Protein AF-0000000079574535 (afdb_homodimer)

Foldseek 3Di:
DAAFQKWWAQFWADDVVDTQAGGATDTHGFLFEEEEEEDVSL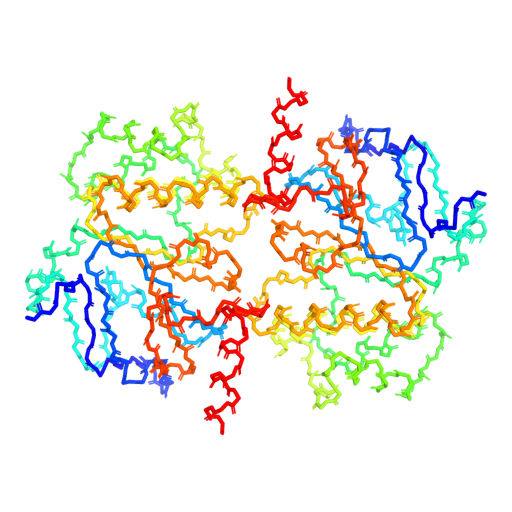CLLVVLCCLLVVDPTPDTFMDGSNHGDPVSSVVSSLQEFEDGPQDDFDQAAFLLVRLQVLCCVNPVGGDSVLSLVLCVLLVCNVRRRPGNNPDDSLVSLSSSVSSSPSSPHQEYEYEASCPPHDPVSLVSVLVSVQCCSPVVRRYYYYYHNDVVSCLVHGQKYWYGGSNYTQDIDGLVPFDPDPCTPNVVNVCSVVVVD/DAAFQKWWAQFWADDVPDTQAGGATDTHGFLFEEEEEEDVSLCLLVVLCCLLVVDPTPDTFMDGSNHGDPVSSVVSSLQFFEDGDQDDFDQQAFLLVRLQVLCCVNPVGDDSVLSLVLCVLLVCNVRRRPGNNPDDSLVSLSSSVSSSPSSPHQEYEYEASCPPHDPVSLVSVLVSVQCCSPVVRRYYYYYHNDVVSCLVHGQKYWYGGSNYTQDIDGLVPFDPDPCTPNVVNVCSVVVVD

Organism: NCBI:txid592978

Secondary structure (DSSP, 8-state):
---EEEEEEEEEEEETTEEEEEEEEEEEETT-EEEEEE-TTSSHHHHHHHHHTSS--SEEEEEETTB-SHHHHHHHHTTEEEE-SS----TTSBHHHHHHHHHHHHHSS--HHHHHHHHHHTT-GGGTTSBGGGS-HHHHHHHHHHHHHTT--SEEEEESTTTT--HHHHHHHHHHHHHHHHHH--EEEEE-S-HHHHHTT-SEEEEEETTEEEEEEEGGGS--STTHHHHHHHHHHHHT-/---EEEEEEEEEEEETTEEEEEEEEEEEETT-EEEEEE-TTSSHHHHHHHHHTSS--SEEEEEETTB-SHHHHHHHHTTEEEE-SS----TTSBHHHHHHHHHHHHHSS--HHHHHHHHHHTT-GGGTTSBGGGS-HHHHHHHHHHHHHTT--SEEEEESTTTT--HHHHHHHHHHHHHHHHHH--EEEEE-S-HHHHHTT-SEEEEEETTEEEEEEEGGGS--STTHHHHHHHHHHHHT-

Structure (mmCIF, N/CA/C/O backbone):
data_AF-0000000079574535-model_v1
#
loop_
_entity.id
_entity.type
_entity.pdbx_description
1 polymer 'ATP-binding cassette domain-containing protein'
#
loop_
_atom_site.group_PDB
_atom_site.id
_atom_site.type_symbol
_atom_site.label_atom_id
_atom_site.label_alt_id
_atom_site.label_comp_id
_atom_site.label_asym_id
_atom_site.label_entity_id
_atom_site.label_seq_id
_atom_site.pdbx_PDB_ins_code
_atom_site.Cartn_x
_atom_site.Cartn_y
_atom_site.Cartn_z
_atom_site.occupancy
_atom_site.B_iso_or_equiv
_atom_site.auth_seq_id
_atom_site.auth_comp_id
_atom_site.auth_asym_id
_atom_site.auth_atom_id
_atom_site.pdbx_PDB_model_num
ATOM 1 N N . MET A 1 1 ? -8.336 -23.281 -29.953 1 44.28 1 MET A N 1
ATOM 2 C CA . MET A 1 1 ? -8.734 -22.984 -28.594 1 44.28 1 MET A CA 1
ATOM 3 C C . MET A 1 1 ? -7.633 -22.234 -27.844 1 44.28 1 MET A C 1
ATOM 5 O O . MET A 1 1 ? -6.453 -22.562 -28 1 44.28 1 MET A O 1
ATOM 9 N N . GLY A 1 2 ? -7.805 -21.031 -27.359 1 63.53 2 GLY A N 1
ATOM 10 C CA . GLY A 1 2 ? -6.668 -20.25 -26.906 1 63.53 2 GLY A CA 1
ATOM 11 C C . GLY A 1 2 ? -5.883 -20.922 -25.797 1 63.53 2 GLY A C 1
ATOM 12 O O . GLY A 1 2 ? -6.395 -21.812 -25.109 1 63.53 2 GLY A O 1
ATOM 13 N N . ASP A 1 3 ? -4.539 -20.875 -25.719 1 90.44 3 ASP A N 1
ATOM 14 C CA . ASP A 1 3 ? -3.645 -21.453 -24.719 1 90.44 3 ASP A CA 1
ATOM 15 C C . ASP A 1 3 ? -3.775 -20.734 -23.391 1 90.44 3 ASP A C 1
ATOM 17 O O . ASP A 1 3 ? -3.359 -19.578 -23.25 1 90.44 3 ASP A O 1
ATOM 21 N N . TYR A 1 4 ? -4.703 -21.391 -22.516 1 96.81 4 TYR A N 1
ATOM 22 C CA . TYR A 1 4 ? -4.91 -20.812 -21.203 1 96.81 4 TYR A CA 1
ATOM 23 C C . TYR A 1 4 ? -4.156 -21.609 -20.125 1 96.81 4 TYR A C 1
ATOM 25 O O . TYR A 1 4 ? -4.191 -22.844 -20.125 1 96.81 4 TYR A O 1
ATOM 33 N N . ALA A 1 5 ? -3.477 -20.859 -19.312 1 98.06 5 ALA A N 1
ATOM 34 C CA . ALA A 1 5 ? -2.738 -21.484 -18.219 1 98.06 5 ALA A CA 1
ATOM 35 C C . ALA A 1 5 ? -3.676 -21.906 -17.078 1 98.06 5 ALA A C 1
ATOM 37 O O . ALA A 1 5 ? -3.48 -22.953 -16.453 1 98.06 5 ALA A O 1
ATOM 38 N N . LEU A 1 6 ? -4.688 -21.078 -16.781 1 98.06 6 LEU A N 1
ATOM 39 C CA . LEU A 1 6 ? -5.684 -21.312 -15.742 1 98.06 6 LEU A CA 1
ATOM 40 C C . LEU A 1 6 ? -7.082 -20.969 -16.25 1 98.06 6 LEU A C 1
ATOM 42 O O . LEU A 1 6 ? -7.27 -19.969 -16.938 1 98.06 6 LEU A O 1
ATOM 46 N N . THR A 1 7 ? -8.023 -21.844 -15.938 1 98.06 7 THR A N 1
ATOM 47 C CA . THR A 1 7 ? -9.422 -21.531 -16.203 1 98.06 7 THR A CA 1
ATOM 48 C C . THR A 1 7 ? -10.312 -21.969 -15.047 1 98.06 7 THR A C 1
ATOM 50 O O . THR A 1 7 ? -9.984 -22.922 -14.328 1 98.06 7 THR A O 1
ATOM 53 N N . THR A 1 8 ? -11.281 -21.25 -14.797 1 98 8 THR A N 1
ATOM 54 C CA . THR A 1 8 ? -12.352 -21.656 -13.898 1 98 8 THR A CA 1
ATOM 55 C C . THR A 1 8 ? -13.703 -21.594 -14.602 1 98 8 THR A C 1
ATOM 57 O O . THR A 1 8 ? -13.883 -20.844 -15.555 1 98 8 THR A O 1
ATOM 60 N N . SER A 1 9 ? -14.594 -22.453 -14.219 1 97.69 9 SER A N 1
ATOM 61 C CA . SER A 1 9 ? -15.953 -22.5 -14.758 1 97.69 9 SER A CA 1
ATOM 62 C C . SER A 1 9 ? -16.984 -22.547 -13.641 1 97.69 9 SER A C 1
ATOM 64 O O . SER A 1 9 ? -17.109 -23.562 -12.945 1 97.69 9 SER A O 1
ATOM 66 N N . LYS A 1 10 ? -17.734 -21.469 -13.5 1 98.25 10 LYS A N 1
ATOM 67 C CA . LYS A 1 10 ? -18.812 -21.328 -12.531 1 98.25 10 LYS A CA 1
ATOM 68 C C . LYS A 1 10 ? -18.359 -21.75 -11.133 1 98.25 10 LYS A C 1
ATOM 70 O O . LYS A 1 10 ? -19.062 -22.5 -10.445 1 98.25 10 LYS A O 1
ATOM 75 N N . LEU A 1 11 ? -17.203 -21.328 -10.812 1 98.25 11 LEU A N 1
ATOM 76 C CA . LEU A 1 11 ? -16.594 -21.703 -9.547 1 98.25 11 LEU A CA 1
ATOM 77 C C . LEU A 1 11 ? -17.297 -21.016 -8.375 1 98.25 11 LEU A C 1
ATOM 79 O O . LEU A 1 11 ? -17.547 -19.797 -8.422 1 98.25 11 LEU A O 1
ATOM 83 N N . CYS A 1 12 ? -17.656 -21.766 -7.387 1 98.5 12 CYS A N 1
ATOM 84 C CA . CYS A 1 12 ? -18.297 -21.234 -6.188 1 98.5 12 CYS A CA 1
ATOM 85 C C . CYS A 1 12 ? -17.562 -21.672 -4.934 1 98.5 12 CYS A C 1
ATOM 87 O O . CYS A 1 12 ? -16.938 -22.734 -4.91 1 98.5 12 CYS A O 1
ATOM 89 N N . ARG A 1 13 ? -17.547 -20.875 -3.953 1 98.06 13 ARG A N 1
ATOM 90 C CA . ARG A 1 13 ? -17 -21.203 -2.643 1 98.06 13 ARG A CA 1
ATOM 91 C C . ARG A 1 13 ? -17.859 -20.625 -1.524 1 98.06 13 ARG A C 1
ATOM 93 O O . ARG A 1 13 ? -18.172 -19.438 -1.532 1 98.06 13 ARG A O 1
ATOM 100 N N . TYR A 1 14 ? -18.188 -21.438 -0.578 1 96.75 14 TYR A N 1
ATOM 101 C CA . TYR A 1 14 ? -18.938 -21.078 0.613 1 96.75 14 TYR A CA 1
ATOM 102 C C . TYR A 1 14 ? -18.125 -21.328 1.876 1 96.75 14 TYR A C 1
ATOM 104 O O . TYR A 1 14 ? -17.391 -22.312 1.957 1 96.75 14 TYR A O 1
ATOM 112 N N . TYR A 1 15 ? -18.203 -20.453 2.836 1 93.62 15 TYR A N 1
ATOM 113 C CA . TYR A 1 15 ? -17.828 -20.688 4.223 1 93.62 15 TYR A CA 1
ATOM 114 C C . TYR A 1 15 ? -19.047 -20.641 5.133 1 93.62 15 TYR A C 1
ATOM 116 O O . TYR A 1 15 ? -19.578 -19.562 5.41 1 93.62 15 TYR A O 1
ATOM 124 N N . GLY A 1 16 ? -19.453 -21.766 5.578 1 92.94 16 GLY A N 1
ATOM 125 C CA . GLY A 1 16 ? -20.766 -21.812 6.215 1 92.94 16 GLY A CA 1
ATOM 126 C C . GLY A 1 16 ? -21.891 -21.359 5.301 1 92.94 16 GLY A C 1
ATOM 127 O O . GLY A 1 16 ? -22.047 -21.891 4.203 1 92.94 16 GLY A O 1
ATOM 128 N N . GLN A 1 17 ? -22.562 -20.344 5.777 1 93.25 17 GLN A N 1
ATOM 129 C CA . GLN A 1 17 ? -23.672 -19.828 4.996 1 93.25 17 GLN A CA 1
ATOM 130 C C . GLN A 1 17 ? -23.25 -18.672 4.109 1 93.25 17 GLN A C 1
ATOM 132 O O . GLN A 1 17 ? -24.016 -18.203 3.275 1 93.25 17 GLN A O 1
ATOM 137 N N . ASN A 1 18 ? -22.031 -18.266 4.199 1 94.62 18 ASN A N 1
ATOM 138 C CA . ASN A 1 18 ? -21.547 -17.094 3.461 1 94.62 18 ASN A CA 1
ATOM 139 C C . ASN A 1 18 ? -20.938 -17.5 2.127 1 94.62 18 ASN A C 1
ATOM 141 O O . ASN A 1 18 ? -19.953 -18.25 2.092 1 94.62 18 ASN A O 1
ATOM 145 N N . GLN A 1 19 ? -21.531 -17.078 1.079 1 96.25 19 GLN A N 1
ATOM 146 C CA . GLN A 1 19 ? -20.969 -17.312 -0.243 1 96.25 19 GLN A CA 1
ATOM 147 C C . GLN A 1 19 ? -19.875 -16.297 -0.568 1 96.25 19 GLN A C 1
ATOM 149 O O . GLN A 1 19 ? -20.156 -15.102 -0.677 1 96.25 19 GLN A O 1
ATOM 154 N N . ILE A 1 20 ? -18.672 -16.781 -0.77 1 97.69 20 ILE A N 1
ATOM 155 C CA . ILE A 1 20 ? -17.516 -15.914 -0.982 1 97.69 20 ILE A CA 1
ATOM 156 C C . ILE A 1 20 ? -17.25 -15.773 -2.479 1 97.69 20 ILE A C 1
ATOM 158 O O . ILE A 1 20 ? -16.938 -14.68 -2.953 1 97.69 20 ILE A O 1
ATOM 162 N N . LEU A 1 21 ? -17.297 -16.828 -3.201 1 98.62 21 LEU A N 1
ATOM 163 C CA . LEU A 1 21 ? -17.203 -16.844 -4.656 1 98.62 21 LEU A CA 1
ATOM 164 C C . LEU A 1 21 ? -18.516 -17.328 -5.281 1 98.62 21 LEU A C 1
ATOM 166 O O . LEU A 1 21 ? -19.062 -18.344 -4.863 1 98.62 21 LEU A O 1
ATOM 170 N N . GLU A 1 22 ? -18.938 -16.547 -6.238 1 98.31 22 GLU A N 1
ATOM 171 C CA . GLU A 1 22 ? -20.219 -16.844 -6.871 1 98.31 22 GLU A CA 1
ATOM 172 C C . GLU A 1 22 ? -20.078 -16.938 -8.391 1 98.31 22 GLU A C 1
ATOM 174 O O . GLU A 1 22 ? -20.156 -15.93 -9.094 1 98.31 22 GLU A O 1
ATOM 179 N N . ASN A 1 23 ? -20.031 -18.172 -8.891 1 98.12 23 ASN A N 1
ATOM 180 C CA . ASN A 1 23 ? -20.062 -18.469 -10.32 1 98.12 23 ASN A CA 1
ATOM 181 C C . ASN A 1 23 ? -18.922 -17.766 -11.062 1 98.12 23 ASN A C 1
ATOM 183 O O . ASN A 1 23 ? -19.156 -17.078 -12.055 1 98.12 23 ASN A O 1
ATOM 187 N N . VAL A 1 24 ? -17.75 -17.906 -10.508 1 98.5 24 VAL A N 1
ATOM 188 C CA . VAL A 1 24 ? -16.594 -17.234 -11.078 1 98.5 24 VAL A CA 1
ATOM 189 C C . VAL A 1 24 ? -16.062 -18.031 -12.281 1 98.5 24 VAL A C 1
ATOM 191 O O . VAL A 1 24 ? -15.648 -19.188 -12.133 1 98.5 24 VAL A O 1
ATOM 194 N N . THR A 1 25 ? -16.188 -17.5 -13.461 1 98.44 25 THR A N 1
ATOM 195 C CA . THR A 1 25 ? -15.625 -18.031 -14.688 1 98.44 25 THR A CA 1
ATOM 196 C C . THR A 1 25 ? -14.5 -17.141 -15.203 1 98.44 25 THR A C 1
ATOM 198 O O . THR A 1 25 ? -14.727 -15.984 -15.555 1 98.44 25 THR A O 1
ATOM 201 N N . MET A 1 26 ? -13.344 -17.672 -15.172 1 97.75 26 MET A N 1
ATOM 202 C CA . MET A 1 26 ? -12.133 -16.906 -15.445 1 97.75 26 MET A CA 1
ATOM 203 C C . MET A 1 26 ? -11.211 -17.672 -16.391 1 97.75 26 MET A C 1
ATOM 205 O O . MET A 1 26 ? -11.188 -18.906 -16.391 1 97.75 26 MET A O 1
ATOM 209 N N . SER A 1 27 ? -10.508 -16.953 -17.234 1 98.12 27 SER A N 1
ATOM 210 C CA . SER A 1 27 ? -9.523 -17.531 -18.141 1 98.12 27 SER A CA 1
ATOM 211 C C . SER A 1 27 ? -8.234 -16.719 -18.156 1 98.12 27 SER A C 1
ATOM 213 O O . SER A 1 27 ? -8.227 -15.555 -18.547 1 98.12 27 SER A O 1
ATOM 215 N N . VAL A 1 28 ? -7.156 -17.328 -17.781 1 98.5 28 VAL A N 1
ATOM 216 C CA . VAL A 1 28 ? -5.848 -16.688 -17.75 1 98.5 28 VAL A CA 1
ATOM 217 C C . VAL A 1 28 ? -5 -17.172 -18.922 1 98.5 28 VAL A C 1
ATOM 219 O O . VAL A 1 28 ? -4.594 -18.344 -18.969 1 98.5 28 VAL A O 1
ATOM 222 N N . PRO A 1 29 ? -4.699 -16.312 -19.891 1 98.25 29 PRO A N 1
ATOM 223 C CA . PRO A 1 29 ? -3.861 -16.75 -21 1 98.25 29 PRO A CA 1
ATOM 224 C C . PRO A 1 29 ? -2.455 -17.156 -20.562 1 98.25 29 PRO A C 1
ATOM 226 O O . PRO A 1 29 ? -1.893 -16.547 -19.641 1 98.25 29 PRO A O 1
ATOM 229 N N . SER A 1 30 ? -1.921 -18.203 -21.266 1 98.19 30 SER A N 1
ATOM 230 C CA . SER A 1 30 ? -0.55 -18.625 -21 1 98.19 30 SER A CA 1
ATOM 231 C C . SER A 1 30 ? 0.441 -17.516 -21.281 1 98.19 30 SER A C 1
ATOM 233 O O . SER A 1 30 ? 0.252 -16.719 -22.219 1 98.19 30 SER A O 1
ATOM 235 N N . LYS A 1 31 ? 1.45 -17.391 -20.406 1 98.19 31 LYS A N 1
ATOM 236 C CA . LYS A 1 31 ? 2.561 -16.453 -20.547 1 98.19 31 LYS A CA 1
ATOM 237 C C . LYS A 1 31 ? 2.082 -15.008 -20.422 1 98.19 31 LYS A C 1
ATOM 239 O O . LYS A 1 31 ? 2.709 -14.094 -20.953 1 98.19 31 LYS A O 1
ATOM 244 N N . SER A 1 32 ? 0.959 -14.805 -19.766 1 98.56 32 SER A N 1
ATOM 245 C CA . SER A 1 32 ? 0.431 -13.477 -19.484 1 98.56 32 SER A CA 1
ATOM 246 C C . SER A 1 32 ? 0.706 -13.062 -18.047 1 98.56 32 SER A C 1
ATOM 248 O O . SER A 1 32 ? 1.115 -13.883 -17.234 1 98.56 32 SER A O 1
ATOM 250 N N . ILE A 1 33 ? 0.617 -11.828 -17.797 1 98.81 33 ILE A N 1
A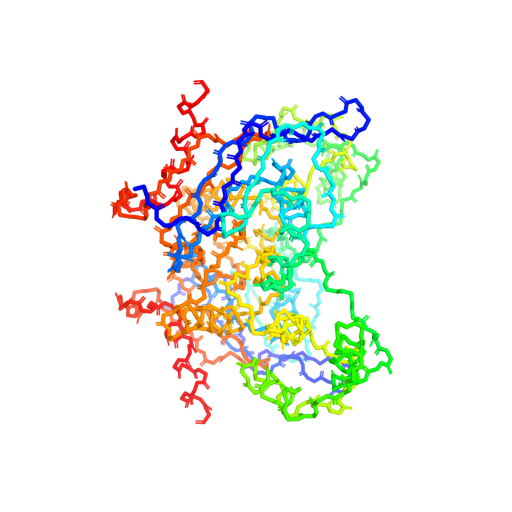TOM 251 C CA . ILE A 1 33 ? 0.462 -11.305 -16.453 1 98.81 33 ILE A CA 1
ATOM 252 C C . ILE A 1 33 ? -0.983 -10.867 -16.219 1 98.81 33 ILE A C 1
ATOM 254 O O . ILE A 1 33 ? -1.417 -9.844 -16.766 1 98.81 33 ILE A O 1
ATOM 258 N N . TYR A 1 34 ? -1.68 -11.688 -15.477 1 98.75 34 TYR A N 1
ATOM 259 C CA . TYR A 1 34 ? -3.102 -11.5 -15.211 1 98.75 34 TYR A CA 1
ATOM 260 C C . TYR A 1 34 ? -3.32 -10.812 -13.867 1 98.75 34 TYR A C 1
ATOM 262 O O . TYR A 1 34 ? -3.07 -11.406 -12.812 1 98.75 34 TYR A O 1
ATOM 270 N N . GLY A 1 35 ? -3.801 -9.547 -13.906 1 98.56 35 GLY A N 1
ATOM 271 C CA . GLY A 1 35 ? -4.117 -8.797 -12.703 1 98.56 35 GLY A CA 1
ATOM 272 C C . GLY A 1 35 ? -5.551 -8.992 -12.234 1 98.56 35 GLY A C 1
ATOM 273 O O . GLY A 1 35 ? -6.492 -8.688 -12.969 1 98.56 35 GLY A O 1
ATOM 274 N N . LEU A 1 36 ? -5.68 -9.555 -11.078 1 98.38 36 LEU A N 1
ATOM 275 C CA . LEU A 1 36 ? -6.996 -9.68 -10.461 1 98.38 36 LEU A CA 1
ATOM 276 C C . LEU A 1 36 ? -7.32 -8.453 -9.609 1 98.38 36 LEU A C 1
ATOM 278 O O . LEU A 1 36 ? -6.695 -8.234 -8.57 1 98.38 36 LEU A O 1
ATOM 282 N N . VAL A 1 37 ? -8.289 -7.691 -10.055 1 97.44 37 VAL A N 1
ATOM 283 C CA . VAL A 1 37 ? -8.672 -6.445 -9.406 1 97.44 37 VAL A CA 1
ATOM 284 C C . VAL A 1 37 ? -9.945 -6.664 -8.586 1 97.44 37 VAL A C 1
ATOM 286 O O . VAL A 1 37 ? -10.875 -7.336 -9.039 1 97.44 37 VAL A O 1
ATOM 289 N N . GLY A 1 38 ? -10.008 -6.129 -7.414 1 95.81 38 GLY A N 1
ATOM 290 C CA . GLY A 1 38 ? -11.18 -6.203 -6.559 1 95.81 38 GLY A CA 1
ATOM 291 C C . GLY A 1 38 ? -11 -5.504 -5.227 1 95.81 38 GLY A C 1
ATOM 292 O O . GLY A 1 38 ? -9.867 -5.277 -4.789 1 95.81 38 GLY A O 1
ATOM 293 N N . GLU A 1 39 ? -12.094 -5.203 -4.609 1 94.5 39 GLU A N 1
ATOM 294 C CA . GLU A 1 39 ? -12.055 -4.582 -3.291 1 94.5 39 GLU A CA 1
ATOM 295 C C . GLU A 1 39 ? -11.633 -5.586 -2.221 1 94.5 39 GLU A C 1
ATOM 297 O O . GLU A 1 39 ? -11.508 -6.777 -2.496 1 94.5 39 GLU A O 1
ATOM 302 N N . ASN A 1 40 ? -11.367 -5.02 -1.047 1 91.44 40 ASN A N 1
ATOM 303 C CA . ASN A 1 40 ? -11.109 -5.902 0.085 1 91.44 40 ASN A CA 1
ATOM 304 C C . ASN A 1 40 ? -12.312 -6.805 0.374 1 91.44 40 ASN A C 1
ATOM 306 O O . ASN A 1 40 ? -13.445 -6.336 0.421 1 91.44 40 ASN A O 1
ATOM 310 N N . GLY A 1 41 ? -12.109 -8.016 0.444 1 92.38 41 GLY A N 1
ATOM 311 C CA . GLY A 1 41 ? -13.18 -8.961 0.72 1 92.38 41 GLY A CA 1
ATOM 312 C C . GLY A 1 41 ? -13.891 -9.438 -0.532 1 92.38 41 GLY A C 1
ATOM 313 O O . GLY A 1 41 ? -14.875 -10.18 -0.449 1 92.38 41 GLY A O 1
ATOM 314 N N . ALA A 1 42 ? -13.344 -9.102 -1.658 1 95.69 42 ALA A N 1
ATOM 315 C CA . ALA A 1 42 ? -14.023 -9.438 -2.908 1 95.69 42 ALA A CA 1
ATOM 316 C C . ALA A 1 42 ? -13.898 -10.93 -3.209 1 95.69 42 ALA A C 1
ATOM 318 O O . ALA A 1 42 ? -14.609 -11.453 -4.07 1 95.69 42 ALA A O 1
ATOM 319 N N . GLY A 1 43 ? -12.961 -11.633 -2.57 1 97 43 GLY A N 1
ATOM 320 C CA . GLY A 1 43 ? -12.781 -13.055 -2.783 1 97 43 GLY A CA 1
ATOM 321 C C . GLY A 1 43 ? -11.461 -13.398 -3.453 1 97 43 GLY A C 1
ATOM 322 O O . GLY A 1 43 ? -11.234 -14.547 -3.838 1 97 43 GLY A O 1
ATOM 323 N N . LYS A 1 44 ? -10.602 -12.445 -3.617 1 97.69 44 LYS A N 1
ATOM 324 C CA . LYS A 1 44 ? -9.344 -12.633 -4.332 1 97.69 44 LYS A CA 1
ATOM 325 C C . LYS A 1 44 ? -8.5 -13.727 -3.678 1 97.69 44 LYS A C 1
ATOM 327 O O . LYS A 1 44 ? -8.086 -14.68 -4.344 1 97.69 44 LYS A O 1
ATOM 332 N N . THR A 1 45 ? -8.273 -13.602 -2.365 1 97.12 45 THR A N 1
ATOM 333 C CA . THR A 1 45 ? -7.461 -14.547 -1.615 1 97.12 45 THR A CA 1
ATOM 334 C C . THR A 1 45 ? -8.07 -15.945 -1.669 1 97.12 45 THR A C 1
ATOM 336 O O . THR A 1 45 ? -7.363 -16.938 -1.864 1 97.12 45 THR A O 1
ATOM 339 N N . THR A 1 46 ? -9.375 -16.016 -1.529 1 97.62 46 THR A N 1
ATOM 340 C CA . THR A 1 46 ? -10.078 -17.281 -1.586 1 97.62 46 THR A CA 1
ATOM 341 C C . THR A 1 46 ? -9.875 -17.953 -2.945 1 97.62 46 THR A C 1
ATOM 343 O O . THR A 1 46 ? -9.578 -19.141 -3.021 1 97.62 46 THR A O 1
ATOM 346 N N . LEU A 1 47 ? -10.031 -17.188 -4.004 1 98.31 47 LEU A N 1
ATOM 347 C CA . LEU A 1 47 ? -9.828 -17.703 -5.352 1 98.31 47 LEU A CA 1
ATOM 348 C C . LEU A 1 47 ? -8.406 -18.219 -5.523 1 98.31 47 LEU A C 1
ATOM 350 O O . LEU A 1 47 ? -8.203 -19.328 -6.023 1 98.31 47 LEU A O 1
ATOM 354 N N . PHE A 1 48 ? -7.422 -17.484 -5.062 1 98.31 48 PHE A N 1
ATOM 355 C CA . PHE A 1 48 ? -6.02 -17.859 -5.184 1 98.31 48 PHE A CA 1
ATOM 356 C C . PHE A 1 48 ? -5.738 -19.141 -4.398 1 98.31 48 PHE A C 1
ATOM 358 O O . PHE A 1 48 ? -4.992 -20.016 -4.863 1 98.31 48 PHE A O 1
ATOM 365 N N . ARG A 1 49 ? -6.344 -19.281 -3.254 1 97.31 49 ARG A N 1
ATOM 366 C CA . ARG A 1 49 ? -6.16 -20.484 -2.441 1 97.31 49 ARG A CA 1
ATOM 367 C C . ARG A 1 49 ? -6.676 -21.719 -3.17 1 97.31 49 ARG A C 1
ATOM 369 O O . ARG A 1 49 ? -6.043 -22.781 -3.125 1 97.31 49 ARG A O 1
ATOM 376 N N . ILE A 1 50 ? -7.77 -21.562 -3.797 1 97 50 ILE A N 1
ATOM 377 C CA . ILE A 1 50 ? -8.344 -22.672 -4.531 1 97 50 ILE A CA 1
ATOM 378 C C . ILE A 1 50 ? -7.422 -23.078 -5.68 1 97 50 ILE A C 1
ATOM 380 O O . ILE A 1 50 ? -7.094 -24.25 -5.84 1 97 50 ILE A O 1
ATOM 384 N N . LEU A 1 51 ? -6.941 -22.109 -6.41 1 96.75 51 LEU A N 1
ATOM 385 C CA . LEU A 1 51 ? -6.078 -22.375 -7.559 1 96.75 51 LEU A CA 1
ATOM 386 C C . LEU A 1 51 ? -4.754 -22.984 -7.109 1 96.75 51 LEU A C 1
ATOM 388 O O . LEU A 1 51 ? -4.199 -23.844 -7.793 1 96.75 51 LEU A O 1
ATOM 392 N N . ALA A 1 52 ? -4.27 -22.594 -5.945 1 95.25 52 ALA A N 1
ATOM 393 C CA . ALA A 1 52 ? -2.998 -23.078 -5.414 1 95.25 52 ALA A CA 1
ATOM 394 C C . ALA A 1 52 ? -3.162 -24.438 -4.742 1 95.25 52 ALA A C 1
ATOM 396 O O . ALA A 1 52 ? -2.178 -25.062 -4.348 1 95.25 52 ALA A O 1
ATOM 397 N N . GLY A 1 53 ? -4.406 -24.875 -4.52 1 94.5 53 GLY A N 1
ATOM 398 C CA . GLY A 1 53 ? -4.672 -26.156 -3.898 1 94.5 53 GLY A CA 1
ATOM 399 C C . GLY A 1 53 ? -4.738 -26.094 -2.385 1 94.5 53 GLY A C 1
ATOM 400 O O . GLY A 1 53 ? -4.691 -27.125 -1.709 1 94.5 53 GLY A O 1
ATOM 401 N N . LEU A 1 54 ? -4.824 -24.922 -1.859 1 94 54 LEU A N 1
ATOM 402 C CA . LEU A 1 54 ? -4.859 -24.719 -0.415 1 94 54 LEU A CA 1
ATOM 403 C C . LEU A 1 54 ? -6.293 -24.75 0.103 1 94 54 LEU A C 1
ATOM 405 O O . LEU A 1 54 ? -6.52 -24.75 1.315 1 94 54 LEU A O 1
ATOM 409 N N . SER A 1 55 ? -7.234 -24.734 -0.772 1 94.56 55 SER A N 1
ATOM 410 C CA . SER A 1 55 ? -8.656 -24.828 -0.468 1 94.56 55 SER A CA 1
ATOM 411 C C . SER A 1 55 ? -9.422 -25.5 -1.606 1 94.56 55 SER A C 1
ATOM 413 O O . SER A 1 55 ? -8.969 -25.5 -2.752 1 94.56 55 SER A O 1
ATOM 415 N N . GLN A 1 56 ? -10.547 -26.094 -1.284 1 95.19 56 GLN A N 1
ATOM 416 C CA . GLN A 1 56 ? -11.391 -26.719 -2.295 1 95.19 56 GLN A CA 1
ATOM 417 C C . GLN A 1 56 ? -12.602 -25.844 -2.621 1 95.19 56 GLN A C 1
ATOM 419 O O . GLN A 1 56 ? -13.195 -25.25 -1.728 1 95.19 56 GLN A O 1
ATOM 424 N N . PRO A 1 57 ? -12.953 -25.797 -3.85 1 96.81 57 PRO A N 1
ATOM 425 C CA . PRO A 1 57 ? -14.195 -25.109 -4.18 1 96.81 57 PRO A CA 1
ATOM 426 C C . PRO A 1 57 ? -15.438 -25.844 -3.674 1 96.81 57 PRO A C 1
ATOM 428 O O . PRO A 1 57 ? -1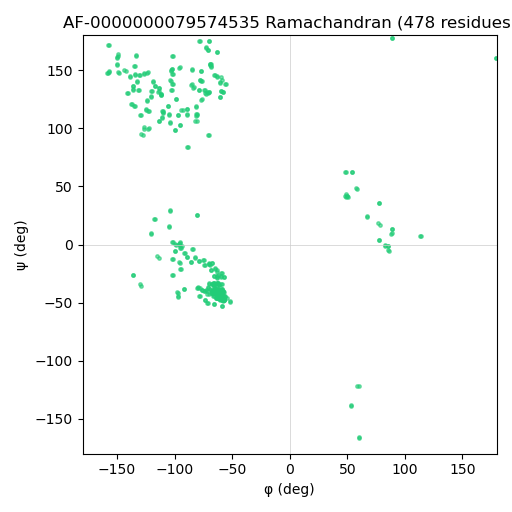5.367 -27.031 -3.375 1 96.81 57 PRO A O 1
ATOM 431 N N . SER A 1 58 ? -16.5 -25.078 -3.471 1 97.88 58 SER A N 1
ATOM 432 C CA . SER A 1 58 ? -17.766 -25.688 -3.104 1 97.88 58 SER A CA 1
ATOM 433 C C . SER A 1 58 ? -18.469 -26.297 -4.32 1 97.88 58 SER A C 1
ATOM 435 O O . SER A 1 58 ? -19.125 -27.344 -4.215 1 97.88 58 SER A O 1
ATOM 437 N N . SER A 1 59 ? -18.391 -25.703 -5.406 1 97.56 59 SER A N 1
ATOM 438 C CA . SER A 1 59 ? -18.906 -26.188 -6.688 1 97.56 59 SER A CA 1
ATOM 439 C C . SER A 1 59 ? -18.188 -25.516 -7.855 1 97.56 59 SER A C 1
ATOM 441 O O . SER A 1 59 ? -17.375 -24.609 -7.656 1 97.56 59 SER A O 1
ATOM 443 N N . GLY A 1 60 ? -18.453 -25.984 -9.008 1 97.44 60 GLY A N 1
ATOM 444 C CA . GLY A 1 60 ? -17.75 -25.5 -10.188 1 97.44 60 GLY A CA 1
ATOM 445 C C . GLY A 1 60 ? -16.469 -26.266 -10.469 1 97.44 60 GLY A C 1
ATOM 446 O O . GLY A 1 60 ? -16.156 -27.25 -9.789 1 97.44 60 GLY A O 1
ATOM 447 N N . THR A 1 61 ? -15.836 -25.875 -11.562 1 96.44 61 THR A N 1
ATOM 448 C CA . THR A 1 61 ? -14.625 -26.578 -11.969 1 96.44 61 THR A CA 1
ATOM 449 C C . THR A 1 61 ? -13.523 -25.594 -12.344 1 96.44 61 THR A C 1
ATOM 451 O O . THR A 1 61 ? -13.773 -24.391 -12.469 1 96.44 61 THR A O 1
ATOM 454 N N . PHE A 1 62 ? -12.359 -26.094 -12.367 1 96.69 62 PHE A N 1
ATOM 455 C CA . PHE A 1 62 ? -11.234 -25.312 -12.852 1 96.69 62 PHE A CA 1
ATOM 456 C C . PHE A 1 62 ? -10.172 -26.219 -13.477 1 96.69 62 PHE A C 1
ATOM 458 O O . PHE A 1 62 ? -10.219 -27.438 -13.328 1 96.69 62 PHE A O 1
ATOM 465 N N . SER A 1 63 ? -9.359 -25.609 -14.25 1 97.31 63 SER A N 1
ATOM 466 C CA . SER A 1 63 ? -8.266 -26.328 -14.898 1 97.31 63 SER A CA 1
ATOM 467 C C . SER A 1 63 ? -6.945 -25.594 -14.719 1 97.31 63 SER A C 1
ATOM 469 O O . SER A 1 63 ? -6.918 -24.359 -14.617 1 97.31 63 SER A O 1
ATOM 471 N N . ILE A 1 64 ? -5.891 -26.312 -14.609 1 97.31 64 ILE A N 1
ATOM 472 C CA . ILE A 1 64 ? -4.52 -25.828 -14.562 1 97.31 64 ILE A CA 1
ATOM 473 C C . ILE A 1 64 ? -3.703 -26.469 -15.688 1 97.31 64 ILE A C 1
ATOM 475 O O . ILE A 1 64 ? -3.49 -27.688 -15.688 1 97.31 64 ILE A O 1
ATOM 479 N N . MET A 1 65 ? -3.262 -25.641 -16.594 1 95.75 65 MET A N 1
ATOM 480 C CA . MET A 1 65 ? -2.533 -26.156 -17.75 1 95.75 65 MET A CA 1
ATOM 481 C C . MET A 1 65 ? -3.273 -27.344 -18.375 1 95.75 65 MET A C 1
ATOM 483 O O . MET A 1 65 ? -2.688 -28.406 -18.594 1 95.75 65 MET A O 1
ATOM 487 N N . GLN A 1 66 ? -4.566 -27.219 -18.469 1 93.38 66 GLN A N 1
ATOM 488 C CA . GLN A 1 66 ? -5.477 -28.125 -19.156 1 93.38 66 GLN A CA 1
ATOM 489 C C . GLN A 1 66 ? -5.727 -29.375 -18.328 1 93.38 66 GLN A C 1
ATOM 491 O O . GLN A 1 66 ? -6.406 -30.297 -18.781 1 93.38 66 GLN A O 1
ATOM 496 N N . SER A 1 67 ? -5.164 -29.391 -17.156 1 94.31 67 SER A N 1
ATOM 497 C CA . SER A 1 67 ? -5.43 -30.5 -16.25 1 94.31 67 SER A CA 1
ATOM 498 C C . SER A 1 67 ? -6.73 -30.281 -15.477 1 94.31 67 SER A C 1
ATOM 500 O O . SER A 1 67 ? -6.961 -29.219 -14.922 1 94.31 67 SER A O 1
ATOM 502 N N . VAL A 1 68 ? -7.555 -31.375 -15.398 1 92.75 68 VAL A N 1
ATOM 503 C CA . VAL A 1 68 ? -8.859 -31.203 -14.773 1 92.75 68 VAL A CA 1
ATOM 504 C C . VAL A 1 68 ? -9.07 -32.312 -13.727 1 92.75 68 VAL A C 1
ATOM 506 O O . VAL A 1 68 ? -9.664 -32.062 -12.672 1 92.75 68 VAL A O 1
ATOM 509 N N . SER A 1 69 ? -8.547 -33.438 -14.023 1 92.25 69 SER A N 1
ATOM 510 C CA . SER A 1 69 ? -8.727 -34.531 -13.078 1 92.25 69 SER A CA 1
ATOM 511 C C . SER A 1 69 ? -7.938 -34.281 -11.789 1 92.25 69 SER A C 1
ATOM 513 O O . SER A 1 69 ? -6.945 -33.562 -11.797 1 92.25 69 SER A O 1
ATOM 515 N N . LEU A 1 70 ? -8.359 -34.844 -10.742 1 89.31 70 LEU A N 1
ATOM 516 C CA . LEU A 1 70 ? -7.73 -34.688 -9.438 1 89.31 70 LEU A CA 1
ATOM 517 C C . LEU A 1 70 ? -6.25 -35.031 -9.5 1 89.31 70 LEU A C 1
ATOM 519 O O . LEU A 1 70 ? -5.41 -34.312 -8.969 1 89.31 70 LEU A O 1
ATOM 523 N N . GLN A 1 71 ? -5.957 -36.125 -10.133 1 91.31 71 GLN A N 1
ATOM 524 C CA . GLN A 1 71 ? -4.57 -36.594 -10.234 1 91.31 71 GLN A CA 1
ATOM 525 C C . GLN A 1 71 ? -3.74 -35.625 -11.078 1 91.31 71 GLN A C 1
ATOM 527 O O . GLN A 1 71 ? -2.623 -35.25 -10.695 1 91.31 71 GLN A O 1
ATOM 532 N N . GLU A 1 72 ? -4.328 -35.219 -12.172 1 93.5 72 GLU A N 1
ATOM 533 C CA . GLU A 1 72 ? -3.627 -34.281 -13.047 1 93.5 72 GLU A CA 1
ATOM 534 C C . GLU A 1 72 ? -3.418 -32.938 -12.367 1 93.5 72 GLU A C 1
ATOM 536 O O . GLU A 1 72 ? -2.381 -32.281 -12.555 1 93.5 72 GLU A O 1
ATOM 541 N N . LEU A 1 73 ? -4.395 -32.594 -11.633 1 93.62 73 LEU A N 1
ATOM 542 C CA . LEU A 1 73 ? -4.309 -31.312 -10.93 1 93.62 73 LEU A CA 1
ATOM 543 C C . LEU A 1 73 ? -3.207 -31.344 -9.875 1 93.62 73 LEU A C 1
ATOM 545 O O . LEU A 1 73 ? -2.496 -30.359 -9.68 1 93.62 73 LEU A O 1
ATOM 549 N N . SER A 1 74 ? -3.062 -32.406 -9.203 1 92 74 SER A N 1
ATOM 550 C CA . SER A 1 74 ? -2 -32.594 -8.219 1 92 74 SER A CA 1
ATOM 551 C C . SER A 1 74 ? -0.625 -32.406 -8.852 1 92 74 SER A C 1
ATOM 553 O O . SER A 1 74 ? 0.243 -31.734 -8.297 1 92 74 SER A O 1
ATOM 555 N N . GLU A 1 75 ? -0.469 -32.969 -9.984 1 92.56 75 GLU A N 1
ATOM 556 C CA . GLU A 1 75 ? 0.795 -32.844 -10.703 1 92.56 75 GLU A CA 1
ATOM 557 C C . GLU A 1 75 ? 1.009 -31.438 -11.227 1 92.56 75 GLU A C 1
ATOM 559 O O . GLU A 1 75 ? 2.115 -30.891 -11.141 1 92.56 75 GLU A O 1
ATOM 564 N N . ALA A 1 76 ? -0.037 -30.891 -11.742 1 94.94 76 ALA A N 1
ATOM 565 C CA . ALA A 1 76 ? 0.039 -29.531 -12.281 1 94.94 76 ALA A CA 1
ATOM 566 C C . ALA A 1 76 ? 0.414 -28.531 -11.188 1 94.94 76 ALA A C 1
ATOM 568 O O . ALA A 1 76 ? 1.149 -27.578 -11.445 1 94.94 76 ALA A O 1
ATOM 569 N N . ARG A 1 77 ? -0.04 -28.766 -10 1 94.62 77 ARG A N 1
ATOM 570 C CA . ARG A 1 77 ? 0.179 -27.844 -8.891 1 94.62 77 ARG A CA 1
ATOM 571 C C . ARG A 1 77 ? 1.643 -27.844 -8.461 1 94.62 77 ARG A C 1
ATOM 573 O O . ARG A 1 77 ? 2.105 -26.891 -7.812 1 94.62 77 ARG A O 1
ATOM 580 N N . ARG A 1 78 ? 2.396 -28.844 -8.852 1 92.12 78 ARG A N 1
ATOM 581 C CA . ARG A 1 78 ? 3.832 -28.859 -8.594 1 92.12 78 ARG A CA 1
ATOM 582 C C . ARG A 1 78 ? 4.559 -27.828 -9.445 1 92.12 78 ARG A C 1
ATOM 584 O O . ARG A 1 78 ? 5.703 -27.469 -9.156 1 92.12 78 ARG A O 1
ATOM 591 N N . ARG A 1 79 ? 3.859 -27.375 -10.438 1 95.12 79 ARG A N 1
ATOM 592 C CA . ARG A 1 79 ? 4.441 -26.406 -11.359 1 95.12 79 ARG A CA 1
ATOM 593 C C . ARG A 1 79 ? 3.883 -25.016 -11.109 1 95.12 79 ARG A C 1
ATOM 595 O O . ARG A 1 79 ? 3.971 -24.141 -11.969 1 95.12 79 ARG A O 1
ATOM 602 N N . ILE A 1 80 ? 3.273 -24.859 -9.969 1 97.06 80 ILE A N 1
ATOM 603 C CA . ILE A 1 80 ? 2.775 -23.562 -9.531 1 97.06 80 ILE A CA 1
ATOM 604 C C . ILE A 1 80 ? 3.584 -23.078 -8.328 1 97.06 80 ILE A C 1
ATOM 606 O O . ILE A 1 80 ? 3.9 -23.875 -7.43 1 97.06 80 ILE A O 1
ATOM 610 N N . GLY A 1 81 ? 4.086 -21.859 -8.406 1 97.06 81 GLY A N 1
ATOM 611 C CA . GLY A 1 81 ? 4.543 -21.141 -7.227 1 97.06 81 GLY A CA 1
ATOM 612 C C . GLY A 1 81 ? 3.555 -20.109 -6.738 1 97.06 81 GLY A C 1
ATOM 613 O O . GLY A 1 81 ? 2.838 -19.5 -7.535 1 97.06 81 GLY A O 1
ATOM 614 N N . PHE A 1 82 ? 3.545 -19.938 -5.402 1 96.81 82 PHE A N 1
ATOM 615 C CA . PHE A 1 82 ? 2.564 -18.953 -4.957 1 96.81 82 PHE A CA 1
ATOM 616 C C . PHE A 1 82 ? 3.047 -18.25 -3.697 1 96.81 82 PHE A C 1
ATOM 618 O O . PHE A 1 82 ? 3.883 -18.781 -2.961 1 96.81 82 PHE A O 1
ATOM 625 N N . MET A 1 83 ? 2.656 -17.062 -3.611 1 96.19 83 MET A N 1
ATOM 626 C CA . MET A 1 83 ? 2.701 -16.203 -2.424 1 96.19 83 MET A CA 1
ATOM 627 C C . MET A 1 83 ? 1.311 -15.688 -2.076 1 96.19 83 MET A C 1
ATOM 629 O O . MET A 1 83 ? 0.827 -14.734 -2.695 1 96.19 83 MET A O 1
ATOM 633 N N . ILE A 1 84 ? 0.674 -16.328 -1.097 1 95.06 84 ILE A N 1
ATOM 634 C CA . ILE A 1 84 ? -0.687 -15.969 -0.713 1 95.06 84 ILE A CA 1
ATOM 635 C C . ILE A 1 84 ? -0.716 -15.547 0.755 1 95.06 84 ILE A C 1
ATOM 637 O O . ILE A 1 84 ? -0.263 -16.297 1.628 1 95.06 84 ILE A O 1
ATOM 641 N N . GLU A 1 85 ? -1.28 -14.336 1.101 1 86.5 85 GLU A N 1
ATOM 642 C CA . GLU A 1 85 ? -1.297 -13.766 2.445 1 86.5 85 GLU A CA 1
ATOM 643 C C . GLU A 1 85 ? 0.119 -13.547 2.971 1 86.5 85 GLU A C 1
ATOM 645 O O . GLU A 1 85 ? 1.064 -13.43 2.189 1 86.5 85 GLU A O 1
ATOM 650 N N . MET A 1 86 ? 0.292 -13.32 4.164 1 79.31 86 MET A N 1
ATOM 651 C CA . MET A 1 86 ? 1.609 -13.094 4.75 1 79.31 86 MET A CA 1
ATOM 652 C C . MET A 1 86 ? 2.434 -14.375 4.762 1 79.31 86 MET A C 1
ATOM 654 O O . MET A 1 86 ? 1.927 -15.438 5.117 1 79.31 86 MET A O 1
ATOM 658 N N . PRO A 1 87 ? 3.643 -14.188 4.289 1 75.75 87 PRO A N 1
ATOM 659 C CA . PRO A 1 87 ? 4.5 -15.367 4.223 1 75.75 87 PRO A CA 1
ATOM 660 C C . PRO A 1 87 ? 4.699 -16.031 5.586 1 75.75 87 PRO A C 1
ATOM 662 O O . PRO A 1 87 ? 4.867 -15.336 6.594 1 75.75 87 PRO A O 1
ATOM 665 N N . ALA A 1 88 ? 4.512 -17.297 5.594 1 83.38 88 ALA A N 1
ATOM 666 C CA . ALA A 1 88 ? 4.805 -18.078 6.793 1 83.38 88 ALA A CA 1
ATOM 667 C C . ALA A 1 88 ? 6.258 -18.547 6.809 1 83.38 88 ALA A C 1
ATOM 669 O O . ALA A 1 88 ? 6.586 -19.609 6.281 1 83.38 88 ALA A O 1
ATOM 670 N N . LEU A 1 89 ? 7.086 -17.781 7.23 1 95.19 89 LEU A N 1
ATOM 671 C CA . LEU A 1 89 ? 8.508 -18.094 7.32 1 95.19 89 LEU A CA 1
ATOM 672 C C . LEU A 1 89 ? 8.859 -18.594 8.727 1 95.19 89 LEU A C 1
ATOM 674 O O . LEU A 1 89 ? 8.156 -18.281 9.688 1 95.19 89 LEU A O 1
ATOM 678 N N . TYR A 1 90 ? 9.898 -19.406 8.852 1 97.06 90 TYR A N 1
ATOM 679 C CA . TYR A 1 90 ? 10.453 -19.797 10.148 1 97.06 90 TYR A CA 1
ATOM 680 C C . TYR A 1 90 ? 11.391 -18.719 10.68 1 97.06 90 TYR A C 1
ATOM 682 O O . TYR A 1 90 ? 12.531 -18.594 10.234 1 97.06 90 TYR A O 1
ATOM 690 N N . PRO A 1 91 ? 10.922 -18.016 11.672 1 97.06 91 PRO A N 1
ATOM 691 C CA . PRO A 1 91 ? 11.633 -16.797 12.086 1 97.06 91 PRO A CA 1
ATOM 692 C C . PRO A 1 91 ? 13.016 -17.094 12.672 1 97.06 91 PRO A C 1
ATOM 694 O O . PRO A 1 91 ? 13.914 -16.266 12.586 1 97.06 91 PRO A O 1
ATOM 697 N N . ASP A 1 92 ? 13.203 -18.25 13.234 1 98.12 92 ASP A N 1
ATOM 698 C CA . ASP A 1 92 ? 14.453 -18.578 13.906 1 98.12 92 ASP A CA 1
ATOM 699 C C . ASP A 1 92 ? 15.406 -19.328 12.969 1 98.12 92 ASP A C 1
ATOM 701 O O . ASP A 1 92 ? 16.531 -19.672 13.359 1 98.12 92 ASP A O 1
ATOM 705 N N . MET A 1 93 ? 14.984 -19.531 11.758 1 98.25 93 MET A N 1
ATOM 706 C CA . MET A 1 93 ? 15.836 -20.125 10.727 1 98.25 93 MET A CA 1
ATOM 707 C C . MET A 1 93 ? 16.375 -19.062 9.781 1 98.25 93 MET A C 1
ATOM 709 O O . MET A 1 93 ? 15.758 -18 9.617 1 98.25 93 MET A O 1
ATOM 713 N N . THR A 1 94 ? 17.516 -19.375 9.281 1 98.38 94 THR A N 1
ATOM 714 C CA . THR A 1 94 ? 18.125 -18.453 8.32 1 98.38 94 THR A CA 1
ATOM 715 C C . THR A 1 94 ? 17.344 -18.484 7 1 98.38 94 THR A C 1
ATOM 717 O O . THR A 1 94 ? 16.5 -19.359 6.781 1 98.38 94 THR A O 1
ATOM 720 N N . VAL A 1 95 ? 17.656 -17.5 6.188 1 98.44 95 VAL A N 1
ATOM 721 C CA . VAL A 1 95 ? 17.109 -17.406 4.84 1 98.44 95 VAL A CA 1
ATOM 722 C C . VAL A 1 95 ? 17.328 -18.734 4.113 1 98.44 95 VAL A C 1
ATOM 724 O O . VAL A 1 95 ? 16.375 -19.328 3.59 1 98.44 95 VAL A O 1
ATOM 727 N N . LEU A 1 96 ? 18.531 -19.219 4.152 1 98.19 96 LEU A N 1
ATOM 728 C CA . LEU A 1 96 ? 18.891 -20.438 3.451 1 98.19 96 LEU A CA 1
ATOM 729 C C . LEU A 1 96 ? 18.156 -21.641 4.051 1 98.19 96 LEU A C 1
ATOM 731 O O . LEU A 1 96 ? 17.656 -22.5 3.318 1 98.19 96 LEU A O 1
ATOM 735 N N . GLN A 1 97 ? 18.062 -21.688 5.348 1 97.94 97 GLN A N 1
ATOM 736 C CA . GLN A 1 97 ? 17.375 -22.781 6.02 1 97.94 97 GLN A CA 1
ATOM 737 C C . GLN A 1 97 ? 15.883 -22.797 5.672 1 97.94 97 GLN A C 1
ATOM 739 O O . GLN A 1 97 ? 15.281 -23.859 5.52 1 97.94 97 GLN A O 1
ATOM 744 N N . ASN A 1 98 ? 15.312 -21.641 5.605 1 98.12 98 ASN A N 1
ATOM 745 C CA . ASN A 1 98 ? 13.922 -21.562 5.18 1 98.12 98 ASN A CA 1
ATOM 746 C C . ASN A 1 98 ? 13.711 -22.188 3.805 1 98.12 98 ASN A C 1
ATOM 748 O O . ASN A 1 98 ? 12.719 -22.859 3.572 1 98.12 98 ASN A O 1
ATOM 752 N N . ILE A 1 99 ? 14.625 -21.953 2.92 1 97.69 99 ILE A N 1
ATOM 753 C CA . ILE A 1 99 ? 14.562 -22.531 1.577 1 97.69 99 ILE A CA 1
ATOM 754 C C . ILE A 1 99 ? 14.711 -24.047 1.653 1 97.69 99 ILE A C 1
ATOM 756 O O . ILE A 1 99 ? 13.938 -24.781 1.033 1 97.69 99 ILE A O 1
ATOM 760 N N . PHE A 1 100 ? 15.633 -24.5 2.506 1 97.56 100 PHE A N 1
ATOM 761 C CA . PHE A 1 100 ? 15.898 -25.922 2.607 1 97.56 100 PHE A CA 1
ATOM 762 C C . PHE A 1 100 ? 14.68 -26.672 3.15 1 97.56 100 PHE A C 1
ATOM 764 O O . PHE A 1 100 ? 14.359 -27.766 2.686 1 97.56 100 PHE A O 1
ATOM 771 N N . VAL A 1 101 ? 14.047 -26.094 4.09 1 96.5 101 VAL A N 1
ATOM 772 C CA . VAL A 1 101 ? 12.852 -26.734 4.656 1 96.5 101 VAL A CA 1
ATOM 773 C C . VAL A 1 101 ? 11.82 -26.953 3.559 1 96.5 101 VAL A C 1
ATOM 775 O O . VAL A 1 101 ? 11.211 -28.031 3.48 1 96.5 101 VAL A O 1
ATOM 778 N N . GLN A 1 102 ? 11.664 -26 2.711 1 94.5 102 GLN A N 1
ATOM 779 C CA . GLN A 1 102 ? 10.703 -26.109 1.622 1 94.5 102 GLN A CA 1
ATOM 780 C C . GLN A 1 102 ? 11.141 -27.156 0.598 1 94.5 102 GLN A C 1
ATOM 782 O O . GLN A 1 102 ? 10.312 -27.922 0.099 1 94.5 102 GLN A O 1
ATOM 787 N N . GLN A 1 103 ? 12.422 -27.203 0.332 1 95.44 103 GLN A N 1
ATOM 788 C CA . GLN A 1 103 ? 12.938 -28.188 -0.612 1 95.44 103 GLN A CA 1
ATOM 789 C C . GLN A 1 103 ? 12.68 -29.609 -0.123 1 95.44 103 GLN A C 1
ATOM 791 O O . GLN A 1 103 ? 12.266 -30.469 -0.9 1 95.44 103 GLN A O 1
ATOM 796 N N . ILE A 1 104 ? 12.938 -29.766 1.136 1 94.94 104 ILE A N 1
ATOM 797 C CA . ILE A 1 104 ? 12.758 -31.094 1.726 1 94.94 104 ILE A CA 1
ATOM 798 C C . ILE A 1 104 ? 11.281 -31.484 1.663 1 94.94 104 ILE A C 1
ATOM 800 O O . ILE A 1 104 ? 10.961 -32.625 1.322 1 94.94 104 ILE A O 1
ATOM 804 N N . GLN A 1 105 ? 10.453 -30.547 1.907 1 90 105 GLN A N 1
ATOM 805 C CA . GLN A 1 105 ? 9.016 -30.812 1.903 1 90 105 GLN A CA 1
ATOM 806 C C . GLN A 1 105 ? 8.523 -31.156 0.501 1 90 105 GLN A C 1
ATOM 808 O O . GLN A 1 105 ? 7.652 -32.031 0.34 1 90 105 GLN A O 1
ATOM 813 N N . TYR A 1 106 ? 9.117 -30.578 -0.494 1 87.5 106 TYR A N 1
ATOM 814 C CA . TYR A 1 106 ? 8.602 -30.734 -1.849 1 87.5 106 TYR A CA 1
ATOM 815 C C . TYR A 1 106 ? 9.367 -31.812 -2.602 1 87.5 106 TYR A C 1
ATOM 817 O O . TYR A 1 106 ? 8.773 -32.594 -3.344 1 87.5 106 TYR A O 1
ATOM 825 N N . ASN A 1 107 ? 10.719 -31.812 -2.4 1 87.31 107 ASN A N 1
ATOM 826 C CA . ASN A 1 107 ? 11.547 -32.688 -3.242 1 87.31 107 ASN A CA 1
ATOM 827 C C . ASN A 1 107 ? 12.227 -33.781 -2.428 1 87.31 107 ASN A C 1
ATOM 829 O O . ASN A 1 107 ? 12.867 -34.656 -2.99 1 87.31 107 ASN A O 1
ATOM 833 N N . GLY A 1 108 ? 12.172 -33.688 -1.179 1 90.81 108 GLY A N 1
ATOM 834 C CA . GLY A 1 108 ? 12.711 -34.719 -0.31 1 90.81 108 GLY A CA 1
ATOM 835 C C . GLY A 1 108 ? 14.195 -34.562 -0.026 1 90.81 108 GLY A C 1
ATOM 836 O O . GLY A 1 108 ? 14.789 -35.375 0.683 1 90.81 108 GLY A O 1
ATOM 837 N N . HIS A 1 109 ? 14.758 -33.531 -0.72 1 92.19 109 HIS A N 1
ATOM 838 C CA . HIS A 1 109 ? 16.188 -33.344 -0.502 1 92.19 109 HIS A CA 1
ATOM 839 C C . HIS A 1 109 ? 16.562 -31.859 -0.648 1 92.19 109 HIS A C 1
ATOM 841 O O . HIS A 1 109 ? 15.781 -31.078 -1.185 1 92.19 109 HIS A O 1
ATOM 847 N N . LYS A 1 110 ? 17.75 -31.688 -0.078 1 93.81 110 LYS A N 1
ATOM 848 C CA . LYS A 1 110 ? 18.312 -30.344 -0.203 1 93.81 110 LYS A CA 1
ATOM 849 C C . LYS A 1 110 ? 19.062 -30.188 -1.521 1 93.81 110 LYS A C 1
ATOM 851 O O . LYS A 1 110 ? 19.781 -31.094 -1.953 1 93.81 110 LYS A O 1
ATOM 856 N N . ASP A 1 111 ? 18.891 -29.062 -2.16 1 95.38 111 ASP A N 1
ATOM 857 C CA . ASP A 1 111 ? 19.641 -28.656 -3.342 1 95.38 111 ASP A CA 1
ATOM 858 C C . ASP A 1 111 ? 20.219 -27.25 -3.17 1 95.38 111 ASP A C 1
ATOM 860 O O . ASP A 1 111 ? 19.531 -26.266 -3.436 1 95.38 111 ASP A O 1
ATOM 864 N N . ALA A 1 112 ? 21.438 -27.172 -2.744 1 95.69 112 ALA A N 1
ATOM 865 C CA . ALA A 1 112 ? 22.078 -25.906 -2.426 1 95.69 112 ALA A CA 1
ATOM 866 C C . ALA A 1 112 ? 22.203 -25.031 -3.666 1 95.69 112 ALA A C 1
ATOM 868 O O . ALA A 1 112 ? 22.047 -23.797 -3.586 1 95.69 112 ALA A O 1
ATOM 869 N N . SER A 1 113 ? 22.516 -25.641 -4.738 1 96.88 113 SER A N 1
ATOM 870 C CA . SER A 1 113 ? 22.672 -24.891 -5.977 1 96.88 113 SER A CA 1
ATOM 871 C C . SER A 1 113 ? 21.375 -24.188 -6.359 1 96.88 113 SER A C 1
ATOM 873 O O . SER A 1 113 ? 21.375 -23 -6.691 1 96.88 113 SER A O 1
ATOM 875 N N . LYS A 1 114 ? 20.266 -24.922 -6.277 1 96.88 114 LYS A N 1
ATOM 876 C CA . LYS A 1 114 ? 18.969 -24.344 -6.566 1 96.88 114 LYS A CA 1
ATOM 877 C C . LYS A 1 114 ? 18.609 -23.25 -5.559 1 96.88 114 LYS A C 1
ATOM 879 O O . LYS A 1 114 ? 18.078 -22.203 -5.93 1 96.88 114 LYS A O 1
ATOM 884 N N . ALA A 1 115 ? 18.922 -23.531 -4.332 1 97.31 115 ALA A N 1
ATOM 885 C CA . ALA A 1 115 ? 18.641 -22.562 -3.279 1 97.31 115 ALA A CA 1
ATOM 886 C C . ALA A 1 115 ? 19.344 -21.234 -3.559 1 97.31 115 ALA A C 1
ATOM 888 O O . ALA A 1 115 ? 18.719 -20.172 -3.51 1 97.31 115 ALA A O 1
ATOM 889 N N . ILE A 1 116 ? 20.578 -21.297 -3.91 1 96.88 116 ILE A N 1
ATOM 890 C CA . ILE A 1 116 ? 21.375 -20.109 -4.168 1 96.88 116 ILE A CA 1
ATOM 891 C C . ILE A 1 116 ? 20.859 -19.406 -5.426 1 96.88 116 ILE A C 1
ATOM 893 O O . ILE A 1 116 ? 20.781 -18.172 -5.469 1 96.88 116 ILE A O 1
ATOM 897 N N . SER A 1 117 ? 20.547 -20.156 -6.414 1 97.38 117 SER A N 1
ATOM 898 C CA . SER A 1 117 ? 20.047 -19.594 -7.672 1 97.38 117 SER A CA 1
ATOM 899 C C . SER A 1 117 ? 18.797 -18.766 -7.457 1 97.38 117 SER A C 1
ATOM 901 O O . SER A 1 117 ? 18.672 -17.656 -7.965 1 97.38 117 SER A O 1
ATOM 903 N N . VAL A 1 118 ? 17.781 -19.297 -6.711 1 97.56 118 VAL A N 1
ATOM 904 C CA . VAL A 1 118 ? 16.531 -18.562 -6.512 1 97.56 118 VAL A CA 1
ATOM 905 C C . VAL A 1 118 ? 16.766 -17.359 -5.617 1 97.56 118 VAL A C 1
ATOM 907 O O . VAL A 1 118 ? 16.125 -16.312 -5.785 1 97.56 118 VAL A O 1
ATOM 910 N N . LEU A 1 119 ? 17.703 -17.484 -4.66 1 97.94 119 LEU A N 1
ATOM 911 C CA . LEU A 1 119 ? 18.047 -16.344 -3.812 1 97.94 119 LEU A CA 1
ATOM 912 C C . LEU A 1 119 ? 18.703 -15.234 -4.625 1 97.94 119 LEU A C 1
ATOM 914 O O . LEU A 1 119 ? 18.5 -14.055 -4.352 1 97.94 119 LEU A O 1
ATOM 918 N N . GLN A 1 120 ? 19.484 -15.625 -5.617 1 97.69 120 GLN A N 1
ATOM 919 C CA . GLN A 1 120 ? 20.094 -14.648 -6.516 1 97.69 120 GLN A CA 1
ATOM 920 C C . GLN A 1 120 ? 19.047 -13.93 -7.348 1 97.69 120 GLN A C 1
ATOM 922 O O . GLN A 1 120 ? 19.109 -12.711 -7.523 1 97.69 120 GLN A O 1
ATOM 927 N N . ILE A 1 121 ? 18.094 -14.648 -7.797 1 96.94 121 ILE A N 1
ATOM 928 C CA . ILE A 1 121 ? 17.016 -14.094 -8.617 1 96.94 121 ILE A CA 1
ATOM 929 C C . ILE A 1 121 ? 16.297 -12.992 -7.852 1 96.94 121 ILE A C 1
ATOM 931 O O . ILE A 1 121 ? 15.961 -11.945 -8.414 1 96.94 121 ILE A O 1
ATOM 935 N N . VAL A 1 122 ? 16.078 -13.219 -6.508 1 96.62 122 VAL A N 1
ATOM 936 C CA . VAL A 1 122 ? 15.273 -12.281 -5.734 1 96.62 122 VAL A CA 1
ATOM 937 C C . VAL A 1 122 ? 16.188 -11.297 -5.012 1 96.62 122 VAL A C 1
ATOM 939 O O . VAL A 1 122 ? 15.719 -10.461 -4.234 1 96.62 122 VAL A O 1
ATOM 942 N N . GLY A 1 123 ? 17.469 -11.367 -5.148 1 95.25 123 GLY A N 1
ATOM 943 C CA . GLY A 1 123 ? 18.438 -10.438 -4.59 1 95.25 123 GLY A CA 1
ATOM 944 C C . GLY A 1 123 ? 18.688 -10.664 -3.111 1 95.25 123 GLY A C 1
ATOM 945 O O . GLY A 1 123 ? 18.859 -9.703 -2.354 1 95.25 123 GLY A O 1
ATOM 946 N N . LEU A 1 124 ? 18.672 -11.906 -2.66 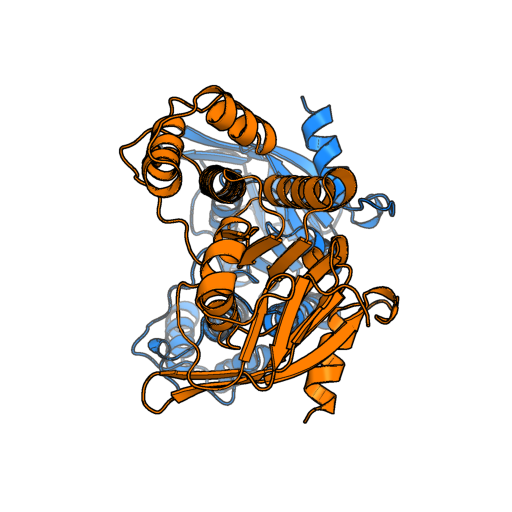1 96.19 124 LEU A N 1
ATOM 947 C CA . LEU A 1 124 ? 18.859 -12.188 -1.242 1 96.19 124 LEU A CA 1
ATOM 948 C C . LEU A 1 124 ? 20.078 -13.094 -1.03 1 96.19 124 LEU A C 1
ATOM 950 O O . LEU A 1 124 ? 20.281 -13.602 0.071 1 96.19 124 LEU A O 1
ATOM 954 N N . ASP A 1 125 ? 20.844 -13.281 -2.1 1 95 125 ASP A N 1
ATOM 955 C CA . ASP A 1 125 ? 21.953 -14.234 -2.051 1 95 125 ASP A CA 1
ATOM 956 C C . ASP A 1 125 ? 23 -13.805 -1.026 1 95 125 ASP A C 1
ATOM 958 O O . ASP A 1 125 ? 23.641 -14.641 -0.394 1 95 125 ASP A O 1
ATOM 962 N N . THR A 1 126 ? 23.172 -12.539 -0.73 1 95.12 126 THR A N 1
ATOM 963 C CA . THR A 1 126 ? 24.156 -12.039 0.218 1 95.12 126 THR A CA 1
ATOM 964 C C . THR A 1 126 ? 23.609 -12.094 1.645 1 95.12 126 THR A C 1
ATOM 966 O O . THR A 1 126 ? 24.344 -11.828 2.602 1 95.12 126 THR A O 1
ATOM 969 N N . GLN A 1 127 ? 22.359 -12.484 1.835 1 96.44 127 GLN A N 1
ATOM 970 C CA . GLN A 1 127 ? 21.734 -12.516 3.15 1 96.44 127 GLN A CA 1
ATOM 971 C C . GLN A 1 127 ? 21.344 -13.945 3.541 1 96.44 127 GLN A C 1
ATOM 973 O O . GLN A 1 127 ? 20.484 -14.141 4.402 1 96.44 127 GLN A O 1
ATOM 978 N N . GLN A 1 128 ? 21.953 -14.891 2.961 1 96.5 128 GLN A N 1
ATOM 979 C CA . GLN A 1 128 ? 21.547 -16.281 3.09 1 96.5 128 GLN A CA 1
ATOM 980 C C . GLN A 1 128 ? 21.656 -16.766 4.535 1 96.5 128 GLN A C 1
ATOM 982 O O . GLN A 1 128 ? 20.875 -17.609 4.977 1 96.5 128 GLN A O 1
ATOM 987 N N . ASN A 1 129 ? 22.547 -16.156 5.328 1 97.69 129 ASN A N 1
ATOM 988 C CA . ASN A 1 129 ? 22.812 -16.641 6.68 1 97.69 129 ASN A CA 1
ATOM 989 C C . ASN A 1 129 ? 22.062 -15.82 7.723 1 97.69 129 ASN A C 1
ATOM 991 O O . ASN A 1 129 ? 22.141 -16.109 8.922 1 97.69 129 ASN A O 1
ATOM 995 N N . LYS A 1 130 ? 21.359 -14.898 7.305 1 97.81 130 LYS A N 1
ATOM 996 C CA . LYS A 1 130 ? 20.562 -14.055 8.203 1 97.81 130 LYS A CA 1
ATOM 997 C C . LYS A 1 130 ? 19.281 -14.758 8.625 1 97.81 130 LYS A C 1
ATOM 999 O O . LYS A 1 130 ? 18.594 -15.367 7.793 1 97.81 130 LYS A O 1
ATOM 1004 N N . LYS A 1 131 ? 19 -14.711 9.922 1 98.44 131 LYS A N 1
ATOM 1005 C CA . LYS A 1 131 ? 17.734 -15.281 10.391 1 98.44 131 LYS A CA 1
ATOM 1006 C C . LYS A 1 131 ? 16.547 -14.492 9.859 1 98.44 131 LYS A C 1
ATOM 1008 O O . LYS A 1 131 ? 16.594 -13.266 9.781 1 98.44 131 LYS A O 1
ATOM 1013 N N . ALA A 1 132 ? 15.445 -15.18 9.586 1 97.44 132 ALA A N 1
ATOM 1014 C CA . ALA A 1 132 ? 14.266 -14.586 8.961 1 97.44 132 ALA A CA 1
ATOM 1015 C C . ALA A 1 132 ? 13.664 -13.5 9.844 1 97.44 132 ALA A C 1
ATOM 1017 O O . ALA A 1 132 ? 13.133 -12.508 9.344 1 97.44 132 ALA A O 1
ATOM 1018 N N . ARG A 1 133 ? 13.75 -13.672 11.133 1 96.75 133 ARG A N 1
ATOM 1019 C CA . ARG A 1 133 ? 13.164 -12.703 12.055 1 96.75 133 ARG A CA 1
ATOM 1020 C C . ARG A 1 133 ? 13.836 -11.336 11.914 1 96.75 133 ARG A C 1
ATOM 1022 O O . ARG A 1 133 ? 13.258 -10.312 12.281 1 96.75 133 ARG A O 1
ATOM 1029 N N . HIS A 1 134 ? 15.031 -11.266 11.43 1 96.75 134 HIS A N 1
ATOM 1030 C CA . HIS A 1 134 ? 15.789 -10.031 11.312 1 96.75 134 HIS A CA 1
ATOM 1031 C C . HIS A 1 134 ? 15.617 -9.398 9.93 1 96.75 134 HIS A C 1
ATOM 1033 O O . HIS A 1 134 ? 16.172 -8.336 9.656 1 96.75 134 HIS A O 1
ATOM 1039 N N . LEU A 1 135 ? 14.867 -10.047 9.094 1 95.25 135 LEU A N 1
ATOM 1040 C CA . LEU A 1 135 ? 14.625 -9.516 7.754 1 95.25 135 LEU A CA 1
ATOM 1041 C C . LEU A 1 135 ? 13.609 -8.383 7.797 1 95.25 135 LEU A C 1
ATOM 1043 O O . LEU A 1 135 ? 12.656 -8.422 8.578 1 95.25 135 LEU A O 1
ATOM 1047 N N . SER A 1 136 ? 13.867 -7.387 7.012 1 90.5 136 SER A N 1
ATOM 1048 C CA . SER A 1 136 ? 12.828 -6.395 6.777 1 90.5 136 SER A CA 1
ATOM 1049 C C . SER A 1 136 ? 11.617 -7.016 6.078 1 90.5 136 SER A C 1
ATOM 1051 O O . SER A 1 136 ? 11.688 -8.148 5.598 1 90.5 136 SER A O 1
ATOM 1053 N N . LEU A 1 137 ? 10.508 -6.344 6.055 1 88.19 137 LEU A N 1
ATOM 1054 C CA . LEU A 1 137 ? 9.312 -6.82 5.371 1 88.19 137 LEU A CA 1
ATOM 1055 C C . LEU A 1 137 ? 9.594 -7.066 3.891 1 88.19 137 LEU A C 1
ATOM 1057 O O . LEU A 1 137 ? 9.172 -8.078 3.334 1 88.19 137 LEU A O 1
ATOM 1061 N N . GLY A 1 138 ? 10.312 -6.137 3.305 1 89.62 138 GLY A N 1
ATOM 1062 C CA . GLY A 1 138 ? 10.672 -6.309 1.908 1 89.62 138 GLY A CA 1
ATOM 1063 C C . GLY A 1 138 ? 11.516 -7.547 1.655 1 89.62 138 GLY A C 1
ATOM 1064 O O . GLY A 1 138 ? 11.312 -8.25 0.661 1 89.62 138 GLY A O 1
ATOM 1065 N N . MET A 1 139 ? 12.398 -7.785 2.502 1 93.06 139 MET A N 1
ATOM 1066 C CA . MET A 1 139 ? 13.242 -8.961 2.375 1 93.06 139 MET A CA 1
ATOM 1067 C C . MET A 1 139 ? 12.438 -10.242 2.58 1 93.06 139 MET A C 1
ATOM 1069 O O . MET A 1 139 ? 12.688 -11.25 1.919 1 93.06 139 MET A O 1
ATOM 1073 N N . LYS A 1 140 ? 11.555 -10.188 3.514 1 94.62 140 LYS A N 1
ATOM 1074 C CA . LYS A 1 140 ? 10.68 -11.336 3.727 1 94.62 140 LYS A CA 1
ATOM 1075 C C . LYS A 1 140 ? 9.844 -11.633 2.48 1 94.62 140 LYS A C 1
ATOM 1077 O O . LYS A 1 140 ? 9.656 -12.789 2.119 1 94.62 140 LYS A O 1
ATOM 1082 N N . GLN A 1 141 ? 9.359 -10.57 1.854 1 93.44 141 GLN A N 1
ATOM 1083 C CA . GLN A 1 141 ? 8.617 -10.734 0.608 1 93.44 141 GLN A CA 1
ATOM 1084 C C . GLN A 1 141 ? 9.484 -11.391 -0.467 1 93.44 141 GLN A C 1
ATOM 1086 O O . GLN A 1 141 ? 9.023 -12.266 -1.196 1 93.44 141 GLN A O 1
ATOM 1091 N N . ARG A 1 142 ? 10.688 -10.961 -0.529 1 94.69 142 ARG A N 1
ATOM 1092 C CA . ARG A 1 142 ? 11.617 -11.531 -1.494 1 94.69 142 ARG A CA 1
ATOM 1093 C C . ARG A 1 142 ? 11.883 -13 -1.197 1 94.69 142 ARG A C 1
ATOM 1095 O O . ARG A 1 142 ? 11.961 -13.82 -2.115 1 94.69 142 ARG A O 1
ATOM 1102 N N . LEU A 1 143 ? 12.039 -13.297 0.076 1 96.75 143 LEU A N 1
ATOM 1103 C CA . LEU A 1 143 ? 12.242 -14.695 0.464 1 96.75 143 LEU A CA 1
ATOM 1104 C C . LEU A 1 143 ? 11.031 -15.539 0.085 1 96.75 143 LEU A C 1
ATOM 1106 O O . LEU A 1 143 ? 11.18 -16.656 -0.428 1 96.75 143 LEU A O 1
ATOM 1110 N N . ALA A 1 144 ? 9.859 -15 0.318 1 96.5 144 ALA A N 1
ATOM 1111 C CA . ALA A 1 144 ? 8.633 -15.695 -0.066 1 96.5 144 ALA A CA 1
ATOM 1112 C C . ALA A 1 144 ? 8.586 -15.938 -1.572 1 96.5 144 ALA A C 1
ATOM 1114 O O . ALA A 1 144 ? 8.172 -17 -2.025 1 96.5 144 ALA A O 1
ATOM 1115 N N . LEU A 1 145 ? 8.984 -14.984 -2.293 1 96.56 145 LEU A N 1
ATOM 1116 C CA . LEU A 1 145 ? 9.031 -15.117 -3.746 1 96.56 145 LEU A CA 1
ATOM 1117 C C . LEU A 1 145 ? 10.055 -16.172 -4.16 1 96.56 145 LEU A C 1
ATOM 1119 O O . LEU A 1 145 ? 9.805 -16.953 -5.082 1 96.56 145 LEU A O 1
ATOM 1123 N N . ALA A 1 146 ? 11.203 -16.172 -3.469 1 97.12 146 ALA A N 1
ATOM 1124 C CA . ALA A 1 146 ? 12.203 -17.219 -3.732 1 97.12 146 ALA A CA 1
ATOM 1125 C C . ALA A 1 146 ? 11.609 -18.609 -3.529 1 97.12 146 ALA A C 1
ATOM 1127 O O . ALA A 1 146 ? 11.82 -19.5 -4.348 1 97.12 146 ALA A O 1
ATOM 1128 N N . ILE A 1 147 ? 10.914 -18.766 -2.482 1 96.62 147 ILE A N 1
ATOM 1129 C CA . ILE A 1 147 ? 10.266 -20.031 -2.172 1 96.62 147 ILE A CA 1
ATOM 1130 C C . ILE A 1 147 ? 9.266 -20.391 -3.271 1 96.62 147 ILE A C 1
ATOM 1132 O O . ILE A 1 147 ? 9.211 -21.531 -3.715 1 96.62 147 ILE A O 1
ATOM 1136 N N . ALA A 1 148 ? 8.562 -19.391 -3.744 1 96.75 148 ALA A N 1
ATOM 1137 C CA . ALA A 1 148 ? 7.586 -19.609 -4.809 1 96.75 148 ALA A CA 1
ATOM 1138 C C . ALA A 1 148 ? 8.273 -20.047 -6.098 1 96.75 148 ALA A C 1
ATOM 1140 O O . ALA A 1 148 ? 7.648 -20.688 -6.949 1 96.75 148 ALA A O 1
ATOM 1141 N N . LEU A 1 149 ? 9.531 -19.797 -6.23 1 97.19 149 LEU A N 1
ATOM 1142 C CA . LEU A 1 149 ? 10.25 -20.047 -7.473 1 97.19 149 LEU A CA 1
ATOM 1143 C C . LEU A 1 149 ? 11.031 -21.359 -7.395 1 97.19 149 LEU A C 1
ATOM 1145 O O . LEU A 1 149 ? 11.617 -21.797 -8.391 1 97.19 149 LEU A O 1
ATOM 1149 N N . LEU A 1 150 ? 11.062 -21.984 -6.328 1 95.75 150 LEU A N 1
ATOM 1150 C CA . LEU A 1 150 ? 11.953 -23.094 -6.016 1 95.75 150 LEU A CA 1
ATOM 1151 C C . LEU A 1 150 ? 11.758 -24.234 -7.016 1 95.75 150 LEU A C 1
ATOM 1153 O O . LEU A 1 150 ? 12.734 -24.891 -7.41 1 95.75 150 LEU A O 1
ATOM 1157 N N . ASN A 1 151 ? 10.547 -24.5 -7.438 1 93.81 151 ASN A N 1
ATOM 1158 C CA . ASN A 1 151 ? 10.289 -25.672 -8.266 1 93.81 151 ASN A CA 1
ATOM 1159 C C . ASN A 1 151 ? 10.086 -25.297 -9.727 1 93.81 151 ASN A C 1
ATOM 1161 O O . ASN A 1 151 ? 9.32 -25.953 -10.445 1 93.81 151 ASN A O 1
ATOM 1165 N N . ASP A 1 152 ? 10.734 -24.203 -10.109 1 94.88 152 ASP A N 1
ATOM 1166 C CA . ASP A 1 152 ? 10.68 -23.734 -11.492 1 94.88 152 ASP A CA 1
ATOM 1167 C C . ASP A 1 152 ? 9.242 -23.703 -12.008 1 94.88 152 ASP A C 1
ATOM 1169 O O . ASP A 1 152 ? 8.914 -24.344 -13 1 94.88 152 ASP A O 1
ATOM 1173 N N . PRO A 1 153 ? 8.5 -22.922 -11.398 1 97.69 153 PRO A N 1
ATOM 1174 C CA . PRO A 1 153 ? 7.074 -22.906 -11.75 1 97.69 153 PRO A CA 1
ATOM 1175 C C . PRO A 1 153 ? 6.816 -22.344 -13.148 1 97.69 153 PRO A C 1
ATOM 1177 O O . PRO A 1 153 ? 7.605 -21.547 -13.656 1 97.69 153 PRO A O 1
ATOM 1180 N N . GLU A 1 154 ? 5.684 -22.828 -13.734 1 98.06 154 GLU A N 1
ATOM 1181 C CA . GLU A 1 154 ? 5.176 -22.281 -14.992 1 98.06 154 GLU A CA 1
ATOM 1182 C C . GLU A 1 154 ? 4.129 -21.203 -14.734 1 98.06 154 GLU A C 1
ATOM 1184 O O . GLU A 1 154 ? 3.822 -20.406 -15.625 1 98.06 154 GLU A O 1
ATOM 1189 N N . ILE A 1 155 ? 3.559 -21.234 -13.578 1 98.62 155 ILE A N 1
ATOM 1190 C CA . ILE A 1 155 ? 2.568 -20.25 -13.141 1 98.62 155 ILE A CA 1
ATOM 1191 C C . ILE A 1 155 ? 2.932 -19.734 -11.758 1 98.62 155 ILE A C 1
ATOM 1193 O O . ILE A 1 155 ? 3.322 -20.5 -10.875 1 98.62 155 ILE A O 1
ATOM 1197 N N . LEU A 1 156 ? 2.898 -18.469 -11.57 1 98.62 156 LEU A N 1
ATOM 1198 C CA . LEU A 1 156 ? 3.021 -17.828 -10.258 1 98.62 156 LEU A CA 1
ATOM 1199 C C . LEU A 1 156 ? 1.706 -17.172 -9.844 1 98.62 156 LEU A C 1
ATOM 1201 O O . LEU A 1 156 ? 1.082 -16.469 -10.641 1 98.62 156 LEU A O 1
ATOM 1205 N N . ILE A 1 157 ? 1.243 -17.453 -8.664 1 98.56 157 ILE A N 1
ATOM 1206 C CA . ILE A 1 157 ? 0.08 -16.812 -8.062 1 98.56 157 ILE A CA 1
ATOM 1207 C C . ILE A 1 157 ? 0.522 -15.93 -6.898 1 98.56 157 ILE A C 1
ATOM 1209 O O . ILE A 1 157 ? 1.025 -16.438 -5.891 1 98.56 157 ILE A O 1
ATOM 1213 N N . LEU A 1 158 ? 0.332 -14.664 -7.039 1 98.19 158 LEU A N 1
ATOM 1214 C CA . LEU A 1 158 ? 0.871 -13.711 -6.074 1 98.19 158 LEU A CA 1
ATOM 1215 C C . LEU A 1 158 ? -0.231 -12.812 -5.523 1 98.19 158 LEU A C 1
ATOM 1217 O O . LEU A 1 158 ? -0.833 -12.031 -6.266 1 98.19 158 LEU A O 1
ATOM 1221 N N . ASP A 1 159 ? -0.449 -12.938 -4.246 1 97.12 159 ASP A N 1
ATOM 1222 C CA . ASP A 1 159 ? -1.461 -12.125 -3.568 1 97.12 159 ASP A CA 1
ATOM 1223 C C . ASP A 1 159 ? -0.839 -10.891 -2.932 1 97.12 159 ASP A C 1
ATOM 1225 O O . ASP A 1 159 ? -0.203 -10.977 -1.88 1 97.12 159 ASP A O 1
ATOM 1229 N N . GLU A 1 160 ? -0.999 -9.695 -3.568 1 95.25 160 GLU A N 1
ATOM 1230 C CA . GLU A 1 160 ? -0.525 -8.398 -3.088 1 95.25 160 GLU A CA 1
ATOM 1231 C C . GLU A 1 160 ? 0.969 -8.438 -2.781 1 95.25 160 GLU A C 1
ATOM 1233 O O . GLU A 1 160 ? 1.392 -8.07 -1.684 1 95.25 160 GLU A O 1
ATOM 1238 N N . PRO A 1 161 ? 1.78 -8.68 -3.748 1 95.06 161 PRO A N 1
ATOM 1239 C CA . PRO A 1 161 ? 3.199 -8.93 -3.482 1 95.06 161 PRO A CA 1
ATOM 1240 C C . PRO A 1 161 ? 3.965 -7.652 -3.139 1 95.06 161 PRO A C 1
ATOM 1242 O O . PRO A 1 161 ? 5.09 -7.723 -2.635 1 95.06 161 PRO A O 1
ATOM 1245 N N . ILE A 1 162 ? 3.373 -6.512 -3.387 1 92.81 162 ILE A N 1
ATOM 1246 C CA . ILE A 1 162 ? 4.152 -5.293 -3.176 1 92.81 162 ILE A CA 1
ATOM 1247 C C . ILE A 1 162 ? 3.748 -4.648 -1.853 1 92.81 162 ILE A C 1
ATOM 1249 O O . ILE A 1 162 ? 4.25 -3.578 -1.499 1 92.81 162 ILE A O 1
ATOM 1253 N N . ASN A 1 163 ? 2.844 -5.289 -1.122 1 89.06 163 ASN A N 1
ATOM 1254 C CA . ASN A 1 163 ? 2.373 -4.734 0.142 1 89.06 163 ASN A CA 1
ATOM 1255 C C . ASN A 1 163 ? 3.518 -4.547 1.133 1 89.06 163 ASN A C 1
ATOM 1257 O O . ASN A 1 163 ? 4.34 -5.449 1.317 1 89.06 163 ASN A O 1
ATOM 1261 N N . GLY A 1 164 ? 3.568 -3.355 1.735 1 85.62 164 GLY A N 1
ATOM 1262 C CA . GLY A 1 164 ? 4.527 -3.084 2.795 1 85.62 164 GLY A CA 1
ATOM 1263 C C . GLY A 1 164 ? 5.898 -2.697 2.275 1 85.62 164 GLY A C 1
ATOM 1264 O O . GLY A 1 164 ? 6.809 -2.42 3.059 1 85.62 164 GLY A O 1
ATOM 1265 N N . LEU A 1 165 ? 6.074 -2.66 1.006 1 93.69 165 LEU A N 1
ATOM 1266 C CA . LEU A 1 165 ? 7.375 -2.346 0.425 1 93.69 165 LEU A CA 1
ATOM 1267 C C . LEU A 1 165 ? 7.57 -0.838 0.309 1 93.69 165 LEU A C 1
ATOM 1269 O O . LEU A 1 165 ? 6.594 -0.088 0.213 1 93.69 165 LEU A O 1
ATOM 1273 N N . ASP A 1 166 ? 8.852 -0.442 0.394 1 95.12 166 ASP A N 1
ATOM 1274 C CA . ASP A 1 166 ? 9.195 0.947 0.102 1 95.12 166 ASP A CA 1
ATOM 1275 C C . ASP A 1 166 ? 9.227 1.199 -1.403 1 95.12 166 ASP A C 1
ATOM 1277 O O . ASP A 1 166 ? 8.992 0.286 -2.197 1 95.12 166 ASP A O 1
ATOM 1281 N N . PRO A 1 167 ? 9.422 2.432 -1.821 1 95.31 167 PRO A N 1
ATOM 1282 C CA . PRO A 1 167 ? 9.32 2.766 -3.244 1 95.31 167 PRO A CA 1
ATOM 1283 C C . PRO A 1 167 ? 10.266 1.938 -4.113 1 95.31 167 PRO A C 1
ATOM 1285 O O . PRO A 1 167 ? 9.852 1.4 -5.145 1 95.31 167 PRO A O 1
ATOM 1288 N N . MET A 1 168 ? 11.445 1.811 -3.711 1 93.88 168 MET A N 1
ATOM 1289 C CA . MET A 1 168 ? 12.406 1.071 -4.523 1 93.88 168 MET A CA 1
ATOM 1290 C C . MET A 1 168 ? 12.094 -0.421 -4.516 1 93.88 168 MET A C 1
ATOM 1292 O O . MET A 1 168 ? 12.281 -1.104 -5.523 1 93.88 168 MET A O 1
ATOM 1296 N N . GLY A 1 169 ? 11.648 -0.893 -3.352 1 94.44 169 GLY A N 1
ATOM 1297 C CA . GLY A 1 169 ? 11.211 -2.279 -3.297 1 94.44 169 GLY A CA 1
ATOM 1298 C C . GLY A 1 169 ? 10.102 -2.592 -4.277 1 94.44 169 GLY A C 1
ATOM 1299 O O . GLY A 1 169 ? 10.094 -3.652 -4.906 1 94.44 169 GLY A O 1
ATOM 1300 N N . ILE A 1 170 ? 9.188 -1.671 -4.383 1 95.88 170 ILE A N 1
ATOM 1301 C CA . ILE A 1 170 ? 8.07 -1.835 -5.305 1 95.88 170 ILE A CA 1
ATOM 1302 C C . ILE A 1 170 ? 8.586 -1.922 -6.738 1 95.88 170 ILE A C 1
ATOM 1304 O O . ILE A 1 170 ? 8.203 -2.818 -7.492 1 95.88 170 ILE A O 1
ATOM 1308 N N . VAL A 1 171 ? 9.445 -1.081 -7.066 1 94.44 171 VAL A N 1
ATOM 1309 C CA . VAL A 1 171 ? 10.023 -1.032 -8.406 1 94.44 171 VAL A CA 1
ATOM 1310 C C . VAL A 1 171 ? 10.789 -2.324 -8.68 1 94.44 171 VAL A C 1
ATOM 1312 O O . VAL A 1 171 ? 10.641 -2.924 -9.75 1 94.44 171 VAL A O 1
ATOM 1315 N N . GLU A 1 172 ? 11.539 -2.729 -7.773 1 93.88 172 GLU A N 1
ATOM 1316 C CA . GLU A 1 172 ? 12.375 -3.916 -7.934 1 93.88 172 GLU A CA 1
ATOM 1317 C C . GLU A 1 172 ? 11.516 -5.164 -8.133 1 93.88 172 GLU A C 1
ATOM 1319 O O . GLU A 1 172 ? 11.828 -6 -8.992 1 93.88 172 GLU A O 1
ATOM 1324 N N . ILE A 1 173 ? 10.508 -5.316 -7.336 1 95.81 173 ILE A N 1
ATOM 1325 C CA . ILE A 1 173 ? 9.625 -6.473 -7.469 1 95.81 173 ILE A CA 1
ATOM 1326 C C . ILE A 1 173 ? 8.914 -6.43 -8.82 1 95.81 173 ILE A C 1
ATOM 1328 O O . ILE A 1 173 ? 8.797 -7.457 -9.5 1 95.81 173 ILE A O 1
ATOM 1332 N N . ARG A 1 174 ? 8.469 -5.27 -9.219 1 95.94 174 ARG A N 1
ATOM 1333 C CA . ARG A 1 174 ? 7.832 -5.105 -10.523 1 95.94 174 ARG A CA 1
ATOM 1334 C C . ARG A 1 174 ? 8.758 -5.551 -11.648 1 95.94 174 ARG A C 1
ATOM 1336 O O . ARG A 1 174 ? 8.359 -6.332 -12.516 1 95.94 174 ARG A O 1
ATOM 1343 N N . GLU A 1 175 ? 9.969 -5.086 -11.57 1 95.44 175 GLU A N 1
ATOM 1344 C CA . GLU A 1 175 ? 10.953 -5.426 -12.602 1 95.44 175 GLU A CA 1
ATOM 1345 C C . GLU A 1 175 ? 11.25 -6.922 -12.602 1 95.44 175 GLU A C 1
ATOM 1347 O O . GLU A 1 175 ? 11.406 -7.523 -13.672 1 95.44 175 GLU A O 1
ATOM 1352 N N . LEU A 1 176 ? 11.352 -7.41 -11.477 1 96.31 176 LEU A N 1
ATOM 1353 C CA . LEU A 1 176 ? 11.586 -8.844 -11.352 1 96.31 176 LEU A CA 1
ATOM 1354 C C . LEU A 1 176 ? 10.453 -9.641 -11.984 1 96.31 176 LEU A C 1
ATOM 1356 O O . LEU A 1 176 ? 10.695 -10.562 -12.766 1 96.31 176 LEU A O 1
ATOM 1360 N N . LEU A 1 177 ? 9.234 -9.305 -11.695 1 98 177 LEU A N 1
ATOM 1361 C CA . LEU A 1 177 ? 8.078 -10.023 -12.227 1 98 177 LEU A CA 1
ATOM 1362 C C . LEU A 1 177 ? 8.016 -9.898 -13.742 1 98 177 LEU A C 1
ATOM 1364 O O . LEU A 1 177 ? 7.711 -10.867 -14.438 1 98 177 LEU A O 1
ATOM 1368 N N . LEU A 1 178 ? 8.344 -8.758 -14.234 1 98.12 178 LEU A N 1
ATOM 1369 C CA . LEU A 1 178 ? 8.391 -8.555 -15.672 1 98.12 178 LEU A CA 1
ATOM 1370 C C . LEU A 1 178 ? 9.438 -9.453 -16.328 1 98.12 178 LEU A C 1
ATOM 1372 O O . LEU A 1 178 ? 9.172 -10.07 -17.359 1 98.12 178 LEU A O 1
ATOM 1376 N N . SER A 1 179 ? 10.547 -9.453 -15.688 1 97.44 179 SER A N 1
ATOM 1377 C CA . SER A 1 179 ? 11.617 -10.289 -16.219 1 97.44 179 SER A CA 1
ATOM 1378 C C . SER A 1 179 ? 11.227 -11.758 -16.219 1 97.44 179 SER A C 1
ATOM 1380 O O . SER A 1 179 ? 11.438 -12.461 -17.219 1 97.44 179 SER A O 1
ATOM 1382 N N . LEU A 1 180 ? 10.648 -12.227 -15.133 1 97.81 180 LEU A N 1
ATOM 1383 C CA . LEU A 1 180 ? 10.219 -13.617 -15.023 1 97.81 180 LEU A CA 1
ATOM 1384 C C . LEU A 1 180 ? 9.195 -13.953 -16.109 1 97.81 180 LEU A C 1
ATOM 1386 O O . LEU A 1 180 ? 9.227 -15.047 -16.688 1 97.81 180 LEU A O 1
ATOM 1390 N N . ASN A 1 181 ? 8.328 -13.039 -16.375 1 98.56 181 ASN A N 1
ATOM 1391 C CA . ASN A 1 181 ? 7.316 -13.25 -17.406 1 98.56 181 ASN A CA 1
ATOM 1392 C C . ASN A 1 181 ? 7.91 -13.18 -18.812 1 98.56 181 ASN A C 1
ATOM 1394 O O . ASN A 1 181 ? 7.691 -14.078 -19.625 1 98.56 181 ASN A O 1
ATOM 1398 N N . GLN A 1 182 ? 8.711 -12.172 -19.094 1 97.62 182 GLN A N 1
ATOM 1399 C CA . GLN A 1 182 ? 9.164 -11.883 -20.453 1 97.62 182 GLN A CA 1
ATOM 1400 C C . GLN A 1 182 ? 10.328 -12.789 -20.859 1 97.62 182 GLN A C 1
ATOM 1402 O O . GLN A 1 182 ? 10.406 -13.242 -22 1 97.62 182 GLN A O 1
ATOM 1407 N N . THR A 1 183 ? 11.164 -13.055 -19.922 1 95.81 183 THR A N 1
ATOM 1408 C CA . THR A 1 183 ? 12.359 -13.82 -20.234 1 95.81 183 THR A CA 1
ATOM 1409 C C . THR A 1 183 ? 12.125 -15.312 -20.031 1 95.81 183 THR A C 1
ATOM 1411 O O . THR A 1 183 ? 12.555 -16.141 -20.828 1 95.81 183 THR A O 1
ATOM 1414 N N . ASN A 1 184 ? 11.375 -15.672 -19 1 95.56 184 ASN A N 1
ATOM 1415 C CA . ASN A 1 184 ? 11.219 -17.078 -18.656 1 95.56 184 ASN A CA 1
ATOM 1416 C C . ASN A 1 184 ? 9.867 -17.625 -19.125 1 95.56 184 ASN A C 1
ATOM 1418 O O . ASN A 1 184 ? 9.633 -18.828 -19.094 1 95.56 184 ASN A O 1
ATOM 1422 N N . GLY A 1 185 ? 8.992 -16.781 -19.5 1 97.38 185 GLY A N 1
ATOM 1423 C CA . GLY A 1 185 ? 7.703 -17.203 -20.016 1 97.38 185 GLY A CA 1
ATOM 1424 C C . GLY A 1 185 ? 6.738 -17.656 -18.938 1 97.38 185 GLY A C 1
ATOM 1425 O O . GLY A 1 185 ? 5.781 -18.375 -19.219 1 97.38 185 GLY A O 1
ATOM 1426 N N . ILE A 1 186 ? 6.992 -17.297 -17.734 1 98.38 186 ILE A N 1
ATOM 1427 C CA . ILE A 1 186 ? 6.148 -17.703 -16.609 1 98.38 186 ILE A CA 1
ATOM 1428 C C . ILE A 1 186 ? 4.832 -16.922 -16.656 1 98.38 186 ILE A C 1
ATOM 1430 O O . ILE A 1 186 ? 4.82 -15.719 -16.891 1 98.38 186 ILE A O 1
ATOM 1434 N N . THR A 1 187 ? 3.703 -17.656 -16.547 1 98.75 187 THR A N 1
ATOM 1435 C CA . THR A 1 187 ? 2.408 -17 -16.359 1 98.75 187 THR A CA 1
ATOM 1436 C C . THR A 1 187 ? 2.264 -16.469 -14.938 1 98.75 187 THR A C 1
ATOM 1438 O O . THR A 1 187 ? 2.588 -17.172 -13.977 1 98.75 187 THR A O 1
ATOM 1441 N N . ILE A 1 188 ? 1.819 -15.234 -14.789 1 98.81 188 ILE A N 1
ATOM 1442 C CA . ILE A 1 188 ? 1.716 -14.641 -13.461 1 98.81 188 ILE A CA 1
ATOM 1443 C C . ILE A 1 188 ? 0.283 -14.172 -13.211 1 98.81 188 ILE A C 1
ATOM 1445 O O . ILE A 1 188 ? -0.299 -13.477 -14.047 1 98.81 188 ILE A O 1
ATOM 1449 N N . VAL A 1 189 ? -0.322 -14.633 -12.164 1 98.81 189 VAL A N 1
ATOM 1450 C CA . VAL A 1 189 ? -1.59 -14.133 -11.641 1 98.81 189 VAL A CA 1
ATOM 1451 C C . VAL A 1 189 ? -1.343 -13.32 -10.375 1 98.81 189 VAL A C 1
ATOM 1453 O O . VAL A 1 189 ? -0.849 -13.852 -9.375 1 98.81 189 VAL A O 1
ATOM 1456 N N . ILE A 1 190 ? -1.702 -12.062 -10.414 1 98.62 190 ILE A N 1
ATOM 1457 C CA . ILE A 1 190 ? -1.299 -11.164 -9.336 1 98.62 190 ILE A CA 1
ATOM 1458 C C . ILE A 1 190 ? -2.48 -10.289 -8.93 1 98.62 190 ILE A C 1
ATOM 1460 O O . ILE A 1 190 ? -3.238 -9.82 -9.781 1 98.62 190 ILE A O 1
ATOM 1464 N N . SER A 1 191 ? -2.715 -10.172 -7.672 1 97.62 191 SER A N 1
ATOM 1465 C CA . SER A 1 191 ? -3.691 -9.203 -7.172 1 97.62 191 SER A CA 1
ATOM 1466 C C . SER A 1 191 ? -3.006 -7.977 -6.586 1 97.62 191 SER A C 1
ATOM 1468 O O . SER A 1 191 ? -1.862 -8.055 -6.133 1 97.62 191 SER A O 1
ATOM 1470 N N . SER A 1 192 ? -3.654 -6.871 -6.676 1 94.19 192 SER A N 1
ATOM 1471 C CA . SER A 1 192 ? -3.186 -5.641 -6.051 1 94.19 192 SER A CA 1
ATOM 1472 C C . SER A 1 192 ? -4.332 -4.656 -5.844 1 94.19 192 SER A C 1
ATOM 1474 O O . SER A 1 192 ? -5.238 -4.566 -6.676 1 94.19 192 SER A O 1
ATOM 1476 N N . HIS A 1 193 ? -4.188 -3.926 -4.785 1 92.62 193 HIS A N 1
ATOM 1477 C CA . HIS A 1 193 ? -5.129 -2.832 -4.574 1 92.62 193 HIS A CA 1
ATOM 1478 C C . HIS A 1 193 ? -4.613 -1.537 -5.195 1 92.62 193 HIS A C 1
ATOM 1480 O O . HIS A 1 193 ? -5.32 -0.526 -5.203 1 92.62 193 HIS A O 1
ATOM 1486 N N . ILE A 1 194 ? -3.443 -1.532 -5.664 1 94 194 ILE A N 1
ATOM 1487 C CA . ILE A 1 194 ? -2.857 -0.365 -6.312 1 94 194 ILE A CA 1
ATOM 1488 C C . ILE A 1 194 ? -2.941 -0.52 -7.828 1 94 194 ILE A C 1
ATOM 1490 O O . ILE A 1 194 ? -2.066 -1.13 -8.445 1 94 194 ILE A O 1
ATOM 1494 N N . LEU A 1 195 ? -3.947 0.118 -8.367 1 95.62 195 LEU A N 1
ATOM 1495 C CA . LEU A 1 195 ? -4.242 -0.085 -9.773 1 95.62 195 LEU A CA 1
ATOM 1496 C C . LEU A 1 195 ? -3.137 0.49 -10.656 1 95.62 195 LEU A C 1
ATOM 1498 O O . LEU A 1 195 ? -2.824 -0.064 -11.711 1 95.62 195 LEU A O 1
ATOM 1502 N N . SER A 1 196 ? -2.562 1.574 -10.203 1 91.56 196 SER A N 1
ATOM 1503 C CA . SER A 1 196 ? -1.498 2.207 -10.977 1 91.56 196 SER A CA 1
ATOM 1504 C C . SER A 1 196 ? -0.294 1.282 -11.117 1 91.56 196 SER A C 1
ATOM 1506 O O . SER A 1 196 ? 0.379 1.288 -12.148 1 91.56 196 SER A O 1
ATOM 1508 N N . GLU A 1 197 ? -0.043 0.49 -10.125 1 92.88 197 GLU A N 1
ATOM 1509 C CA . GLU A 1 197 ? 1.069 -0.454 -10.18 1 92.88 197 GLU A CA 1
ATOM 1510 C C . GLU A 1 197 ? 0.755 -1.627 -11.102 1 92.88 197 GLU A C 1
ATOM 1512 O O . GLU A 1 197 ? 1.623 -2.088 -11.852 1 92.88 197 GLU A O 1
ATOM 1517 N N . LEU A 1 198 ? -0.464 -2.068 -11.016 1 95.06 198 LEU A N 1
ATOM 1518 C CA . LEU A 1 198 ? -0.882 -3.152 -11.898 1 95.06 198 LEU A CA 1
ATOM 1519 C C . LEU A 1 198 ? -0.792 -2.729 -13.367 1 95.06 198 LEU A C 1
ATOM 1521 O O . LEU A 1 198 ? -0.413 -3.525 -14.227 1 95.06 198 LEU A O 1
ATOM 1525 N N . GLU A 1 199 ? -1.124 -1.569 -13.578 1 92.81 199 GLU A N 1
ATOM 1526 C CA . GLU A 1 199 ? -1.122 -1.03 -14.938 1 92.81 199 GLU A CA 1
ATOM 1527 C C . GLU A 1 199 ? 0.269 -1.109 -15.562 1 92.81 199 GLU A C 1
ATOM 1529 O O . GLU A 1 199 ? 0.402 -1.242 -16.781 1 92.81 199 GLU A O 1
ATOM 1534 N N . HIS A 1 200 ? 1.254 -1.133 -14.75 1 91.12 200 HIS A N 1
ATOM 1535 C CA . HIS A 1 200 ? 2.629 -1.134 -15.234 1 91.12 200 HIS A CA 1
ATOM 1536 C C . HIS A 1 200 ? 3.049 -2.523 -15.695 1 91.12 200 HIS A C 1
ATOM 1538 O O . HIS A 1 200 ? 4.012 -2.666 -16.453 1 91.12 200 HIS A O 1
ATOM 1544 N N . ILE A 1 201 ? 2.248 -3.488 -15.312 1 95.94 201 ILE A N 1
ATOM 1545 C CA . ILE A 1 201 ? 2.857 -4.785 -15.586 1 95.94 201 ILE A CA 1
ATOM 1546 C C . ILE A 1 201 ? 1.818 -5.73 -16.188 1 95.94 201 ILE A C 1
ATOM 1548 O O . ILE A 1 201 ? 2.166 -6.66 -16.922 1 95.94 201 ILE A O 1
ATOM 1552 N N . ALA A 1 202 ? 0.572 -5.559 -15.938 1 97.75 202 ALA A N 1
ATOM 1553 C CA . ALA A 1 202 ? -0.437 -6.555 -16.281 1 97.75 202 ALA A CA 1
ATOM 1554 C C . ALA A 1 202 ? -0.779 -6.5 -17.766 1 97.75 202 ALA A C 1
ATOM 1556 O O . ALA A 1 202 ? -0.865 -5.418 -18.344 1 97.75 202 ALA A O 1
ATOM 1557 N N . THR A 1 203 ? -0.994 -7.652 -18.375 1 98.06 203 THR A N 1
ATOM 1558 C CA . THR A 1 203 ? -1.406 -7.758 -19.766 1 98.06 203 THR A CA 1
ATOM 1559 C C . THR A 1 203 ? -2.902 -8.039 -19.875 1 98.06 203 THR A C 1
ATOM 1561 O O . THR A 1 203 ? -3.51 -7.828 -20.922 1 98.06 203 THR A O 1
ATOM 1564 N N . HIS A 1 204 ? -3.414 -8.633 -18.875 1 98.19 204 HIS A N 1
ATOM 1565 C CA . HIS A 1 204 ? -4.832 -8.953 -18.766 1 98.19 204 HIS A CA 1
ATOM 1566 C C . HIS A 1 204 ? -5.363 -8.602 -17.375 1 98.19 204 HIS A C 1
ATOM 1568 O O . HIS A 1 204 ? -4.602 -8.578 -16.406 1 98.19 204 HIS A O 1
ATOM 1574 N N . TYR A 1 205 ? -6.637 -8.344 -17.328 1 98 205 TYR A N 1
ATOM 1575 C CA . TYR A 1 205 ? -7.262 -8.008 -16.062 1 98 205 TYR A CA 1
ATOM 1576 C C . TYR A 1 205 ? -8.547 -8.797 -15.859 1 98 205 TYR A C 1
ATOM 1578 O O . TYR A 1 205 ? -9.312 -9.016 -16.812 1 98 205 TYR A O 1
ATOM 1586 N N . GLY A 1 206 ? -8.773 -9.234 -14.68 1 97.75 206 GLY A N 1
ATOM 1587 C CA . GLY A 1 206 ? -10.062 -9.672 -14.18 1 97.75 206 GLY A CA 1
ATOM 1588 C C . GLY A 1 206 ? -10.578 -8.828 -13.031 1 97.75 206 GLY A C 1
ATOM 1589 O O . GLY A 1 206 ? -9.812 -8.453 -12.141 1 97.75 206 GLY A O 1
ATOM 1590 N N . PHE A 1 207 ? -11.859 -8.508 -13.102 1 97.44 207 PHE A N 1
ATOM 1591 C CA . PHE A 1 207 ? -12.453 -7.66 -12.078 1 97.44 207 PHE A CA 1
ATOM 1592 C C . PHE A 1 207 ? -13.43 -8.453 -11.211 1 97.44 207 PHE A C 1
ATOM 1594 O O . PHE A 1 207 ? -14.508 -8.828 -11.672 1 97.44 207 PHE A O 1
ATOM 1601 N N . LEU A 1 208 ? -12.977 -8.656 -9.992 1 97.25 208 LEU A N 1
ATOM 1602 C CA . LEU A 1 208 ? -13.766 -9.398 -9.016 1 97.25 208 LEU A CA 1
ATOM 1603 C C . LEU A 1 208 ? -14.508 -8.453 -8.086 1 97.25 208 LEU A C 1
ATOM 1605 O O . LEU A 1 208 ? -13.914 -7.535 -7.52 1 97.25 208 LEU A O 1
ATOM 1609 N N . HIS A 1 209 ? -15.781 -8.609 -7.996 1 95.81 209 HIS A N 1
ATOM 1610 C CA . HIS A 1 209 ? -16.625 -7.781 -7.141 1 95.81 209 HIS A CA 1
ATOM 1611 C C . HIS A 1 209 ? -17.656 -8.625 -6.406 1 95.81 209 HIS A C 1
ATOM 1613 O O . HIS A 1 209 ? -18.484 -9.289 -7.035 1 95.81 209 HIS A O 1
ATOM 1619 N N . ASN A 1 210 ? -17.625 -8.578 -5.09 1 94.56 210 ASN A N 1
ATOM 1620 C CA . ASN A 1 210 ? -18.562 -9.312 -4.25 1 94.56 210 ASN A CA 1
ATOM 1621 C C . ASN A 1 210 ? -18.641 -10.781 -4.66 1 94.56 210 ASN A C 1
ATOM 1623 O O . ASN A 1 210 ? -19.734 -11.328 -4.82 1 94.56 210 ASN A O 1
ATOM 1627 N N . GLY A 1 211 ? -17.5 -11.305 -4.949 1 97.38 211 GLY A N 1
ATOM 1628 C CA . GLY A 1 211 ? -17.406 -12.734 -5.215 1 97.38 211 GLY A CA 1
ATOM 1629 C C . GLY A 1 211 ? -17.719 -13.094 -6.652 1 97.38 211 GLY A C 1
ATOM 1630 O O . GLY A 1 211 ? -17.672 -14.266 -7.031 1 97.38 211 GLY A O 1
ATOM 1631 N N . LYS A 1 212 ? -18.047 -12.117 -7.469 1 97.38 212 LYS A N 1
ATOM 1632 C CA . LYS A 1 212 ? -18.375 -12.336 -8.875 1 97.38 212 LYS A CA 1
ATOM 1633 C C . LYS A 1 212 ? -17.328 -11.703 -9.789 1 97.38 212 LYS A C 1
ATOM 1635 O O . LYS A 1 212 ? -16.875 -10.586 -9.539 1 97.38 212 LYS A O 1
ATOM 1640 N N . LEU A 1 213 ? -16.922 -12.438 -10.781 1 97.69 213 LEU A N 1
ATOM 1641 C CA . LEU A 1 213 ? -16.047 -11.852 -11.789 1 97.69 213 LEU A CA 1
ATOM 1642 C C . LEU A 1 213 ? -16.859 -11.062 -12.812 1 97.69 213 LEU A C 1
ATOM 1644 O O . LEU A 1 213 ? -17.562 -11.656 -13.648 1 97.69 213 LEU A O 1
ATOM 1648 N N . LEU A 1 214 ? -16.75 -9.828 -12.828 1 95.75 214 LEU A N 1
ATOM 1649 C CA . LEU A 1 214 ? -17.578 -8.945 -13.641 1 95.75 214 LEU A CA 1
ATOM 1650 C C . LEU A 1 214 ? -17.109 -8.938 -15.094 1 95.75 214 LEU A C 1
ATOM 1652 O O . LEU A 1 214 ? -17.938 -8.938 -16.016 1 95.75 214 LEU A O 1
ATOM 1656 N N . ARG A 1 215 ? -15.836 -8.852 -15.25 1 95.12 215 ARG A N 1
ATOM 1657 C CA . ARG A 1 215 ? -15.266 -8.703 -16.578 1 95.12 215 ARG A CA 1
ATOM 1658 C C . ARG A 1 215 ? -13.812 -9.172 -16.625 1 95.12 215 ARG A C 1
ATOM 1660 O O . ARG A 1 215 ? -13.125 -9.148 -15.594 1 95.12 215 ARG A O 1
ATOM 1667 N N . GLU A 1 216 ? -13.469 -9.664 -17.75 1 97 216 GLU A N 1
ATOM 1668 C CA . GLU A 1 216 ? -12.078 -9.891 -18.109 1 97 216 GLU A CA 1
ATOM 1669 C C . GLU A 1 216 ? -11.695 -9.094 -19.359 1 97 216 GLU A C 1
ATOM 1671 O O . GLU A 1 216 ? -12.453 -9.039 -20.328 1 97 216 GLU A O 1
ATOM 1676 N N . VAL A 1 217 ? -10.578 -8.43 -19.25 1 96.25 217 VAL A N 1
ATOM 1677 C CA . VAL A 1 217 ? -10.219 -7.605 -20.391 1 96.25 217 VAL A CA 1
ATOM 1678 C C . VAL A 1 217 ? -8.703 -7.656 -20.609 1 96.25 217 VAL A C 1
ATOM 1680 O O . VAL A 1 217 ? -7.945 -7.91 -19.688 1 96.25 217 VAL A O 1
ATOM 1683 N N . SER A 1 218 ? -8.32 -7.516 -21.859 1 96.44 218 SER A N 1
ATOM 1684 C CA . SER A 1 218 ? -6.91 -7.289 -22.172 1 96.44 218 SER A CA 1
ATOM 1685 C C . SER A 1 218 ? -6.508 -5.844 -21.891 1 96.44 218 SER A C 1
ATOM 1687 O O . SER A 1 218 ? -7.336 -4.938 -21.969 1 96.44 218 SER A O 1
ATOM 1689 N N . SER A 1 219 ? -5.234 -5.688 -21.531 1 95.25 219 SER A N 1
ATOM 1690 C CA . SER A 1 219 ? -4.738 -4.344 -21.266 1 95.25 219 SER A CA 1
ATOM 1691 C C . SER A 1 219 ? -4.934 -3.43 -22.469 1 95.25 219 SER A C 1
ATOM 1693 O O . SER A 1 219 ? -5.137 -2.223 -22.312 1 95.25 219 SER A O 1
ATOM 1695 N N . SER A 1 220 ? -4.945 -3.967 -23.609 1 93.06 220 SER A N 1
ATOM 1696 C CA . SER A 1 220 ? -5.102 -3.199 -24.844 1 93.06 220 SER A CA 1
ATOM 1697 C C . SER A 1 220 ? -6.504 -2.613 -24.953 1 93.06 220 SER A C 1
ATOM 1699 O O . SER A 1 220 ? -6.723 -1.649 -25.688 1 93.06 220 SER A O 1
ATOM 1701 N N . SER A 1 221 ? -7.406 -3.184 -24.266 1 91 221 SER A N 1
ATOM 1702 C CA . SER A 1 221 ? -8.797 -2.744 -24.328 1 91 221 SER A CA 1
ATOM 1703 C C . SER A 1 221 ? -9.062 -1.606 -23.359 1 91 221 SER A C 1
ATOM 1705 O O . SER A 1 221 ? -10.133 -1.006 -23.359 1 91 221 SER A O 1
ATOM 1707 N N . ILE A 1 222 ? -8.141 -1.406 -22.422 1 90.06 222 ILE A N 1
ATOM 1708 C CA . ILE A 1 222 ? -8.281 -0.325 -21.453 1 90.06 222 ILE A CA 1
ATOM 1709 C C . ILE A 1 222 ? -7.934 1.008 -22.125 1 90.06 222 ILE A C 1
ATOM 1711 O O . ILE A 1 222 ? -6.867 1.148 -22.719 1 90.06 222 ILE A O 1
ATOM 1715 N N . PRO A 1 223 ? -8.906 1.929 -22.016 1 81.69 223 PRO A N 1
ATOM 1716 C CA . PRO A 1 223 ? -8.656 3.225 -22.656 1 81.69 223 PRO A CA 1
ATOM 1717 C C . PRO A 1 223 ? -7.375 3.889 -22.156 1 81.69 223 PRO A C 1
ATOM 1719 O O . PRO A 1 223 ? -7.059 3.799 -20.969 1 81.69 223 PRO A O 1
ATOM 1722 N N . GLN A 1 224 ? -6.688 4.43 -23.062 1 75.06 224 GLN A N 1
ATOM 1723 C CA . GLN A 1 224 ? -5.48 5.176 -22.719 1 75.06 224 GLN A CA 1
ATOM 1724 C C . GLN A 1 224 ? -5.824 6.582 -22.234 1 75.06 224 GLN A C 1
ATOM 1726 O O . GLN A 1 224 ? -4.965 7.465 -22.219 1 75.06 224 GLN A O 1
ATOM 1731 N N . SER A 1 225 ? -6.977 6.75 -21.734 1 69.75 225 SER A N 1
ATOM 1732 C CA . SER A 1 225 ? -7.383 8.055 -21.219 1 69.75 225 SER A CA 1
ATOM 1733 C C . SER A 1 225 ? -6.633 8.383 -19.938 1 69.75 225 SER A C 1
ATOM 1735 O O . SER A 1 225 ? -5.836 7.582 -19.438 1 69.75 225 SER A O 1
ATOM 1737 N N . SER A 1 226 ? -6.891 9.617 -19.469 1 66.31 226 SER A N 1
ATOM 1738 C CA . SER A 1 226 ? -6.227 10.141 -18.281 1 66.31 226 SER A CA 1
ATOM 1739 C C . SER A 1 226 ? -6.504 9.266 -17.062 1 66.31 226 SER A C 1
ATOM 1741 O O . SER A 1 226 ? -5.645 9.102 -16.203 1 66.31 226 SER A O 1
ATOM 1743 N N . ASP A 1 227 ? -7.629 8.594 -17.094 1 78.75 227 ASP A N 1
ATOM 1744 C CA . ASP A 1 227 ? -7.949 7.875 -15.859 1 78.75 227 ASP A CA 1
ATOM 1745 C C . ASP A 1 227 ? -7.5 6.418 -15.945 1 78.75 227 ASP A C 1
ATOM 1747 O O . ASP A 1 227 ? -7.395 5.738 -14.922 1 78.75 227 ASP A O 1
ATOM 1751 N N . GLY A 1 228 ? -7.203 5.977 -17.203 1 86.88 228 GLY A N 1
ATOM 1752 C CA . GLY A 1 228 ? -6.629 4.656 -17.406 1 86.88 228 GLY A CA 1
ATOM 1753 C C . GLY A 1 228 ? -7.434 3.551 -16.75 1 86.88 228 GLY A C 1
ATOM 1754 O O . GLY A 1 228 ? -8.648 3.467 -16.938 1 86.88 228 GLY A O 1
ATOM 1755 N N . LEU A 1 229 ? -6.809 2.59 -16.141 1 92.19 229 LEU A N 1
ATOM 1756 C CA . LEU A 1 229 ? -7.383 1.419 -15.484 1 92.19 229 LEU A CA 1
ATOM 1757 C C . LEU A 1 229 ? -8.344 1.833 -14.367 1 92.19 229 LEU A C 1
ATOM 1759 O O . LEU A 1 229 ? -9.398 1.221 -14.195 1 92.19 229 LEU A O 1
ATOM 1763 N N . GLU A 1 230 ? -7.996 2.906 -13.75 1 92.06 230 GLU A N 1
ATOM 1764 C CA . GLU A 1 230 ? -8.82 3.395 -12.648 1 92.06 230 GLU A CA 1
ATOM 1765 C C . GLU A 1 230 ? -10.195 3.846 -13.148 1 92.06 230 GLU A C 1
ATOM 1767 O O . GLU A 1 230 ? -11.219 3.502 -12.555 1 92.06 230 GLU A O 1
ATOM 1772 N N . GLY A 1 231 ? -10.156 4.668 -14.133 1 91.19 231 GLY A N 1
ATOM 1773 C CA . GLY A 1 231 ? -11.414 5.105 -14.727 1 91.19 231 GLY A CA 1
ATOM 1774 C C . GLY A 1 231 ? -12.273 3.953 -15.219 1 91.19 231 GLY A C 1
ATOM 1775 O O . GLY A 1 231 ? -13.484 3.941 -15 1 91.19 231 GLY A O 1
ATOM 1776 N N . PHE A 1 232 ? -11.672 3.045 -15.875 1 92.25 232 PHE A N 1
ATOM 1777 C CA . PHE A 1 232 ? -12.359 1.859 -16.375 1 92.25 232 PHE A CA 1
ATOM 1778 C C . PHE A 1 232 ? -13.023 1.103 -15.227 1 92.25 232 PHE A C 1
ATOM 1780 O O . PHE A 1 232 ? -14.188 0.715 -15.328 1 92.25 232 PHE A O 1
ATOM 1787 N N . TYR A 1 233 ? -12.273 0.906 -14.188 1 93.12 233 TYR A N 1
ATOM 1788 C CA . TYR A 1 233 ? -12.773 0.198 -13.016 1 93.12 233 TYR A CA 1
ATOM 1789 C C . TYR A 1 233 ? -13.961 0.936 -12.398 1 93.12 233 TYR A C 1
ATOM 1791 O O . TYR A 1 233 ? -14.977 0.324 -12.07 1 93.12 233 TYR A O 1
ATOM 1799 N N . LYS A 1 234 ? -13.805 2.18 -12.25 1 90.94 234 LYS A N 1
ATOM 1800 C CA . LYS A 1 234 ? -14.867 3.018 -11.703 1 90.94 234 LYS A CA 1
ATOM 1801 C C . LYS A 1 234 ? -16.141 2.898 -12.531 1 90.94 234 LYS A C 1
ATOM 1803 O O . LYS A 1 234 ? -17.234 2.713 -11.984 1 90.94 234 LYS A O 1
ATOM 1808 N N . ASP A 1 235 ? -15.984 3.006 -13.805 1 90.19 235 ASP A N 1
ATOM 1809 C CA . ASP A 1 235 ? -17.125 2.906 -14.719 1 90.19 235 ASP A CA 1
ATOM 1810 C C . ASP A 1 235 ? -17.797 1.544 -14.602 1 90.19 235 ASP A C 1
ATOM 1812 O O . ASP A 1 235 ? -19.031 1.452 -14.648 1 90.19 235 ASP A O 1
ATOM 1816 N N . MET A 1 236 ? -16.938 0.582 -14.508 1 89.31 236 MET A N 1
ATOM 1817 C CA . MET A 1 236 ? -17.453 -0.78 -14.406 1 89.31 236 MET A CA 1
ATOM 1818 C C . MET A 1 236 ? -18.312 -0.944 -13.148 1 89.31 236 MET A C 1
ATOM 1820 O O . MET A 1 236 ? -19.359 -1.577 -13.188 1 89.31 236 MET A O 1
ATOM 1824 N N . LEU A 1 237 ? -17.875 -0.386 -12.102 1 89.38 237 LEU A N 1
ATOM 1825 C CA . LEU A 1 237 ? -18.578 -0.503 -10.836 1 89.38 237 LEU A CA 1
ATOM 1826 C C . LEU A 1 237 ? -19.875 0.3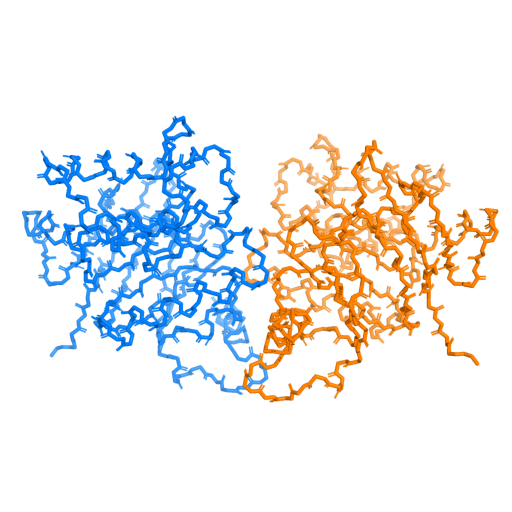23 -10.859 1 89.38 237 LEU A C 1
ATOM 1828 O O . LEU A 1 237 ? -20.859 -0.052 -10.242 1 89.38 237 LEU A O 1
ATOM 1832 N N . GLU A 1 238 ? -19.781 1.502 -11.453 1 83.81 238 GLU A N 1
ATOM 1833 C CA . GLU A 1 238 ? -20.969 2.359 -11.547 1 83.81 238 GLU A CA 1
ATOM 1834 C C . GLU A 1 238 ? -21.984 1.798 -12.539 1 83.81 238 GLU A C 1
ATOM 1836 O O . GLU A 1 238 ? -23.188 1.965 -12.352 1 83.81 238 GLU A O 1
ATOM 1841 N N . GLY A 1 239 ? -21.5 1.493 -13.688 1 71 239 GLY A N 1
ATOM 1842 C CA . GLY A 1 239 ? -22.406 0.938 -14.688 1 71 239 GLY A CA 1
ATOM 1843 C C . GLY A 1 239 ? -23.016 -0.383 -14.258 1 71 239 GLY A C 1
ATOM 1844 O O . GLY A 1 239 ? -24.047 -0.795 -14.797 1 71 239 GLY A O 1
ATOM 1845 N N . GLY A 1 240 ? -22.344 -1.207 -13.539 1 57.03 240 GLY A N 1
ATOM 1846 C CA . GLY A 1 240 ? -22.906 -2.447 -13.047 1 57.03 240 GLY A CA 1
ATOM 1847 C C . GLY A 1 240 ? -24 -2.23 -12.016 1 57.03 240 GLY A C 1
ATOM 1848 O O . GLY A 1 240 ? -24.609 -3.191 -11.531 1 57.03 240 GLY A O 1
ATOM 1849 N N . LYS A 1 241 ? -24.031 -1.065 -11.516 1 45.44 241 LYS A N 1
ATOM 1850 C CA . LYS A 1 241 ? -25.172 -0.711 -10.68 1 45.44 241 LYS A CA 1
ATOM 1851 C C . LYS A 1 241 ? -26.391 -0.361 -11.539 1 45.44 241 LYS A C 1
ATOM 1853 O O . LYS A 1 241 ? -26.266 0.361 -12.523 1 45.44 241 LYS A O 1
ATOM 1858 N N . MET B 1 1 ? 10.094 37.125 -0.983 1 44.69 1 MET B N 1
ATOM 1859 C CA . MET B 1 1 ? 10.375 35.844 -0.308 1 44.69 1 MET B CA 1
ATOM 1860 C C . MET B 1 1 ? 9.234 34.844 -0.5 1 44.69 1 MET B C 1
ATOM 1862 O O . MET B 1 1 ? 8.062 35.25 -0.433 1 44.69 1 MET B O 1
ATOM 1866 N N . GLY B 1 2 ? 9.391 33.688 -1.088 1 63.34 2 GLY B N 1
ATOM 1867 C CA . GLY B 1 2 ? 8.242 32.906 -1.502 1 63.34 2 GLY B CA 1
ATOM 1868 C C . GLY B 1 2 ? 7.336 32.531 -0.349 1 63.34 2 GLY B C 1
ATOM 1869 O O . GLY B 1 2 ? 7.75 32.562 0.812 1 63.34 2 GLY B O 1
ATOM 1870 N N . ASP B 1 3 ? 6 32.469 -0.462 1 90.5 3 ASP B N 1
ATOM 1871 C CA . ASP B 1 3 ? 4.996 32.125 0.541 1 90.5 3 ASP B CA 1
ATOM 1872 C C . ASP B 1 3 ? 5.039 30.641 0.868 1 90.5 3 ASP B C 1
ATOM 1874 O O . ASP B 1 3 ? 4.656 29.812 0.043 1 90.5 3 ASP B O 1
ATOM 1878 N N . TYR B 1 4 ? 5.863 30.375 2.027 1 96.81 4 TYR B N 1
ATOM 1879 C CA . TYR B 1 4 ? 5.973 28.984 2.459 1 96.81 4 TYR B CA 1
ATOM 1880 C C . TYR B 1 4 ? 5.098 28.719 3.676 1 96.81 4 TYR B C 1
ATOM 1882 O O . TYR B 1 4 ? 5.082 29.516 4.625 1 96.81 4 TYR B O 1
ATOM 1890 N N . ALA B 1 5 ? 4.379 27.641 3.584 1 98 5 ALA B N 1
ATOM 1891 C CA . ALA B 1 5 ? 3.521 27.234 4.695 1 98 5 ALA B CA 1
ATOM 1892 C C . ALA B 1 5 ? 4.34 26.609 5.82 1 98 5 ALA B C 1
ATOM 1894 O O . ALA B 1 5 ? 4.047 26.828 7 1 98 5 ALA B O 1
ATOM 1895 N N . LEU B 1 6 ? 5.352 25.812 5.477 1 98.06 6 LEU B N 1
ATOM 1896 C CA . LEU B 1 6 ? 6.238 25.125 6.41 1 98.06 6 LEU B CA 1
ATOM 1897 C C . LEU B 1 6 ? 7.691 25.234 5.949 1 98.06 6 LEU B C 1
ATOM 1899 O O . LEU B 1 6 ? 7.977 25.094 4.758 1 98.06 6 LEU B O 1
ATOM 1903 N N . THR B 1 7 ? 8.562 25.516 6.898 1 98.06 7 THR B N 1
ATOM 1904 C CA . THR B 1 7 ? 9.992 25.469 6.617 1 98.06 7 THR B CA 1
ATOM 1905 C C . THR B 1 7 ? 10.75 24.828 7.773 1 98.06 7 THR B C 1
ATOM 1907 O O . THR B 1 7 ? 10.32 24.922 8.93 1 98.06 7 THR B O 1
ATOM 1910 N N . THR B 1 8 ? 11.734 24.125 7.461 1 98 8 THR B N 1
ATOM 1911 C CA . THR B 1 8 ? 12.703 23.656 8.453 1 98 8 THR B CA 1
ATOM 1912 C C . THR B 1 8 ? 14.109 24.094 8.078 1 98 8 THR B C 1
ATOM 1914 O O . THR B 1 8 ? 14.406 24.328 6.902 1 98 8 THR B O 1
ATOM 1917 N N . SER B 1 9 ? 14.914 24.344 9.047 1 97.69 9 SER B N 1
ATOM 1918 C CA . SER B 1 9 ? 16.312 24.719 8.852 1 97.69 9 SER B CA 1
ATOM 1919 C C . SER B 1 9 ? 17.234 23.859 9.703 1 97.69 9 SER B C 1
ATOM 1921 O O . SER B 1 9 ? 17.25 23.984 10.93 1 97.69 9 SER B O 1
ATOM 1923 N N . LYS B 1 10 ? 18.016 23.016 9.023 1 98.25 10 LYS B N 1
ATOM 1924 C CA . LYS B 1 10 ? 19.016 22.156 9.648 1 98.25 10 LYS B CA 1
ATOM 1925 C C . LYS B 1 10 ? 18.422 21.375 10.82 1 98.25 10 LYS B C 1
ATOM 1927 O O . LYS B 1 10 ? 19.031 21.297 11.891 1 98.25 10 LYS B O 1
ATOM 1932 N N . LEU B 1 11 ? 17.266 20.906 10.602 1 98.25 11 LEU B N 1
ATOM 1933 C CA . LEU B 1 11 ? 16.531 20.219 11.656 1 98.25 11 LEU B CA 1
ATOM 1934 C C . LEU B 1 11 ? 17.156 18.844 11.938 1 98.25 11 LEU B C 1
ATOM 1936 O O . LEU B 1 11 ? 17.453 18.094 11.008 1 98.25 11 LEU B O 1
ATOM 1940 N N . CYS B 1 12 ? 17.391 18.562 13.18 1 98.5 12 CYS B N 1
ATOM 1941 C CA . CYS B 1 12 ? 17.953 17.281 13.609 1 98.5 12 CYS B CA 1
ATOM 1942 C C . CYS B 1 12 ? 17.078 16.641 14.68 1 98.5 12 CYS B C 1
ATOM 1944 O O . CYS B 1 12 ? 16.422 17.344 15.453 1 98.5 12 CYS B O 1
ATOM 1946 N N . ARG B 1 13 ? 17.016 15.375 14.695 1 98.12 13 ARG B N 1
ATOM 1947 C CA . ARG B 1 13 ? 16.344 14.617 15.742 1 98.12 13 ARG B CA 1
ATOM 1948 C C . ARG B 1 13 ? 17.125 13.359 16.094 1 98.12 13 ARG B C 1
ATOM 1950 O O . ARG B 1 13 ? 17.5 12.578 15.219 1 98.12 13 ARG B O 1
ATOM 1957 N N . TYR B 1 14 ? 17.344 13.156 17.359 1 96.81 14 TYR B N 1
ATOM 1958 C CA . TYR B 1 14 ? 18 11.984 17.906 1 96.81 14 TYR B CA 1
ATOM 1959 C C . TYR B 1 14 ? 17.062 11.219 18.844 1 96.81 14 TYR B C 1
ATOM 1961 O O . TYR B 1 14 ? 16.281 11.82 19.578 1 96.81 14 TYR B O 1
ATOM 1969 N N . TYR B 1 15 ? 17.094 9.906 18.797 1 93.81 15 TYR B N 1
ATOM 1970 C CA . TYR B 1 15 ? 16.578 9.023 19.844 1 93.81 15 TYR B CA 1
ATOM 1971 C C . TYR B 1 15 ? 17.719 8.242 20.5 1 93.81 15 TYR B C 1
ATOM 1973 O O . TYR B 1 15 ? 18.266 7.316 19.891 1 93.81 15 TYR B O 1
ATOM 1981 N N . GLY B 1 16 ? 18.047 8.625 21.688 1 93.12 16 GLY B N 1
ATOM 1982 C CA . GLY B 1 16 ? 19.281 8.102 22.234 1 93.12 16 GLY B CA 1
ATOM 1983 C C . GLY B 1 16 ? 20.5 8.461 21.406 1 93.12 16 GLY B C 1
ATOM 1984 O O . GLY B 1 16 ? 20.75 9.633 21.125 1 93.12 16 GLY B O 1
ATOM 1985 N N . GLN B 1 17 ? 21.172 7.398 20.984 1 93.44 17 GLN B N 1
ATOM 1986 C CA . GLN B 1 17 ? 22.375 7.617 20.203 1 93.44 17 GLN B CA 1
ATOM 1987 C C . GLN B 1 17 ? 22.062 7.559 18.703 1 93.44 17 GLN B C 1
ATOM 1989 O O . GLN B 1 17 ? 22.938 7.848 17.875 1 93.44 17 GLN B O 1
ATOM 1994 N N . ASN B 1 18 ? 20.875 7.281 18.344 1 94.75 18 ASN B N 1
ATOM 1995 C CA . ASN B 1 18 ? 20.516 7.109 16.953 1 94.75 18 ASN B CA 1
ATOM 1996 C C . ASN B 1 18 ? 19.984 8.406 16.344 1 94.75 18 ASN B C 1
ATOM 1998 O O . ASN B 1 18 ? 19 8.969 16.812 1 94.75 18 ASN B O 1
ATOM 2002 N N . GLN B 1 19 ? 20.703 8.914 15.398 1 96.38 19 GLN B N 1
ATOM 2003 C CA . GLN B 1 19 ? 20.234 10.102 14.688 1 96.38 19 GLN B CA 1
ATOM 2004 C C . GLN B 1 19 ? 19.234 9.734 13.609 1 96.38 19 GLN B C 1
ATOM 2006 O O . GLN B 1 19 ? 19.562 9.039 12.648 1 96.38 19 GLN B O 1
ATOM 2011 N N . ILE B 1 20 ? 18.031 10.266 13.742 1 97.75 20 ILE B N 1
ATOM 2012 C CA . ILE B 1 20 ? 16.938 9.914 12.844 1 97.75 20 ILE B CA 1
ATOM 2013 C C . ILE B 1 20 ? 16.812 10.969 11.742 1 97.75 20 ILE B C 1
ATOM 2015 O O . ILE B 1 20 ? 16.578 10.633 10.578 1 97.75 20 ILE B O 1
ATOM 2019 N N . LEU B 1 21 ? 16.859 12.195 12.094 1 98.62 21 LEU B N 1
ATOM 2020 C CA . LEU B 1 21 ? 16.906 13.305 11.148 1 98.62 21 LEU B CA 1
ATOM 2021 C C . LEU B 1 21 ? 18.234 14.047 11.234 1 98.62 21 LEU B C 1
ATOM 2023 O O . LEU B 1 21 ? 18.703 14.367 12.328 1 98.62 21 LEU B O 1
ATOM 2027 N N . GLU B 1 22 ? 18.781 14.258 10.062 1 98.38 22 GLU B N 1
ATOM 2028 C CA . GLU B 1 22 ? 20.109 14.867 9.977 1 98.38 22 GLU B CA 1
ATOM 2029 C C . GLU B 1 22 ? 20.094 16.094 9.07 1 98.38 22 GLU B C 1
ATOM 2031 O O . GLU B 1 22 ? 20.266 15.984 7.859 1 98.38 22 GLU B O 1
ATOM 2036 N N . ASN B 1 23 ? 20.031 17.281 9.688 1 98.12 23 ASN B N 1
ATOM 2037 C CA . ASN B 1 23 ? 20.188 18.562 8.992 1 98.12 23 ASN B CA 1
ATOM 2038 C C . ASN B 1 23 ? 19.141 18.719 7.883 1 98.12 23 ASN B C 1
ATOM 2040 O O . ASN B 1 23 ? 19.484 19.016 6.742 1 98.12 23 ASN B O 1
ATOM 2044 N N . VAL B 1 24 ? 17.906 18.438 8.25 1 98.5 24 VAL B N 1
ATOM 2045 C CA . VAL B 1 24 ? 16.844 18.484 7.27 1 98.5 24 VAL B CA 1
ATOM 2046 C C . VAL B 1 24 ? 16.391 19.922 7.059 1 98.5 24 VAL B C 1
ATOM 2048 O O . VAL B 1 24 ? 15.906 20.578 7.988 1 98.5 24 VAL B O 1
ATOM 2051 N N . THR B 1 25 ? 16.641 20.484 5.902 1 98.44 25 THR B N 1
ATOM 2052 C CA . THR B 1 25 ? 16.156 21.781 5.473 1 98.44 25 THR B CA 1
ATOM 2053 C C . THR B 1 25 ? 15.125 21.641 4.367 1 98.44 25 THR B C 1
ATOM 2055 O O . THR B 1 25 ? 15.43 21.141 3.279 1 98.44 25 THR B O 1
ATOM 2058 N N . MET B 1 26 ? 13.945 22.016 4.688 1 97.75 26 MET B N 1
ATOM 2059 C CA . MET B 1 26 ? 12.805 21.781 3.814 1 97.75 26 MET B CA 1
ATOM 2060 C C . MET B 1 26 ? 11.938 23.031 3.705 1 97.75 26 MET B C 1
ATOM 2062 O O . MET B 1 26 ? 11.859 23.828 4.645 1 97.75 26 MET B O 1
ATOM 2066 N N . SER B 1 27 ? 11.344 23.25 2.561 1 98.12 27 SER B N 1
ATOM 2067 C CA . SER B 1 27 ? 10.414 24.359 2.332 1 98.12 27 SER B CA 1
ATOM 2068 C C . SER B 1 27 ? 9.164 23.891 1.594 1 98.12 27 SER B C 1
ATOM 2070 O O . SER B 1 27 ? 9.25 23.422 0.452 1 98.12 27 SER B O 1
ATOM 2072 N N . VAL B 1 28 ? 8.039 24.047 2.195 1 98.5 28 VAL B N 1
ATOM 2073 C CA . VAL B 1 28 ? 6.758 23.656 1.61 1 98.5 28 VAL B CA 1
ATOM 2074 C C . VAL B 1 28 ? 6 24.891 1.149 1 98.5 28 VAL B C 1
ATOM 2076 O O . VAL B 1 28 ? 5.555 25.703 1.972 1 98.5 28 VAL B O 1
ATOM 2079 N N . PRO B 1 29 ? 5.816 25.078 -0.157 1 98.25 29 PRO B N 1
ATOM 2080 C CA . PRO B 1 29 ? 5.066 26.25 -0.619 1 98.25 29 PRO B CA 1
ATOM 2081 C C . PRO B 1 29 ? 3.613 26.234 -0.151 1 98.25 29 PRO B C 1
ATOM 2083 O O . PRO B 1 29 ? 2.994 25.172 -0.07 1 98.25 29 PRO B O 1
ATOM 2086 N N . SER B 1 30 ? 3.105 27.469 0.146 1 98.12 30 SER B N 1
ATOM 2087 C CA . SER B 1 30 ? 1.702 27.609 0.52 1 98.12 30 SER B CA 1
ATOM 2088 C C . SER B 1 30 ? 0.784 27.141 -0.604 1 98.12 30 SER B C 1
ATOM 2090 O O . SER B 1 30 ? 1.086 27.328 -1.782 1 98.12 30 SER B O 1
ATOM 2092 N N . LYS B 1 31 ? -0.289 26.438 -0.208 1 98.19 31 LYS B N 1
ATOM 2093 C CA . LYS B 1 31 ? -1.344 25.984 -1.108 1 98.19 31 LYS B CA 1
ATOM 2094 C C . LYS B 1 31 ? -0.818 24.938 -2.084 1 98.19 31 LYS B C 1
ATOM 2096 O O . LYS B 1 31 ? -1.349 24.781 -3.186 1 98.19 31 LYS B O 1
ATOM 2101 N N . SER B 1 32 ? 0.242 24.25 -1.725 1 98.56 32 SER B N 1
ATOM 2102 C CA . SER B 1 32 ? 0.797 23.156 -2.512 1 98.56 32 SER B CA 1
ATOM 2103 C C . SER B 1 32 ? 0.414 21.812 -1.921 1 98.56 32 SER B C 1
ATOM 2105 O O . SER B 1 32 ? -0.099 21.734 -0.802 1 98.56 32 SER B O 1
ATOM 2107 N N . ILE B 1 33 ? 0.527 20.797 -2.695 1 98.81 33 ILE B N 1
ATOM 2108 C CA . ILE B 1 33 ? 0.583 19.438 -2.203 1 98.81 33 ILE B CA 1
ATOM 2109 C C . ILE B 1 33 ? 2.02 18.922 -2.266 1 98.81 33 ILE B C 1
ATOM 2111 O O . ILE B 1 33 ? 2.539 18.641 -3.348 1 98.81 33 ILE B O 1
ATOM 2115 N N . TYR B 1 34 ? 2.615 18.859 -1.088 1 98.75 34 TYR B N 1
ATOM 2116 C CA . TYR B 1 34 ? 4.016 18.484 -0.939 1 98.75 34 TYR B CA 1
ATOM 2117 C C . TYR B 1 34 ? 4.141 17 -0.581 1 98.75 34 TYR B C 1
ATOM 2119 O O . TYR B 1 34 ? 3.773 16.594 0.522 1 98.75 34 TYR B O 1
ATOM 2127 N N . GLY B 1 35 ? 4.676 16.188 -1.53 1 98.56 35 GLY B N 1
ATOM 2128 C CA . GLY B 1 35 ? 4.914 14.773 -1.297 1 98.56 35 GLY B CA 1
ATOM 2129 C C . GLY B 1 35 ? 6.289 14.492 -0.723 1 98.56 35 GLY B C 1
ATOM 2130 O O . GLY B 1 35 ? 7.309 14.805 -1.346 1 98.56 35 GLY B O 1
ATOM 2131 N N . LEU B 1 36 ? 6.297 13.969 0.468 1 98.44 36 LEU B N 1
ATOM 2132 C CA . LEU B 1 36 ? 7.547 13.523 1.073 1 98.44 36 LEU B CA 1
ATOM 2133 C C . LEU B 1 36 ? 7.844 12.07 0.719 1 98.44 36 LEU B C 1
ATOM 2135 O O . LEU B 1 36 ? 7.141 11.164 1.171 1 98.44 36 LEU B O 1
ATOM 2139 N N . VAL B 1 37 ? 8.867 11.875 -0.072 1 97.5 37 VAL B N 1
ATOM 2140 C CA . VAL B 1 37 ? 9.25 10.555 -0.567 1 97.5 37 VAL B CA 1
ATOM 2141 C C . VAL B 1 37 ? 10.43 10.023 0.238 1 97.5 37 VAL B C 1
ATOM 2143 O O . VAL B 1 37 ? 11.367 10.758 0.538 1 97.5 37 VAL B O 1
ATOM 2146 N N . GLY B 1 38 ? 10.406 8.781 0.581 1 96 38 GLY B N 1
ATOM 2147 C CA . GLY B 1 38 ? 11.5 8.133 1.293 1 96 38 GLY B CA 1
ATOM 2148 C C . GLY B 1 38 ? 11.227 6.668 1.595 1 96 38 GLY B C 1
ATOM 2149 O O . GLY B 1 38 ? 10.07 6.234 1.604 1 96 38 GLY B O 1
ATOM 2150 N N . GLU B 1 39 ? 12.281 5.957 1.86 1 94.56 39 GLU B N 1
ATOM 2151 C CA . GLU B 1 39 ? 12.156 4.551 2.23 1 94.56 39 GLU B CA 1
ATOM 2152 C C . GLU B 1 39 ? 11.602 4.402 3.645 1 94.56 39 GLU B C 1
ATOM 2154 O O . GLU B 1 39 ? 11.445 5.391 4.363 1 94.56 39 GLU B O 1
ATOM 2159 N N . ASN B 1 40 ? 11.266 3.156 3.943 1 91.56 40 ASN B N 1
ATOM 2160 C CA . ASN B 1 40 ? 10.875 2.873 5.32 1 91.56 40 ASN B CA 1
ATOM 2161 C C . ASN B 1 40 ? 12.008 3.189 6.297 1 91.56 40 ASN B C 1
ATOM 2163 O O . ASN B 1 40 ? 13.156 2.807 6.07 1 91.56 40 ASN B O 1
ATOM 2167 N N . GLY B 1 41 ? 11.75 3.936 7.246 1 92.5 41 GLY B N 1
ATOM 2168 C CA . GLY B 1 41 ? 12.75 4.293 8.234 1 92.5 41 GLY B CA 1
ATOM 2169 C C . GLY B 1 41 ? 13.547 5.527 7.859 1 92.5 41 GLY B C 1
ATOM 2170 O O . GLY B 1 41 ? 14.492 5.898 8.555 1 92.5 41 GLY B O 1
ATOM 2171 N N . ALA B 1 42 ? 13.102 6.188 6.832 1 95.75 42 ALA B N 1
ATOM 2172 C CA . ALA B 1 42 ? 13.867 7.332 6.348 1 95.75 42 ALA B CA 1
ATOM 2173 C C . ALA B 1 42 ? 13.719 8.531 7.281 1 95.75 42 ALA B C 1
ATOM 2175 O O . ALA B 1 42 ? 14.484 9.492 7.191 1 95.75 42 ALA B O 1
ATOM 2176 N N . GLY B 1 43 ? 12.695 8.539 8.148 1 97.06 43 GLY B N 1
ATOM 2177 C CA . GLY B 1 43 ? 12.484 9.633 9.086 1 97.06 43 GLY B CA 1
ATOM 2178 C C . GLY B 1 43 ? 11.211 10.414 8.805 1 97.06 43 GLY B C 1
ATOM 2179 O O . GLY B 1 43 ? 10.977 11.461 9.414 1 97.06 43 GLY B O 1
ATOM 2180 N N . LYS B 1 44 ? 10.414 9.953 7.895 1 97.69 44 LYS B N 1
ATOM 2181 C CA . LYS B 1 44 ? 9.219 10.672 7.469 1 97.69 44 LYS B CA 1
ATOM 2182 C C . LYS B 1 44 ? 8.273 10.914 8.648 1 97.69 44 LYS B C 1
ATOM 2184 O O . LYS B 1 44 ? 7.883 12.055 8.906 1 97.69 44 LYS B O 1
ATOM 2189 N N . THR B 1 45 ? 7.934 9.844 9.375 1 97.19 45 THR B N 1
ATOM 2190 C CA . THR B 1 45 ? 7.023 9.922 10.516 1 97.19 45 THR B CA 1
ATOM 2191 C C . THR B 1 45 ? 7.582 10.836 11.594 1 97.19 45 THR B C 1
ATOM 2193 O O . THR B 1 45 ? 6.855 11.656 12.164 1 97.19 45 THR B O 1
ATOM 2196 N N . THR B 1 46 ? 8.859 10.727 11.844 1 97.62 46 THR B N 1
ATOM 2197 C CA . THR B 1 46 ? 9.516 11.562 12.844 1 97.62 46 THR B CA 1
ATOM 2198 C C . THR B 1 46 ? 9.414 13.039 12.461 1 97.62 46 THR B C 1
ATOM 2200 O O . THR B 1 46 ? 9.078 13.883 13.297 1 97.62 46 THR B O 1
ATOM 2203 N N . LEU B 1 47 ? 9.68 13.336 11.203 1 98.38 47 LEU B N 1
ATOM 2204 C CA . LEU B 1 47 ? 9.578 14.703 10.711 1 98.38 47 LEU B CA 1
ATOM 2205 C C . LEU B 1 47 ? 8.156 15.234 10.875 1 98.38 47 LEU B C 1
ATOM 2207 O O . LEU B 1 47 ? 7.949 16.344 11.383 1 98.38 47 LEU B O 1
ATOM 2211 N N . PHE B 1 48 ? 7.172 14.445 10.523 1 98.31 48 PHE B N 1
ATOM 2212 C CA . PHE B 1 48 ? 5.773 14.836 10.617 1 98.31 48 PHE B CA 1
ATOM 2213 C C . PHE B 1 48 ? 5.371 15.086 12.07 1 98.31 48 PHE B C 1
ATOM 2215 O O . PHE B 1 48 ? 4.633 16.031 12.367 1 98.31 48 PHE B O 1
ATOM 2222 N N . ARG B 1 49 ? 5.863 14.281 12.961 1 97.38 49 ARG B N 1
ATOM 2223 C CA . ARG B 1 49 ? 5.562 14.445 14.383 1 97.38 49 ARG B CA 1
ATOM 2224 C C . ARG B 1 49 ? 6.086 15.781 14.898 1 97.38 49 ARG B C 1
ATOM 2226 O O . ARG B 1 49 ? 5.414 16.469 15.672 1 97.38 49 ARG B O 1
ATOM 2233 N N . ILE B 1 50 ? 7.238 16.109 14.469 1 97 50 ILE B N 1
ATOM 2234 C CA . ILE B 1 50 ? 7.836 17.375 14.898 1 97 50 ILE B CA 1
ATOM 2235 C C . ILE B 1 50 ? 6.996 18.547 14.383 1 97 50 ILE B C 1
ATOM 2237 O O . ILE B 1 50 ? 6.637 19.438 15.148 1 97 50 ILE B O 1
ATOM 2241 N N . LEU B 1 51 ? 6.621 18.484 13.141 1 96.69 51 LEU B N 1
ATOM 2242 C CA . LEU B 1 51 ? 5.852 19.562 12.531 1 96.69 51 LEU B CA 1
ATOM 2243 C C . LEU B 1 51 ? 4.469 19.672 13.164 1 96.69 51 LEU B C 1
ATOM 2245 O O . LEU B 1 51 ? 3.945 20.781 13.336 1 96.69 51 LEU B O 1
ATOM 2249 N N . ALA B 1 52 ? 3.91 18.547 13.57 1 95.25 52 ALA B N 1
ATOM 2250 C CA . ALA B 1 52 ? 2.576 18.516 14.164 1 95.25 52 ALA B CA 1
ATOM 2251 C C . ALA B 1 52 ? 2.627 18.875 15.648 1 95.25 52 ALA B C 1
ATOM 2253 O O . ALA B 1 52 ? 1.585 19.031 16.297 1 95.25 52 ALA B O 1
ATOM 2254 N N . GLY B 1 53 ? 3.822 18.938 16.234 1 94.44 53 GLY B N 1
ATOM 2255 C CA . GLY B 1 53 ? 3.98 19.281 17.641 1 94.44 53 GLY B CA 1
ATOM 2256 C C . GLY B 1 53 ? 3.916 18.094 18.562 1 94.44 53 GLY B C 1
ATOM 2257 O O . GLY B 1 53 ? 3.762 18.234 19.781 1 94.44 53 GLY B O 1
ATOM 2258 N N . LEU B 1 54 ? 4.008 16.922 18.016 1 94 54 LEU B N 1
ATOM 2259 C CA . LEU B 1 54 ? 3.926 15.688 18.797 1 94 54 LEU B CA 1
ATOM 2260 C C . LEU B 1 54 ? 5.305 15.258 19.281 1 94 54 LEU B C 1
ATOM 2262 O O . LEU B 1 54 ? 5.426 14.32 20.062 1 94 54 LEU B O 1
ATOM 2266 N N . SER B 1 55 ? 6.316 15.875 18.781 1 94.56 55 SER B N 1
ATOM 2267 C CA . SER B 1 55 ? 7.703 15.656 19.172 1 94.56 55 SER B CA 1
ATOM 2268 C C . SER B 1 55 ? 8.539 16.922 19.016 1 94.56 55 SER B C 1
ATOM 2270 O O . SER B 1 55 ? 8.18 17.812 18.234 1 94.56 55 SER B O 1
ATOM 2272 N N . GLN B 1 56 ? 9.609 17 19.766 1 95.19 56 GLN B N 1
ATOM 2273 C CA . GLN B 1 56 ? 10.508 18.156 19.672 1 95.19 56 GLN B CA 1
ATOM 2274 C C . GLN B 1 56 ? 11.773 17.781 18.906 1 95.19 56 GLN B C 1
ATOM 2276 O O . GLN B 1 56 ? 12.32 16.688 19.078 1 95.19 56 GLN B O 1
ATOM 2281 N N . PRO B 1 57 ? 12.242 18.688 18.109 1 96.81 57 PRO B N 1
ATOM 2282 C CA . PRO B 1 57 ? 13.539 18.438 17.469 1 96.81 57 PRO B CA 1
ATOM 2283 C C . PRO B 1 57 ? 14.695 18.469 18.469 1 96.81 57 PRO B C 1
ATOM 2285 O O . PRO B 1 57 ? 14.555 19.016 19.562 1 96.81 57 PRO B O 1
ATOM 2288 N N . SER B 1 58 ? 15.773 17.781 18.109 1 97.88 58 SER B N 1
ATOM 2289 C CA . SER B 1 58 ? 16.969 17.859 18.938 1 97.88 58 SER B CA 1
ATOM 2290 C C . SER B 1 58 ? 17.75 19.141 18.672 1 97.88 58 SER B C 1
ATOM 2292 O O . SER B 1 58 ? 18.344 19.719 19.594 1 97.88 58 SER B O 1
ATOM 2294 N N . SER B 1 59 ? 17.797 19.578 17.516 1 97.62 59 SER B N 1
ATOM 2295 C CA . SER B 1 59 ? 18.391 20.859 17.109 1 97.62 59 SER B CA 1
ATOM 2296 C C . SER B 1 59 ? 17.812 21.344 15.781 1 97.62 59 SER B C 1
ATOM 2298 O O . SER B 1 59 ? 17.016 20.641 15.156 1 97.62 59 SER B O 1
ATOM 2300 N N . GLY B 1 60 ? 18.141 22.5 15.43 1 97.44 60 GLY B N 1
ATOM 2301 C CA . GLY B 1 60 ? 17.562 23.125 14.242 1 97.44 60 GLY B CA 1
ATOM 2302 C C . GLY B 1 60 ? 16.281 23.875 14.523 1 97.44 60 GLY B C 1
ATOM 2303 O O . GLY B 1 60 ? 15.875 24.016 15.68 1 97.44 60 GLY B O 1
ATOM 2304 N N . THR B 1 61 ? 15.781 24.484 13.469 1 96.38 61 THR B N 1
ATOM 2305 C CA . THR B 1 61 ? 14.578 25.297 13.641 1 96.38 61 THR B CA 1
ATOM 2306 C C . THR B 1 61 ? 13.555 24.984 12.547 1 96.38 61 THR B C 1
ATOM 2308 O O . THR B 1 61 ? 13.867 24.297 11.57 1 96.38 61 THR B O 1
ATOM 2311 N N . PHE B 1 62 ? 12.383 25.375 12.812 1 96.69 62 PHE B N 1
ATOM 2312 C CA . PHE B 1 62 ? 11.328 25.281 11.797 1 96.69 62 PHE B CA 1
ATOM 2313 C C . PHE B 1 62 ? 10.297 26.391 11.992 1 96.69 62 PHE B C 1
ATOM 2315 O O . PHE B 1 62 ? 10.281 27.062 13.031 1 96.69 62 PHE B O 1
ATOM 2322 N N . SER B 1 63 ? 9.594 26.625 10.961 1 97.31 63 SER B N 1
ATOM 2323 C CA . SER B 1 63 ? 8.531 27.625 11 1 97.31 63 SER B CA 1
ATOM 2324 C C . SER B 1 63 ? 7.227 27.062 10.438 1 97.31 63 SER B C 1
ATOM 2326 O O . SER B 1 63 ? 7.242 26.188 9.562 1 97.31 63 SER B O 1
ATOM 2328 N N . ILE B 1 64 ? 6.145 27.484 10.969 1 97.31 64 ILE B N 1
ATOM 2329 C CA . ILE B 1 64 ? 4.793 27.203 10.5 1 97.31 64 ILE B CA 1
ATOM 2330 C C . ILE B 1 64 ? 4.059 28.5 10.203 1 97.31 64 ILE B C 1
ATOM 2332 O O . ILE B 1 64 ? 3.799 29.297 11.109 1 97.31 64 ILE B O 1
ATOM 2336 N N . MET B 1 65 ? 3.736 28.688 8.945 1 95.69 65 MET B N 1
ATOM 2337 C CA . MET B 1 65 ? 3.094 29.922 8.539 1 95.69 65 MET B CA 1
ATOM 2338 C C . MET B 1 65 ? 3.842 31.141 9.102 1 95.69 65 MET B C 1
ATOM 2340 O O . MET B 1 65 ? 3.238 32 9.719 1 95.69 65 MET B O 1
ATOM 2344 N N . GLN B 1 66 ? 5.148 31.047 9.055 1 93.31 66 GLN B N 1
ATOM 2345 C CA . GLN B 1 66 ? 6.078 32.125 9.383 1 93.31 66 GLN B CA 1
ATOM 2346 C C . GLN B 1 66 ? 6.207 32.312 10.898 1 93.31 66 GLN B C 1
ATOM 2348 O O . GLN B 1 66 ? 6.891 33.219 11.367 1 93.31 66 GLN B O 1
ATOM 2353 N N . SER B 1 67 ? 5.535 31.438 11.617 1 94.25 67 SER B N 1
ATOM 2354 C CA . SER B 1 67 ? 5.676 31.453 13.062 1 94.25 67 SER B CA 1
ATOM 2355 C C . SER B 1 67 ? 6.91 30.672 13.516 1 94.25 67 SER B C 1
ATOM 2357 O O . SER B 1 67 ? 7.133 29.547 13.062 1 94.25 67 SER B O 1
ATOM 2359 N N . VAL B 1 68 ? 7.676 31.281 14.453 1 92.75 68 VAL B N 1
ATOM 2360 C CA . VAL B 1 68 ? 8.922 30.641 14.844 1 92.75 68 VAL B CA 1
ATOM 2361 C C . VAL B 1 68 ? 8.992 30.531 16.375 1 92.75 68 VAL B C 1
ATOM 2363 O O . VAL B 1 68 ? 9.5 29.547 16.906 1 92.75 68 VAL B O 1
ATOM 2366 N N . SER B 1 69 ? 8.461 31.531 17 1 92.25 69 SER B N 1
ATOM 2367 C CA . SER B 1 69 ? 8.523 31.5 18.453 1 92.25 69 SER B CA 1
ATOM 2368 C C . SER B 1 69 ? 7.625 30.406 19.031 1 92.25 69 SER B C 1
ATOM 2370 O O . SER B 1 69 ? 6.664 29.984 18.375 1 92.25 69 SER B O 1
ATOM 2372 N N . LEU B 1 70 ? 7.918 29.953 20.172 1 89.31 70 LEU B N 1
ATOM 2373 C CA . LEU B 1 70 ? 7.18 28.875 20.812 1 89.31 70 LEU B CA 1
ATOM 2374 C C . LEU B 1 70 ? 5.699 29.219 20.922 1 89.31 70 LEU B C 1
ATOM 2376 O O . LEU B 1 70 ? 4.84 28.391 20.641 1 89.31 70 LEU B O 1
ATOM 2380 N N . GLN B 1 71 ? 5.422 30.438 21.328 1 91.31 71 GLN B N 1
ATOM 2381 C CA . GLN B 1 71 ? 4.035 30.859 21.469 1 91.31 71 GLN B CA 1
ATOM 2382 C C . GLN B 1 71 ? 3.322 30.906 20.125 1 91.31 71 GLN B C 1
ATOM 2384 O O . GLN B 1 71 ? 2.189 30.438 20 1 91.31 71 GLN B O 1
ATOM 2389 N N . GLU B 1 72 ? 4.016 31.453 19.172 1 93.44 72 GLU B N 1
ATOM 2390 C CA . GLU B 1 72 ? 3.432 31.547 17.828 1 93.44 72 GLU B CA 1
ATOM 2391 C C . GLU B 1 72 ? 3.217 30.172 17.234 1 93.44 72 GLU B C 1
ATOM 2393 O O . GLU B 1 72 ? 2.227 29.938 16.531 1 93.44 72 GLU B O 1
ATOM 2398 N N . LEU B 1 73 ? 4.141 29.344 17.516 1 93.56 73 LEU B N 1
ATOM 2399 C CA . LEU B 1 73 ? 4.043 27.984 17 1 93.56 73 LEU B CA 1
ATOM 2400 C C . LEU B 1 73 ? 2.85 27.25 17.609 1 93.56 73 LEU B C 1
ATOM 2402 O O . LEU B 1 73 ? 2.162 26.5 16.922 1 93.56 73 LEU B O 1
ATOM 2406 N N . SER B 1 74 ? 2.604 27.453 18.844 1 92 74 SER B N 1
ATOM 2407 C CA . SER B 1 74 ? 1.449 26.844 19.516 1 92 74 SER B CA 1
ATOM 2408 C C . SER B 1 74 ? 0.145 27.281 18.859 1 92 74 SER B C 1
ATOM 2410 O O . SER B 1 74 ? -0.742 26.453 18.609 1 92 74 SER B O 1
ATOM 2412 N N . GLU B 1 75 ? 0.075 28.5 18.516 1 92.5 75 GLU B N 1
ATOM 2413 C CA . GLU B 1 75 ? -1.113 29.031 17.859 1 92.5 75 GLU B CA 1
ATOM 2414 C C . GLU B 1 75 ? -1.221 28.516 16.422 1 92.5 75 GLU B C 1
ATOM 2416 O O . GLU B 1 75 ? -2.309 28.156 15.969 1 92.5 75 GLU B O 1
ATOM 2421 N N . ALA B 1 76 ? -0.116 28.516 15.781 1 94.81 76 ALA B N 1
ATOM 2422 C CA . ALA B 1 76 ? -0.088 28.047 14.398 1 94.81 76 ALA B CA 1
ATOM 2423 C C . ALA B 1 76 ? -0.52 26.594 14.297 1 94.81 76 ALA B C 1
ATOM 2425 O O . ALA B 1 76 ? -1.19 26.203 13.344 1 94.81 76 ALA B O 1
ATOM 2426 N N . ARG B 1 77 ? -0.184 25.812 15.266 1 94.56 77 ARG B N 1
ATOM 2427 C CA . ARG B 1 77 ? -0.466 24.375 15.266 1 94.56 77 ARG B CA 1
ATOM 2428 C C . ARG B 1 77 ? -1.961 24.109 15.406 1 94.56 77 ARG B C 1
ATOM 2430 O O . ARG B 1 77 ? -2.441 23.031 15.07 1 94.56 77 ARG B O 1
ATOM 2437 N N . ARG B 1 78 ? -2.705 25.094 15.852 1 92.06 78 ARG B N 1
ATOM 2438 C CA . ARG B 1 78 ? -4.16 24.984 15.906 1 92.06 78 ARG B CA 1
ATOM 2439 C C . ARG B 1 78 ? -4.766 24.984 14.508 1 92.06 78 ARG B C 1
ATOM 2441 O O . ARG B 1 78 ? -5.914 24.578 14.32 1 92.06 78 ARG B O 1
ATOM 2448 N N . ARG B 1 79 ? -3.965 25.422 13.594 1 95.06 79 ARG B N 1
ATOM 2449 C CA . ARG B 1 79 ? -4.422 25.516 12.211 1 95.06 79 ARG B CA 1
ATOM 2450 C C . ARG B 1 79 ? -3.834 24.391 11.359 1 95.06 79 ARG B C 1
ATOM 2452 O O . ARG B 1 79 ? -3.809 24.484 10.133 1 95.06 79 ARG B O 1
ATOM 2459 N N . ILE B 1 80 ? -3.326 23.422 12.039 1 97.06 80 ILE B N 1
ATOM 2460 C CA . ILE B 1 80 ? -2.818 22.219 11.375 1 97.06 80 ILE B CA 1
ATOM 2461 C C . ILE B 1 80 ? -3.709 21.031 11.711 1 97.06 80 ILE B C 1
ATOM 2463 O O . ILE B 1 80 ? -4.133 20.859 12.859 1 97.06 80 ILE B O 1
ATOM 2467 N N . GLY B 1 81 ? -4.148 20.312 10.688 1 97.06 81 GLY B N 1
ATOM 2468 C CA . GLY B 1 81 ? -4.684 18.969 10.867 1 97.06 81 GLY B CA 1
ATOM 2469 C C . GLY B 1 81 ? -3.701 17.875 10.477 1 97.06 81 GLY B C 1
ATOM 2470 O O . GLY B 1 81 ? -2.895 18.062 9.562 1 97.06 81 GLY B O 1
ATOM 2471 N N . PHE B 1 82 ? -3.803 16.766 11.211 1 96.81 82 PHE B N 1
ATOM 2472 C CA . PHE B 1 82 ? -2.83 15.742 10.836 1 96.81 82 PHE B CA 1
ATOM 2473 C C . PHE B 1 82 ? -3.398 14.344 11.062 1 96.81 82 PHE B C 1
ATOM 2475 O O . PHE B 1 82 ? -4.324 14.164 11.859 1 96.81 82 PHE B O 1
ATOM 2482 N N . MET B 1 83 ? -2.975 13.492 10.234 1 96.19 83 MET B N 1
ATOM 2483 C CA . MET B 1 83 ? -3.096 12.039 10.344 1 96.19 83 MET B CA 1
ATOM 2484 C C . MET B 1 83 ? -1.724 11.375 10.297 1 96.19 83 MET B C 1
ATOM 2486 O O . MET B 1 83 ? -1.143 11.219 9.219 1 96.19 83 MET B O 1
ATOM 2490 N N . ILE B 1 84 ? -1.199 11.016 11.461 1 95 84 ILE B N 1
ATOM 2491 C CA . ILE B 1 84 ? 0.133 10.43 11.562 1 95 84 ILE B CA 1
ATOM 2492 C C . ILE B 1 84 ? 0.043 9.039 12.195 1 95 84 ILE B C 1
ATOM 2494 O O . ILE B 1 84 ? -0.525 8.883 13.281 1 95 84 ILE B O 1
ATOM 2498 N N . GLU B 1 85 ? 0.627 7.973 11.555 1 86.5 85 GLU B N 1
ATOM 2499 C CA . GLU B 1 85 ? 0.541 6.582 11.992 1 86.5 85 GLU B CA 1
ATOM 2500 C C . GLU B 1 85 ? -0.909 6.105 12.031 1 86.5 85 GLU B C 1
ATOM 2502 O O . GLU B 1 85 ? -1.768 6.652 11.336 1 86.5 85 GLU B O 1
ATOM 2507 N N . MET B 1 86 ? -1.191 5.055 12.625 1 79.81 86 MET B N 1
ATOM 2508 C CA . MET B 1 86 ? -2.547 4.52 12.703 1 79.81 86 MET B CA 1
ATOM 2509 C C . MET B 1 86 ? -3.424 5.383 13.602 1 79.81 86 MET B C 1
ATOM 2511 O O . MET B 1 86 ? -3 5.789 14.688 1 79.81 86 MET B O 1
ATOM 2515 N N . PRO B 1 87 ? -4.566 5.676 13.047 1 76.06 87 PRO B N 1
ATOM 2516 C CA . PRO B 1 87 ? -5.465 6.531 13.82 1 76.06 87 PRO B CA 1
ATOM 2517 C C . PRO B 1 87 ? -5.82 5.938 15.18 1 76.06 87 PRO B C 1
ATOM 2519 O O . PRO B 1 87 ? -6.043 4.73 15.289 1 76.06 87 PRO B O 1
ATOM 2522 N N . ALA B 1 88 ? -5.695 6.758 16.156 1 83.56 88 ALA B N 1
ATOM 2523 C CA . ALA B 1 88 ? -6.125 6.367 17.5 1 83.56 88 ALA B CA 1
ATOM 2524 C C . ALA B 1 88 ? -7.594 6.707 17.734 1 83.56 88 ALA B C 1
ATOM 2526 O O . ALA B 1 88 ? -7.922 7.805 18.188 1 83.56 88 ALA B O 1
ATOM 2527 N N . LEU B 1 89 ? -8.43 5.922 17.344 1 95.19 89 LEU B N 1
ATOM 2528 C CA . LEU B 1 89 ? -9.867 6.117 17.516 1 95.19 89 LEU B CA 1
ATOM 2529 C C . LEU B 1 89 ? -10.375 5.379 18.75 1 95.19 89 LEU B C 1
ATOM 2531 O O . LEU B 1 89 ? -9.75 4.418 19.203 1 95.19 89 LEU B O 1
ATOM 2535 N N . TYR B 1 90 ? -11.438 5.863 19.359 1 97.06 90 TYR B N 1
ATOM 2536 C CA . TYR B 1 90 ? -12.133 5.152 20.438 1 97.06 90 TYR B CA 1
ATOM 2537 C C . TYR B 1 90 ? -13.062 4.09 19.875 1 97.06 90 TYR B C 1
ATOM 2539 O O . TYR B 1 90 ? -14.156 4.406 19.391 1 97.06 90 TYR B O 1
ATOM 2547 N N . PRO B 1 91 ? -12.68 2.854 20 1 97.06 91 PRO B N 1
ATOM 2548 C CA . PRO B 1 91 ? -13.367 1.782 19.281 1 97.06 91 PRO B CA 1
ATOM 2549 C C . PRO B 1 91 ? -14.805 1.588 19.75 1 97.06 91 PRO B C 1
ATOM 2551 O O . PRO B 1 91 ? -15.664 1.16 18.969 1 97.06 91 PRO B O 1
ATOM 2554 N N . ASP B 1 92 ? -15.094 1.923 20.984 1 98.12 92 ASP B N 1
ATOM 2555 C CA . ASP B 1 92 ? -16.422 1.673 21.547 1 98.12 92 ASP B CA 1
ATOM 2556 C C . ASP B 1 92 ? -17.312 2.908 21.438 1 98.12 92 ASP B C 1
ATOM 2558 O O . ASP B 1 92 ? -18.469 2.883 21.844 1 98.12 92 ASP B O 1
ATOM 2562 N N . MET B 1 93 ? -16.797 3.951 20.844 1 98.25 93 MET B N 1
ATOM 2563 C CA . MET B 1 93 ? -17.562 5.156 20.562 1 98.25 93 MET B CA 1
ATOM 2564 C C . MET B 1 93 ? -17.969 5.211 19.094 1 98.25 93 MET B C 1
ATOM 2566 O O . MET B 1 93 ? -17.281 4.637 18.234 1 98.25 93 MET B O 1
ATOM 2570 N N . THR B 1 94 ? -19.062 5.848 18.906 1 98.38 94 THR B N 1
ATOM 2571 C CA . THR B 1 94 ? -19.531 6.016 17.531 1 98.38 94 THR B CA 1
ATOM 2572 C C . THR B 1 94 ? -18.641 7 16.781 1 98.38 94 THR B C 1
ATOM 2574 O O . THR B 1 94 ? -17.828 7.691 17.391 1 98.38 94 THR B O 1
ATOM 2577 N N . VAL B 1 95 ? -18.844 6.996 15.477 1 98.44 95 VAL B N 1
ATOM 2578 C CA . VAL B 1 95 ? -18.172 7.945 14.609 1 98.44 95 VAL B CA 1
ATOM 2579 C C . VAL B 1 95 ? -18.375 9.367 15.125 1 98.44 95 VAL B C 1
ATOM 2581 O O . VAL B 1 95 ? -17.406 10.102 15.328 1 98.44 95 VAL B O 1
ATOM 2584 N N . LEU B 1 96 ? -19.578 9.695 15.414 1 98.19 96 LEU B N 1
ATOM 2585 C CA . LEU B 1 96 ? -19.922 11.039 15.875 1 98.19 96 LEU B CA 1
ATOM 2586 C C . LEU B 1 96 ? -19.297 11.328 17.234 1 98.19 96 LEU B C 1
ATOM 2588 O O . LEU B 1 96 ? -18.766 12.414 17.469 1 98.19 96 LEU B O 1
ATOM 2592 N N . GLN B 1 97 ? -19.328 10.367 18.109 1 97.94 97 GLN B N 1
ATOM 2593 C CA . GLN B 1 97 ? -18.75 10.523 19.438 1 97.94 97 GLN B CA 1
ATOM 2594 C C . GLN B 1 97 ? -17.234 10.734 19.359 1 97.94 97 GLN B C 1
ATOM 2596 O O . GLN B 1 97 ? -16.672 11.508 20.125 1 97.94 97 GLN B O 1
ATOM 2601 N N . ASN B 1 98 ? -16.609 10.016 18.484 1 98.12 98 ASN B N 1
ATOM 2602 C CA . ASN B 1 98 ? -15.188 10.219 18.281 1 98.12 98 ASN B CA 1
ATOM 2603 C C . ASN B 1 98 ? -14.883 11.664 17.891 1 98.12 98 ASN B C 1
ATOM 2605 O O . ASN B 1 98 ? -13.891 12.234 18.359 1 98.12 98 ASN B O 1
ATOM 2609 N N . ILE B 1 99 ? -15.695 12.234 17.078 1 97.69 99 ILE B N 1
ATOM 2610 C CA . ILE B 1 99 ? -15.539 13.625 16.656 1 97.69 99 ILE B CA 1
ATOM 2611 C C . ILE B 1 99 ? -15.75 14.547 17.844 1 97.69 99 ILE B C 1
ATOM 2613 O O . ILE B 1 99 ? -14.953 15.461 18.078 1 97.69 99 ILE B O 1
ATOM 2617 N N . PHE B 1 100 ? -16.766 14.234 18.656 1 97.56 100 PHE B N 1
ATOM 2618 C CA . PHE B 1 100 ? -17.094 15.094 19.781 1 97.56 100 PHE B CA 1
ATOM 2619 C C . PHE B 1 100 ? -15.969 15.102 20.812 1 97.56 100 PHE B C 1
ATOM 2621 O O . PHE B 1 100 ? -15.648 16.141 21.375 1 97.56 100 PHE B O 1
ATOM 2628 N N . VAL B 1 101 ? -15.391 13.992 21.031 1 96.5 101 VAL B N 1
ATOM 2629 C CA . VAL B 1 101 ? -14.289 13.914 21.984 1 96.5 101 VAL B CA 1
ATOM 2630 C C . VAL B 1 101 ? -13.164 14.852 21.562 1 96.5 101 VAL B C 1
ATOM 2632 O O . VAL B 1 101 ? -12.602 15.578 22.375 1 96.5 101 VAL B O 1
ATOM 2635 N N . GLN B 1 102 ? -12.906 14.875 20.297 1 94.44 102 GLN B N 1
ATOM 2636 C CA . GLN B 1 102 ? -11.852 15.734 19.766 1 94.44 102 GLN B CA 1
ATOM 2637 C C . GLN B 1 102 ? -12.234 17.203 19.859 1 94.44 102 GLN B C 1
ATOM 2639 O O . GLN B 1 102 ? -11.398 18.047 20.203 1 94.44 102 GLN B O 1
ATOM 2644 N N . GLN B 1 103 ? -13.484 17.5 19.625 1 95.38 103 GLN B N 1
ATOM 2645 C CA . GLN B 1 103 ? -13.953 18.875 19.719 1 95.38 103 GLN B CA 1
ATOM 2646 C C . GLN B 1 103 ? -13.805 19.406 21.141 1 95.38 103 GLN B C 1
ATOM 2648 O O . GLN B 1 103 ? -13.367 20.547 21.344 1 95.38 103 GLN B O 1
ATOM 2653 N N . ILE B 1 104 ? -14.188 18.562 22.047 1 94.81 104 ILE B N 1
ATOM 2654 C CA . ILE B 1 104 ? -14.117 18.953 23.453 1 94.81 104 ILE B CA 1
ATOM 2655 C C . ILE B 1 104 ? -12.664 19.203 23.844 1 94.81 104 ILE B C 1
ATOM 2657 O O . ILE B 1 104 ? -12.359 20.188 24.531 1 94.81 104 ILE B O 1
ATOM 2661 N N . GLN B 1 105 ? -11.82 18.375 23.359 1 89.81 105 GLN B N 1
ATOM 2662 C CA . GLN B 1 105 ? -10.406 18.5 23.688 1 89.81 105 GLN B CA 1
ATOM 2663 C C . GLN B 1 105 ? -9.805 19.766 23.109 1 89.81 105 GLN B C 1
ATOM 2665 O O . GLN B 1 105 ? -8.961 20.406 23.734 1 89.81 105 GLN B O 1
ATOM 2670 N N . TYR B 1 106 ? -10.273 20.172 21.953 1 87.38 106 TYR B N 1
ATOM 2671 C CA . TYR B 1 106 ? -9.641 21.281 21.25 1 87.38 106 TYR B CA 1
ATOM 2672 C C . TYR B 1 106 ? -10.383 22.594 21.531 1 87.38 106 TYR B C 1
ATOM 2674 O O . TYR B 1 106 ? -9.758 23.641 21.703 1 87.38 106 TYR B O 1
ATOM 2682 N N . ASN B 1 107 ? -11.75 22.5 21.531 1 87.19 107 ASN B N 1
ATOM 2683 C CA . ASN B 1 107 ? -12.539 23.719 21.578 1 87.19 107 ASN B CA 1
ATOM 2684 C C . ASN B 1 107 ? -13.328 23.844 22.875 1 87.19 107 ASN B C 1
ATOM 2686 O O . ASN B 1 107 ? -13.953 24.875 23.125 1 87.19 107 ASN B O 1
ATOM 2690 N N . GLY B 1 108 ? -13.383 22.828 23.609 1 90.44 108 GLY B N 1
ATOM 2691 C CA . GLY B 1 108 ? -14.039 22.859 24.906 1 90.44 108 GLY B CA 1
ATOM 2692 C C . GLY B 1 108 ? -15.531 22.594 24.828 1 90.44 108 GLY B C 1
ATOM 2693 O O . GLY B 1 108 ? -16.219 22.594 25.844 1 90.44 108 GLY B O 1
ATOM 2694 N N . HIS B 1 109 ? -15.984 22.5 23.562 1 92.06 109 HIS B N 1
ATOM 2695 C CA . HIS B 1 109 ? -17.406 22.25 23.422 1 92.06 109 HIS B CA 1
ATOM 2696 C C . HIS B 1 109 ? -17.703 21.438 22.156 1 92.06 109 HIS B C 1
ATOM 2698 O O . HIS B 1 109 ? -16.844 21.297 21.281 1 92.06 109 HIS B O 1
ATOM 2704 N N . LYS B 1 110 ? -18.938 20.938 22.266 1 93.69 110 LYS B N 1
ATOM 2705 C CA . LYS B 1 110 ? -19.422 20.188 21.109 1 93.69 110 LYS B CA 1
ATOM 2706 C C . LYS B 1 110 ? -20.047 21.125 20.078 1 93.69 110 LYS B C 1
ATOM 2708 O O . LYS B 1 110 ? -20.75 22.062 20.438 1 93.69 110 LYS B O 1
ATOM 2713 N N . ASP B 1 111 ? -19.75 20.891 18.844 1 95.31 111 ASP B N 1
ATOM 2714 C CA . ASP B 1 111 ? -20.375 21.562 17.719 1 95.31 111 ASP B CA 1
ATOM 2715 C C . ASP B 1 111 ? -20.906 20.562 16.703 1 95.31 111 ASP B C 1
ATOM 2717 O O . ASP B 1 111 ? -20.156 20.094 15.836 1 95.31 111 ASP B O 1
ATOM 2721 N N . ALA B 1 112 ? -22.141 20.234 16.812 1 95.56 112 ALA B N 1
ATOM 2722 C CA . ALA B 1 112 ? -22.766 19.203 15.984 1 95.56 112 ALA B CA 1
ATOM 2723 C C . ALA B 1 112 ? -22.734 19.594 14.508 1 95.56 112 ALA B C 1
ATOM 2725 O O . ALA B 1 112 ? -22.547 18.734 13.641 1 95.56 112 ALA B O 1
ATOM 2726 N N . SER B 1 113 ? -22.984 20.812 14.25 1 96.81 113 SER B N 1
ATOM 2727 C CA . SER B 1 113 ? -22.984 21.281 12.867 1 96.81 113 SER B CA 1
ATOM 2728 C C . SER B 1 113 ? -21.625 21.047 12.211 1 96.81 113 SER B C 1
ATOM 2730 O O . SER B 1 113 ? -21.547 20.531 11.094 1 96.81 113 SER B O 1
ATOM 2732 N N . LYS B 1 114 ? -20.562 21.422 12.922 1 96.81 114 LYS B N 1
ATOM 2733 C CA . LYS B 1 114 ? -19.219 21.203 12.414 1 96.81 114 LYS B CA 1
ATOM 2734 C C . LYS B 1 114 ? -18.906 19.719 12.266 1 96.81 114 LYS B C 1
ATOM 2736 O O . LYS B 1 114 ? -18.312 19.297 11.281 1 96.81 114 LYS B O 1
ATOM 2741 N N . ALA B 1 115 ? -19.359 18.969 13.242 1 97.31 115 ALA B N 1
ATOM 2742 C CA . ALA B 1 115 ? -19.141 17.531 13.203 1 97.31 115 ALA B CA 1
ATOM 2743 C C . ALA B 1 115 ? -19.766 16.922 11.945 1 97.31 115 ALA B C 1
ATOM 2745 O O . ALA B 1 115 ? -19.109 16.172 11.227 1 97.31 115 ALA B O 1
ATOM 2746 N N . ILE B 1 116 ? -20.953 17.297 11.656 1 96.88 116 ILE B N 1
ATOM 2747 C CA . ILE B 1 116 ? -21.672 16.75 10.508 1 96.88 116 ILE B CA 1
ATOM 2748 C C . ILE B 1 116 ? -21.016 17.234 9.219 1 96.88 116 ILE B C 1
ATOM 2750 O O . ILE B 1 116 ? -20.875 16.469 8.258 1 96.88 116 ILE B O 1
ATOM 2754 N N . SER B 1 117 ? -20.641 18.453 9.172 1 97.31 117 SER B N 1
ATOM 2755 C CA . SER B 1 117 ? -20.016 19.031 7.992 1 97.31 117 SER B CA 1
ATOM 2756 C C . SER B 1 117 ? -18.734 18.266 7.617 1 97.31 117 SER B C 1
ATOM 2758 O O . SER B 1 117 ? -18.531 17.922 6.449 1 97.31 117 SER B O 1
ATOM 2760 N N . VAL B 1 118 ? -17.828 17.984 8.578 1 97.56 118 VAL B N 1
ATOM 2761 C CA . VAL B 1 118 ? -16.578 17.312 8.266 1 97.56 118 VAL B CA 1
ATOM 2762 C C . VAL B 1 118 ? -16.859 15.852 7.895 1 97.56 118 VAL B C 1
ATOM 2764 O O . VAL B 1 118 ? -16.156 15.281 7.051 1 97.56 118 VAL B O 1
ATOM 2767 N N . LEU B 1 119 ? -17.875 15.258 8.523 1 97.94 119 LEU B N 1
ATOM 2768 C CA . LEU B 1 119 ? -18.25 13.891 8.164 1 97.94 119 LEU B CA 1
ATOM 2769 C C . LEU B 1 119 ? -18.781 13.828 6.738 1 97.94 119 LEU B C 1
ATOM 2771 O O . LEU B 1 119 ? -18.562 12.844 6.027 1 97.94 119 LEU B O 1
ATOM 2775 N N . GLN B 1 120 ? -19.484 14.867 6.332 1 97.69 120 GLN B N 1
ATOM 2776 C CA . GLN B 1 120 ? -19.969 14.953 4.957 1 97.69 120 GLN B CA 1
ATOM 2777 C C . GLN B 1 120 ? -18.812 15.07 3.971 1 97.69 120 GLN B C 1
ATOM 2779 O O . GLN B 1 120 ? -18.812 14.422 2.924 1 97.69 120 GLN B O 1
ATOM 2784 N N . ILE B 1 121 ? -17.859 15.836 4.309 1 96.94 121 ILE B N 1
ATOM 2785 C CA . ILE B 1 121 ? -16.688 16.062 3.455 1 96.94 121 ILE B CA 1
ATOM 2786 C C . ILE B 1 121 ? -15.992 14.727 3.178 1 96.94 121 ILE B C 1
ATOM 2788 O O . ILE B 1 121 ? -15.578 14.461 2.047 1 96.94 121 ILE B O 1
ATOM 2792 N N . VAL B 1 122 ? -15.906 13.836 4.234 1 96.69 122 VAL B N 1
ATOM 2793 C CA . VAL B 1 122 ? -15.148 12.602 4.082 1 96.69 122 VAL B CA 1
ATOM 2794 C C . VAL B 1 122 ? -16.078 11.461 3.713 1 96.69 122 VAL B C 1
ATOM 2796 O O . VAL B 1 122 ? -15.656 10.305 3.613 1 96.69 122 VAL B O 1
ATOM 2799 N N . GLY B 1 123 ? -17.344 11.672 3.572 1 95.31 123 GLY B N 1
ATOM 2800 C CA . GLY B 1 123 ? -18.328 10.688 3.131 1 95.31 123 GLY B CA 1
ATOM 2801 C C . GLY B 1 123 ? -18.719 9.711 4.223 1 95.31 123 GLY B C 1
ATOM 2802 O O . GLY B 1 123 ? -18.938 8.523 3.959 1 95.31 123 GLY B O 1
ATOM 2803 N N . LEU B 1 124 ? -18.797 10.172 5.461 1 96.31 124 LEU B N 1
ATOM 2804 C CA . LEU B 1 124 ? -19.125 9.281 6.566 1 96.31 124 LEU B CA 1
ATOM 2805 C C . LEU B 1 124 ? -20.391 9.75 7.281 1 96.31 124 LEU B C 1
ATOM 2807 O O . LEU B 1 124 ? -20.719 9.25 8.352 1 96.31 124 LEU B O 1
ATOM 2811 N N . ASP B 1 125 ? -21.062 10.734 6.672 1 95.06 125 ASP B N 1
ATOM 2812 C CA . ASP B 1 125 ? -22.203 11.359 7.328 1 95.06 125 ASP B CA 1
ATOM 2813 C C . ASP B 1 125 ? -23.328 10.344 7.559 1 95.06 125 ASP B C 1
ATOM 2815 O O . ASP B 1 125 ? -24.047 10.422 8.555 1 95.06 125 ASP B O 1
ATOM 2819 N N . THR B 1 126 ? -23.484 9.312 6.762 1 95.19 126 THR B N 1
ATOM 2820 C CA . THR B 1 126 ? -24.531 8.312 6.895 1 95.19 126 THR B CA 1
ATOM 2821 C C . THR B 1 126 ? -24.125 7.238 7.902 1 95.19 126 THR B C 1
ATOM 2823 O O . THR B 1 126 ? -24.938 6.367 8.242 1 95.19 126 THR B O 1
ATOM 2826 N N . GLN B 1 127 ? -22.906 7.301 8.438 1 96.5 127 GLN B N 1
ATOM 2827 C CA . GLN B 1 127 ? -22.406 6.289 9.359 1 96.5 127 GLN B CA 1
ATOM 2828 C C . GLN B 1 127 ? -22.109 6.891 10.734 1 96.5 127 GLN B C 1
ATOM 2830 O O . GLN B 1 127 ? -21.359 6.32 11.516 1 96.5 127 GLN B O 1
ATOM 2835 N N . GLN B 1 128 ? -22.703 7.977 11.031 1 96.5 128 GLN B N 1
ATOM 2836 C CA . GLN B 1 128 ? -22.359 8.758 12.211 1 96.5 128 GLN B CA 1
ATOM 2837 C C . GLN B 1 128 ? -22.625 7.969 13.492 1 96.5 128 GLN B C 1
ATOM 2839 O O . GLN B 1 128 ? -21.922 8.148 14.492 1 96.5 128 GLN B O 1
ATOM 2844 N N . ASN B 1 129 ? -23.578 7.016 13.461 1 97.69 129 ASN B N 1
ATOM 2845 C CA . ASN B 1 129 ? -23.984 6.312 14.672 1 97.69 129 ASN B CA 1
ATOM 2846 C C . ASN B 1 129 ? -23.297 4.949 14.789 1 97.69 129 ASN B C 1
ATOM 2848 O O . ASN B 1 129 ? -23.5 4.23 15.766 1 97.69 129 ASN B O 1
ATOM 2852 N N . LYS B 1 130 ? -22.531 4.641 13.875 1 97.81 130 LYS B N 1
ATOM 2853 C CA . LYS B 1 130 ? -21.797 3.377 13.883 1 97.81 130 LYS B CA 1
ATOM 2854 C C . LYS B 1 130 ? -20.578 3.451 14.805 1 97.81 130 LYS B C 1
ATOM 2856 O O . LYS B 1 130 ? -19.859 4.449 14.805 1 97.81 130 LYS B O 1
ATOM 2861 N N . LYS B 1 131 ? -20.422 2.416 15.641 1 98.44 131 LYS B N 1
ATOM 2862 C CA . LYS B 1 131 ? -19.234 2.367 16.484 1 98.44 131 LYS B CA 1
ATOM 2863 C C . LYS B 1 131 ? -17.969 2.215 15.648 1 98.44 131 LYS B C 1
ATOM 2865 O O . LYS B 1 131 ? -17.953 1.48 14.656 1 98.44 131 LYS B O 1
ATOM 2870 N N . ALA B 1 132 ? -16.875 2.818 16.094 1 97.44 132 ALA B N 1
ATOM 2871 C CA . ALA B 1 132 ? -15.625 2.857 15.336 1 97.44 132 ALA B CA 1
ATOM 2872 C C . ALA B 1 132 ? -15.062 1.452 15.133 1 97.44 132 ALA B C 1
ATOM 2874 O O . ALA B 1 132 ? -14.445 1.167 14.102 1 97.44 132 ALA B O 1
ATOM 2875 N N . ARG B 1 133 ? -15.281 0.585 16.094 1 96.75 133 ARG B N 1
ATOM 2876 C CA . ARG B 1 133 ? -14.742 -0.77 15.992 1 96.75 133 ARG B CA 1
ATOM 2877 C C . ARG B 1 133 ? -15.344 -1.512 14.805 1 96.75 133 ARG B C 1
ATOM 2879 O O . ARG B 1 133 ? -14.758 -2.479 14.312 1 96.75 133 ARG B O 1
ATOM 2886 N N . HIS B 1 134 ? -16.469 -1.12 14.328 1 96.75 134 HIS B N 1
ATOM 2887 C CA . HIS B 1 134 ? -17.172 -1.797 13.242 1 96.75 134 HIS B CA 1
ATOM 2888 C C . HIS B 1 134 ? -16.844 -1.162 11.898 1 96.75 134 HIS B C 1
ATOM 2890 O O . HIS B 1 134 ? -17.328 -1.608 10.859 1 96.75 134 HIS B O 1
ATOM 2896 N N . LEU B 1 135 ? -16.047 -0.139 11.914 1 95.25 135 LEU B N 1
ATOM 2897 C CA . LEU B 1 135 ? -15.656 0.525 10.672 1 95.25 135 LEU B CA 1
ATOM 2898 C C . LEU B 1 135 ? -14.609 -0.291 9.922 1 95.25 135 LEU B C 1
ATOM 2900 O O . LEU B 1 135 ? -13.734 -0.905 10.547 1 95.25 135 LEU B O 1
ATOM 2904 N N . SER B 1 136 ? -14.75 -0.32 8.641 1 90.38 136 SER B N 1
ATOM 2905 C CA . SER B 1 136 ? -13.656 -0.832 7.824 1 90.38 136 SER B CA 1
ATOM 2906 C C . SER B 1 136 ? -12.414 0.041 7.961 1 90.38 136 SER B C 1
ATOM 2908 O O . SER B 1 136 ? -12.477 1.14 8.516 1 90.38 136 SER B O 1
ATOM 2910 N N . LEU B 1 137 ? -11.273 -0.424 7.52 1 87.94 137 LEU B N 1
ATOM 2911 C CA . LEU B 1 137 ? -10.039 0.35 7.555 1 87.94 137 LEU B CA 1
ATOM 2912 C C . LEU B 1 137 ? -10.188 1.65 6.773 1 87.94 137 LEU B C 1
ATOM 2914 O O . LEU B 1 137 ? -9.75 2.709 7.23 1 87.94 137 LEU B O 1
ATOM 2918 N N . GLY B 1 138 ? -10.828 1.53 5.625 1 89.56 138 GLY B N 1
ATOM 2919 C CA . GLY B 1 138 ? -11.062 2.725 4.832 1 89.56 138 GLY B CA 1
ATOM 2920 C C . GLY B 1 138 ? -11.922 3.754 5.543 1 89.56 138 GLY B C 1
ATOM 2921 O O . GLY B 1 138 ? -11.656 4.953 5.465 1 89.56 138 GLY B O 1
ATOM 2922 N N . MET B 1 139 ? -12.875 3.305 6.184 1 93 139 MET B N 1
ATOM 2923 C CA . MET B 1 139 ? -13.758 4.195 6.934 1 93 139 MET B CA 1
ATOM 2924 C C . MET B 1 139 ? -13.023 4.824 8.109 1 93 139 MET B C 1
ATOM 2926 O O . MET B 1 139 ? -13.242 5.992 8.438 1 93 139 MET B O 1
ATOM 2930 N N . LYS B 1 140 ? -12.227 4.035 8.742 1 94.56 140 LYS B N 1
ATOM 2931 C CA . LYS B 1 140 ? -11.414 4.57 9.836 1 94.56 140 LYS B CA 1
ATOM 2932 C C . LYS B 1 140 ? -10.484 5.676 9.336 1 94.56 140 LYS B C 1
ATOM 2934 O O . LYS B 1 140 ? -10.305 6.691 10.016 1 94.56 140 LYS B O 1
ATOM 2939 N N . GLN B 1 141 ? -9.906 5.449 8.172 1 93.44 141 GLN B N 1
ATOM 2940 C CA . GLN B 1 141 ? -9.055 6.469 7.566 1 93.44 141 GLN B CA 1
ATOM 2941 C C . GLN B 1 141 ? -9.844 7.75 7.297 1 93.44 141 GLN B C 1
ATOM 2943 O O . GLN B 1 141 ? -9.352 8.852 7.547 1 93.44 141 GLN B O 1
ATOM 2948 N N . ARG B 1 142 ? -11.016 7.578 6.824 1 94.69 142 ARG B N 1
ATOM 2949 C CA . ARG B 1 142 ? -11.875 8.727 6.562 1 94.69 142 ARG B CA 1
ATOM 2950 C C . ARG B 1 142 ? -12.219 9.461 7.855 1 94.69 142 ARG B C 1
ATOM 2952 O O . ARG B 1 142 ? -12.25 10.688 7.887 1 94.69 142 ARG B O 1
ATOM 2959 N N . LEU B 1 143 ? -12.508 8.688 8.883 1 96.75 143 LEU B N 1
ATOM 2960 C CA . LEU B 1 143 ? -12.797 9.297 10.172 1 96.75 143 LEU B CA 1
ATOM 2961 C C . LEU B 1 143 ? -11.594 10.078 10.688 1 96.75 143 LEU B C 1
ATOM 2963 O O . LEU B 1 143 ? -11.742 11.188 11.195 1 96.75 143 LEU B O 1
ATOM 2967 N N . ALA B 1 144 ? -10.43 9.5 10.539 1 96.5 144 ALA B N 1
ATOM 2968 C CA . ALA B 1 144 ? -9.203 10.188 10.93 1 96.5 144 ALA B CA 1
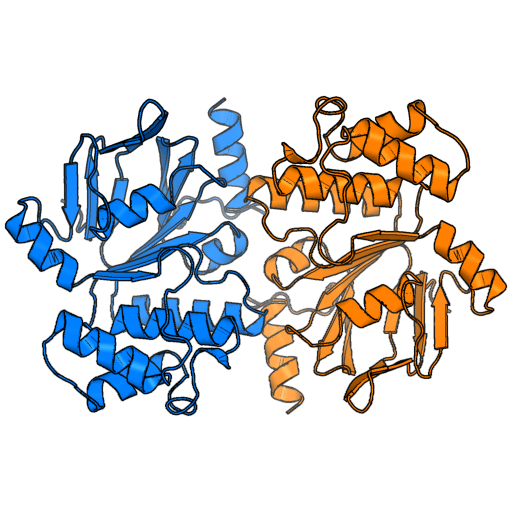ATOM 2969 C C . ALA B 1 144 ? -9.023 11.492 10.156 1 96.5 144 ALA B C 1
ATOM 2971 O O . ALA B 1 144 ? -8.609 12.508 10.719 1 96.5 144 ALA B O 1
ATOM 2972 N N . LEU B 1 145 ? -9.328 11.438 8.922 1 96.56 145 LEU B N 1
ATOM 2973 C CA . LEU B 1 145 ? -9.242 12.641 8.094 1 96.56 145 LEU B CA 1
ATOM 2974 C C . LEU B 1 145 ? -10.258 13.68 8.547 1 96.56 145 LEU B C 1
ATOM 2976 O O . LEU B 1 145 ? -9.961 14.875 8.57 1 96.56 145 LEU B O 1
ATOM 2980 N N . ALA B 1 146 ? -11.461 13.211 8.891 1 97.19 146 ALA B N 1
ATOM 2981 C CA . ALA B 1 146 ? -12.469 14.125 9.422 1 97.19 146 ALA B CA 1
ATOM 2982 C C . ALA B 1 146 ? -11.961 14.836 10.664 1 97.19 146 ALA B C 1
ATOM 2984 O O . ALA B 1 146 ? -12.133 16.047 10.812 1 97.19 146 ALA B O 1
ATOM 2985 N N . ILE B 1 147 ? -11.367 14.109 11.516 1 96.62 147 ILE B N 1
ATOM 2986 C CA . ILE B 1 147 ? -10.805 14.664 12.742 1 96.62 147 ILE B CA 1
ATOM 2987 C C . ILE B 1 147 ? -9.727 15.688 12.406 1 96.62 147 ILE B C 1
ATOM 2989 O O . ILE B 1 147 ? -9.672 16.766 13 1 96.62 147 ILE B O 1
ATOM 2993 N N . ALA B 1 148 ? -8.938 15.375 11.406 1 96.75 148 ALA B N 1
ATOM 2994 C CA . ALA B 1 148 ? -7.875 16.281 10.969 1 96.75 148 ALA B CA 1
ATOM 2995 C C . ALA B 1 148 ? -8.453 17.578 10.422 1 96.75 148 ALA B C 1
ATOM 2997 O O . ALA B 1 148 ? -7.777 18.609 10.422 1 96.75 148 ALA B O 1
ATOM 2998 N N . LEU B 1 149 ? -9.688 17.562 10.031 1 97.12 149 LEU B N 1
ATOM 2999 C CA . LEU B 1 149 ? -10.297 18.703 9.359 1 97.12 149 LEU B CA 1
ATOM 3000 C C . LEU B 1 149 ? -11.125 19.531 10.336 1 97.12 149 LEU B C 1
ATOM 3002 O O . LEU B 1 149 ? -11.633 20.609 9.984 1 97.12 149 LEU B O 1
ATOM 3006 N N . LEU B 1 150 ? -11.289 19.141 11.5 1 95.75 150 LEU B N 1
ATOM 3007 C CA . LEU B 1 150 ? -12.242 19.656 12.469 1 95.75 150 LEU B CA 1
ATOM 3008 C C . LEU B 1 150 ? -12 21.141 12.719 1 95.75 150 LEU B C 1
ATOM 3010 O O . LEU B 1 150 ? -12.953 21.922 12.875 1 95.75 150 LEU B O 1
ATOM 3014 N N . ASN B 1 151 ? -10.766 21.578 12.758 1 93.75 151 ASN B N 1
ATOM 3015 C CA . ASN B 1 151 ? -10.477 22.953 13.141 1 93.75 151 ASN B CA 1
ATOM 3016 C C . ASN B 1 151 ? -10.117 23.812 11.938 1 93.75 151 ASN B C 1
ATOM 3018 O O . ASN B 1 151 ? -9.312 24.75 12.039 1 93.75 151 ASN B O 1
ATOM 3022 N N . ASP B 1 152 ? -10.688 23.438 10.797 1 94.81 152 ASP B N 1
ATOM 3023 C CA . ASP B 1 152 ? -10.5 24.188 9.562 1 94.81 152 ASP B CA 1
ATOM 3024 C C . ASP B 1 152 ? -9.016 24.484 9.328 1 94.81 152 ASP B C 1
ATOM 3026 O O . ASP B 1 152 ? -8.625 25.656 9.203 1 94.81 152 ASP B O 1
ATOM 3030 N N . PRO B 1 153 ? -8.312 23.484 9.188 1 97.69 153 PRO B N 1
ATOM 3031 C CA . PRO B 1 153 ? -6.863 23.672 9.078 1 97.69 153 PRO B CA 1
ATOM 3032 C C . PRO B 1 153 ? -6.461 24.375 7.777 1 97.69 153 PRO B C 1
ATOM 3034 O O . PRO B 1 153 ? -7.172 24.266 6.773 1 97.69 153 PRO B O 1
ATOM 3037 N N . GLU B 1 154 ? -5.293 25.062 7.859 1 98.06 154 GLU B N 1
ATOM 3038 C CA . GLU B 1 154 ? -4.656 25.641 6.68 1 98.06 154 GLU B CA 1
ATOM 3039 C C . GLU B 1 154 ? -3.6 24.703 6.109 1 98.06 154 GLU B C 1
ATOM 3041 O O . GLU B 1 154 ? -3.188 24.844 4.957 1 98.06 154 GLU B O 1
ATOM 3046 N N . ILE B 1 155 ? -3.146 23.812 6.938 1 98.62 155 ILE B N 1
ATOM 3047 C CA . ILE B 1 155 ? -2.16 22.812 6.551 1 98.62 155 ILE B CA 1
ATOM 3048 C C . ILE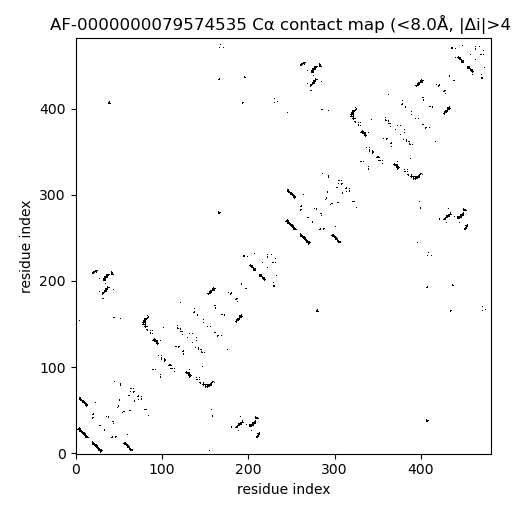 B 1 155 ? -2.625 21.438 7.016 1 98.62 155 ILE B C 1
ATOM 3050 O O . ILE B 1 155 ? -3.121 21.281 8.133 1 98.62 155 ILE B O 1
ATOM 3054 N N . LEU B 1 156 ? -2.559 20.469 6.176 1 98.62 156 LEU B N 1
ATOM 3055 C CA . LEU B 1 156 ? -2.773 19.062 6.52 1 98.62 156 LEU B CA 1
ATOM 3056 C C . LEU B 1 156 ? -1.476 18.281 6.406 1 98.62 156 LEU B C 1
ATOM 3058 O O . LEU B 1 156 ? -0.755 18.391 5.414 1 98.62 156 LEU B O 1
ATOM 3062 N N . ILE B 1 157 ? -1.129 17.547 7.418 1 98.62 157 ILE B N 1
ATOM 3063 C CA . ILE B 1 157 ? 0.001 16.609 7.414 1 98.62 157 ILE B CA 1
ATOM 3064 C C . ILE B 1 157 ? -0.508 15.18 7.457 1 98.62 157 ILE B C 1
ATOM 3066 O O . ILE B 1 157 ? -1.119 14.758 8.438 1 98.62 157 ILE B O 1
ATOM 3070 N N . LEU B 1 158 ? -0.263 14.445 6.414 1 98.19 158 LEU B N 1
ATOM 3071 C CA . LEU B 1 158 ? -0.849 13.117 6.262 1 98.19 158 LEU B CA 1
ATOM 3072 C C . LEU B 1 158 ? 0.233 12.07 6.031 1 98.19 158 LEU B C 1
ATOM 3074 O O . LEU B 1 158 ? 0.932 12.102 5.016 1 98.19 158 LEU B O 1
ATOM 3078 N N . ASP B 1 159 ? 0.332 11.172 6.957 1 97.12 159 ASP B N 1
ATOM 3079 C CA . ASP B 1 159 ? 1.312 10.086 6.871 1 97.12 159 ASP B CA 1
ATOM 3080 C C . ASP B 1 159 ? 0.687 8.828 6.281 1 97.12 159 ASP B C 1
ATOM 3082 O O . ASP B 1 159 ? -0.04 8.109 6.973 1 97.12 159 ASP B O 1
ATOM 3086 N N . GLU B 1 160 ? 0.951 8.523 4.977 1 95.19 160 GLU B N 1
ATOM 3087 C CA . GLU B 1 160 ? 0.487 7.34 4.258 1 95.19 160 GLU B CA 1
ATOM 3088 C C . GLU B 1 160 ? -1.029 7.195 4.355 1 95.19 160 GLU B C 1
ATOM 3090 O O . GLU B 1 160 ? -1.534 6.141 4.742 1 95.19 160 GLU B O 1
ATOM 3095 N N . PRO B 1 161 ? -1.76 8.125 3.855 1 95.06 161 PRO B N 1
ATOM 3096 C CA . PRO B 1 161 ? -3.205 8.141 4.086 1 95.06 161 PRO B CA 1
ATOM 3097 C C . PRO B 1 161 ? -3.945 7.09 3.27 1 95.06 161 PRO B C 1
ATOM 3099 O O . PRO B 1 161 ? -5.113 6.793 3.545 1 95.06 161 PRO B O 1
ATOM 3102 N N . ILE B 1 162 ? -3.291 6.508 2.295 1 92.88 162 ILE B N 1
ATOM 3103 C CA . ILE B 1 162 ? -4.035 5.59 1.437 1 92.88 162 ILE B CA 1
ATOM 3104 C C . ILE B 1 162 ? -3.723 4.148 1.827 1 92.88 162 ILE B C 1
ATOM 3106 O O . ILE B 1 162 ? -4.211 3.209 1.194 1 92.88 162 ILE B O 1
ATOM 3110 N N . ASN B 1 163 ? -2.908 3.971 2.854 1 88.94 163 ASN B N 1
ATOM 3111 C CA . ASN B 1 163 ? -2.527 2.629 3.281 1 88.94 163 ASN B CA 1
ATOM 3112 C C . ASN B 1 163 ? -3.746 1.798 3.672 1 88.94 163 ASN B C 1
ATOM 3114 O O . ASN B 1 163 ? -4.617 2.271 4.402 1 88.94 163 ASN B O 1
ATOM 3118 N N . GLY B 1 164 ? -3.791 0.57 3.148 1 85.5 164 GLY B N 1
ATOM 3119 C CA . GLY B 1 164 ? -4.824 -0.377 3.535 1 85.5 164 GLY B CA 1
ATOM 3120 C C . GLY B 1 164 ? -6.129 -0.177 2.785 1 85.5 164 GLY B C 1
ATOM 3121 O O . GLY B 1 164 ? -7.09 -0.917 2.994 1 85.5 164 GLY B O 1
ATOM 3122 N N . LEU B 1 165 ? -6.199 0.773 1.936 1 93.62 165 LEU B N 1
ATOM 3123 C CA . LEU B 1 165 ? -7.43 1.064 1.208 1 93.62 165 LEU B CA 1
ATOM 3124 C C . LEU B 1 165 ? -7.547 0.184 -0.032 1 93.62 165 LEU B C 1
ATOM 3126 O O . LEU B 1 165 ? -6.539 -0.271 -0.575 1 93.62 165 LEU B O 1
ATOM 3130 N N . ASP B 1 166 ? -8.828 -0.077 -0.404 1 95 166 ASP B N 1
ATOM 3131 C CA . ASP B 1 166 ? -9.078 -0.741 -1.678 1 95 166 ASP B CA 1
ATOM 3132 C C . ASP B 1 166 ? -8.977 0.242 -2.842 1 95 166 ASP B C 1
ATOM 3134 O O . ASP B 1 166 ? -8.703 1.428 -2.635 1 95 166 ASP B O 1
ATOM 3138 N N . PRO B 1 167 ? -9.078 -0.23 -4.066 1 95.19 167 PRO B N 1
ATOM 3139 C CA . PRO B 1 167 ? -8.836 0.631 -5.227 1 95.19 167 PRO B CA 1
ATOM 3140 C C . PRO B 1 167 ? -9.734 1.867 -5.238 1 95.19 167 PRO B C 1
ATOM 3142 O O . PRO B 1 167 ? -9.25 2.982 -5.457 1 95.19 167 PRO B O 1
ATOM 3145 N N . MET B 1 168 ? -10.953 1.699 -4.98 1 93.75 168 MET B N 1
ATOM 3146 C CA . MET B 1 168 ? -11.867 2.836 -5.023 1 93.75 168 MET B CA 1
ATOM 3147 C C . MET B 1 168 ? -11.609 3.785 -3.857 1 93.75 168 MET B C 1
ATOM 3149 O O . MET B 1 168 ? -11.734 5 -4.004 1 93.75 168 MET B O 1
ATOM 3153 N N . GLY B 1 169 ? -11.289 3.178 -2.713 1 94.38 169 GLY B N 1
ATOM 3154 C CA . GLY B 1 169 ? -10.922 4.016 -1.584 1 94.38 169 GLY B CA 1
ATOM 3155 C C . GLY B 1 169 ? -9.734 4.918 -1.875 1 94.38 169 GLY B C 1
ATOM 3156 O O . GLY B 1 169 ? -9.719 6.086 -1.476 1 94.38 169 GLY B O 1
ATOM 3157 N N . ILE B 1 170 ? -8.781 4.367 -2.57 1 95.81 170 ILE B N 1
ATOM 3158 C CA . ILE B 1 170 ? -7.59 5.125 -2.939 1 95.81 170 ILE B CA 1
ATOM 3159 C C . ILE B 1 170 ? -7.984 6.293 -3.84 1 95.81 170 ILE B C 1
ATOM 3161 O O . ILE B 1 170 ? -7.566 7.434 -3.611 1 95.81 170 ILE B O 1
ATOM 3165 N N . VAL B 1 171 ? -8.773 6.043 -4.762 1 94.44 171 VAL B N 1
ATOM 3166 C CA . VAL B 1 171 ? -9.227 7.055 -5.711 1 94.44 171 VAL B CA 1
ATOM 3167 C C . VAL B 1 171 ? -10.023 8.133 -4.977 1 94.44 171 VAL B C 1
ATOM 3169 O O . VAL B 1 171 ? -9.805 9.328 -5.195 1 94.44 171 VAL B O 1
ATOM 3172 N N . GLU B 1 172 ? -10.859 7.73 -4.148 1 93.81 172 GLU B N 1
ATOM 3173 C CA . GLU B 1 172 ? -11.719 8.656 -3.422 1 93.81 172 GLU B CA 1
ATOM 3174 C C . GLU B 1 172 ? -10.906 9.586 -2.525 1 93.81 172 GLU B C 1
ATOM 3176 O O . GLU B 1 172 ? -11.172 10.789 -2.463 1 93.81 172 GLU B O 1
ATOM 3181 N N . ILE B 1 173 ? -9.969 9.031 -1.809 1 95.81 173 ILE B N 1
ATOM 3182 C CA . ILE B 1 173 ? -9.133 9.844 -0.935 1 95.81 173 ILE B CA 1
ATOM 3183 C C . ILE B 1 173 ? -8.305 10.82 -1.772 1 95.81 173 ILE B C 1
ATOM 3185 O O . ILE B 1 173 ? -8.172 11.992 -1.416 1 95.81 173 ILE B O 1
ATOM 3189 N N . ARG B 1 174 ? -7.777 10.359 -2.871 1 95.94 174 ARG B N 1
ATOM 3190 C CA . ARG B 1 174 ? -7.023 11.211 -3.779 1 95.94 174 ARG B CA 1
ATOM 3191 C C . ARG B 1 174 ? -7.867 12.398 -4.242 1 95.94 174 ARG B C 1
ATOM 3193 O O . ARG B 1 174 ? -7.426 13.547 -4.168 1 95.94 174 ARG B O 1
ATOM 3200 N N . GLU B 1 175 ? -9.055 12.094 -4.648 1 95.44 175 GLU B N 1
ATOM 3201 C CA . GLU B 1 175 ? -9.961 13.133 -5.137 1 95.44 175 GLU B CA 1
ATOM 3202 C C . GLU B 1 175 ? -10.312 14.125 -4.027 1 95.44 175 GLU B C 1
ATOM 3204 O O . GLU B 1 175 ? -10.398 15.328 -4.266 1 95.44 175 GLU B O 1
ATOM 3209 N N . LEU B 1 176 ? -10.531 13.586 -2.938 1 96.31 176 LEU B N 1
ATOM 3210 C CA . LEU B 1 176 ? -10.836 14.43 -1.786 1 96.31 176 LEU B CA 1
ATOM 3211 C C . LEU B 1 176 ? -9.68 15.375 -1.484 1 96.31 176 LEU B C 1
ATOM 3213 O O . LEU B 1 176 ? -9.891 16.578 -1.304 1 96.31 176 LEU B O 1
ATOM 3217 N N . LEU B 1 177 ? -8.484 14.891 -1.447 1 98.06 177 LEU B N 1
ATOM 3218 C CA . LEU B 1 177 ? -7.312 15.703 -1.145 1 98.06 177 LEU B CA 1
ATOM 3219 C C . LEU B 1 177 ? -7.109 16.781 -2.209 1 98.06 177 LEU B C 1
ATOM 3221 O O . LEU B 1 177 ? -6.781 17.922 -1.89 1 98.06 177 LEU B O 1
ATOM 3225 N N . LEU B 1 178 ? -7.352 16.422 -3.412 1 98.12 178 LEU B N 1
ATOM 3226 C CA . LEU B 1 178 ? -7.258 17.391 -4.504 1 98.12 178 LEU B CA 1
ATOM 3227 C C . LEU B 1 178 ? -8.281 18.516 -4.328 1 98.12 178 LEU B C 1
ATOM 3229 O O . LEU B 1 178 ? -7.949 19.688 -4.492 1 98.12 178 LEU B O 1
ATOM 3233 N N . SER B 1 179 ? -9.438 18.078 -4.012 1 97.44 179 SER B N 1
ATOM 3234 C CA . SER B 1 179 ? -10.492 19.062 -3.807 1 97.44 179 SER B CA 1
ATOM 3235 C C . SER B 1 179 ? -10.156 20 -2.654 1 97.44 179 SER B C 1
ATOM 3237 O O . SER B 1 179 ? -10.312 21.219 -2.773 1 97.44 179 SER B O 1
ATOM 3239 N N . LEU B 1 180 ? -9.695 19.453 -1.555 1 97.81 180 LEU B N 1
ATOM 3240 C CA . LEU B 1 180 ? -9.336 20.25 -0.389 1 97.81 180 LEU B CA 1
ATOM 3241 C C . LEU B 1 180 ? -8.234 21.25 -0.734 1 97.81 180 LEU B C 1
ATOM 3243 O O . LEU B 1 180 ? -8.258 22.391 -0.277 1 97.81 180 LEU B O 1
ATOM 3247 N N . ASN B 1 181 ? -7.316 20.828 -1.535 1 98.56 181 ASN B N 1
ATOM 3248 C CA . ASN B 1 181 ? -6.223 21.703 -1.945 1 98.56 181 ASN B CA 1
ATOM 3249 C C . ASN B 1 181 ? -6.691 22.766 -2.951 1 98.56 181 ASN B C 1
ATOM 3251 O O . ASN B 1 181 ? -6.438 23.953 -2.771 1 98.56 181 ASN B O 1
ATOM 3255 N N . GLN B 1 182 ? -7.418 22.359 -3.977 1 97.69 182 GLN B N 1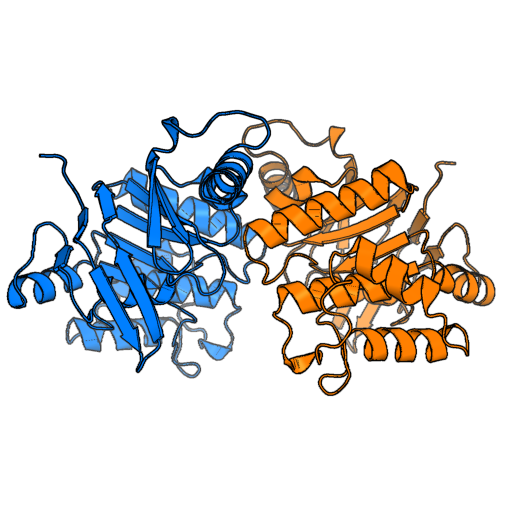
ATOM 3256 C CA . GLN B 1 182 ? -7.738 23.219 -5.109 1 97.69 182 GLN B CA 1
ATOM 3257 C C . GLN B 1 182 ? -8.898 24.156 -4.777 1 97.69 182 GLN B C 1
ATOM 3259 O O . GLN B 1 182 ? -8.891 25.312 -5.18 1 97.69 182 GLN B O 1
ATOM 3264 N N . THR B 1 183 ? -9.82 23.641 -4.055 1 95.81 183 THR B N 1
ATOM 3265 C CA . THR B 1 183 ? -11.016 24.422 -3.785 1 95.81 183 THR B CA 1
ATOM 3266 C C . THR B 1 183 ? -10.867 25.219 -2.49 1 95.81 183 THR B C 1
ATOM 3268 O O . THR B 1 183 ? -11.258 26.391 -2.42 1 95.81 183 THR B O 1
ATOM 3271 N N . ASN B 1 184 ? -10.227 24.625 -1.482 1 95.5 184 ASN B N 1
ATOM 3272 C CA . ASN B 1 184 ? -10.156 25.281 -0.177 1 95.5 184 ASN B CA 1
ATOM 3273 C C . ASN B 1 184 ? -8.797 25.938 0.053 1 95.5 184 ASN B C 1
ATOM 3275 O O . ASN B 1 184 ? -8.617 26.688 1.015 1 95.5 184 ASN B O 1
ATOM 3279 N N . GLY B 1 185 ? -7.859 25.641 -0.749 1 97.31 185 GLY B N 1
ATOM 3280 C CA . GLY B 1 185 ? -6.555 26.281 -0.65 1 97.31 185 GLY B CA 1
ATOM 3281 C C . GLY B 1 185 ? -5.703 25.703 0.471 1 97.31 185 GLY B C 1
ATOM 3282 O O . GLY B 1 185 ? -4.758 26.359 0.926 1 97.31 185 GLY B O 1
ATOM 3283 N N . ILE B 1 186 ? -6.047 24.562 0.958 1 98.38 186 ILE B N 1
ATOM 3284 C CA . ILE B 1 186 ? -5.32 23.938 2.057 1 98.38 186 ILE B CA 1
ATOM 3285 C C . ILE B 1 186 ? -3.975 23.406 1.557 1 98.38 186 ILE B C 1
ATOM 3287 O O . ILE B 1 186 ? -3.895 22.812 0.484 1 98.38 186 ILE B O 1
ATOM 3291 N N . THR B 1 187 ? -2.891 23.766 2.277 1 98.75 187 THR B N 1
ATOM 3292 C CA . THR B 1 187 ? -1.593 23.141 2.016 1 98.75 187 THR B CA 1
ATOM 3293 C C . THR B 1 187 ? -1.554 21.719 2.541 1 98.75 187 THR B C 1
ATOM 3295 O O . THR B 1 187 ? -1.989 21.453 3.664 1 98.75 187 THR B O 1
ATOM 3298 N N . ILE B 1 188 ? -1.071 20.781 1.734 1 98.81 188 ILE B N 1
ATOM 3299 C CA . ILE B 1 188 ? -1.061 19.375 2.146 1 98.81 188 ILE B CA 1
ATOM 3300 C C . ILE B 1 188 ? 0.363 18.828 2.076 1 98.81 188 ILE B C 1
ATOM 3302 O O . ILE B 1 188 ? 1.044 18.984 1.06 1 98.81 188 ILE B O 1
ATOM 3306 N N . VAL B 1 189 ? 0.853 18.312 3.156 1 98.81 189 VAL B N 1
ATOM 3307 C CA . VAL B 1 189 ? 2.088 17.531 3.223 1 98.81 189 VAL B CA 1
ATOM 3308 C C . VAL B 1 189 ? 1.764 16.062 3.4 1 98.81 189 VAL B C 1
ATOM 3310 O O . VAL B 1 189 ? 1.159 15.664 4.398 1 98.81 189 VAL B O 1
ATOM 3313 N N . ILE B 1 190 ? 2.178 15.25 2.441 1 98.62 190 ILE B N 1
ATOM 3314 C CA . ILE B 1 190 ? 1.718 13.867 2.418 1 98.62 190 ILE B CA 1
ATOM 3315 C C . ILE B 1 190 ? 2.893 12.938 2.121 1 98.62 190 ILE B C 1
ATOM 3317 O O . ILE B 1 190 ? 3.746 13.25 1.286 1 98.62 190 ILE B O 1
ATOM 3321 N N . SER B 1 191 ? 3.018 11.898 2.852 1 97.62 191 SER B N 1
ATOM 3322 C CA . SER B 1 191 ? 3.982 10.852 2.527 1 97.62 191 SER B CA 1
ATOM 3323 C C . SER B 1 191 ? 3.297 9.641 1.904 1 97.62 191 SER B C 1
ATOM 3325 O O . SER B 1 191 ? 2.113 9.398 2.148 1 97.62 191 SER B O 1
ATOM 3327 N N . SER B 1 192 ? 3.99 8.961 1.067 1 94.44 192 SER B N 1
ATOM 3328 C CA . SER B 1 192 ? 3.514 7.711 0.487 1 94.44 192 SER B CA 1
ATOM 3329 C C . SER B 1 192 ? 4.672 6.863 -0.029 1 94.44 192 SER B C 1
ATOM 3331 O O . SER B 1 192 ? 5.656 7.398 -0.543 1 94.44 192 SER B O 1
ATOM 3333 N N . HIS B 1 193 ? 4.457 5.59 0.075 1 92.69 193 HIS B N 1
ATOM 3334 C CA . HIS B 1 193 ? 5.41 4.68 -0.541 1 92.69 193 HIS B CA 1
ATOM 3335 C C . HIS B 1 193 ? 5.004 4.332 -1.969 1 92.69 193 HIS B C 1
ATOM 3337 O O . HIS B 1 193 ? 5.742 3.652 -2.684 1 92.69 193 HIS B O 1
ATOM 3343 N N . ILE B 1 194 ? 3.887 4.734 -2.365 1 94.12 194 ILE B N 1
ATOM 3344 C CA . ILE B 1 194 ? 3.404 4.496 -3.721 1 94.12 194 ILE B CA 1
ATOM 3345 C C . ILE B 1 194 ? 3.617 5.746 -4.57 1 94.12 194 ILE B C 1
ATOM 3347 O O . ILE B 1 194 ? 2.77 6.641 -4.594 1 94.12 194 ILE B O 1
ATOM 3351 N N . LEU B 1 195 ? 4.695 5.695 -5.309 1 95.69 195 LEU B N 1
ATOM 3352 C CA . LEU B 1 195 ? 5.109 6.891 -6.035 1 95.69 195 LEU B CA 1
ATOM 3353 C C . LEU B 1 195 ? 4.113 7.227 -7.141 1 95.69 195 LEU B C 1
ATOM 3355 O O . LEU B 1 195 ? 3.875 8.398 -7.43 1 95.69 195 LEU B O 1
ATOM 3359 N N . SER B 1 196 ? 3.553 6.199 -7.719 1 91.62 196 SER B N 1
ATOM 3360 C CA . SER B 1 196 ? 2.596 6.414 -8.797 1 91.62 196 SER B CA 1
ATOM 3361 C C . SER B 1 196 ? 1.369 7.176 -8.305 1 91.62 196 SER B C 1
ATOM 3363 O O . SER B 1 196 ? 0.794 7.98 -9.039 1 91.62 196 SER B O 1
ATOM 3365 N N . GLU B 1 197 ? 0.998 6.945 -7.094 1 92.94 197 GLU B N 1
ATOM 3366 C CA . GLU B 1 197 ? -0.146 7.641 -6.516 1 92.94 197 GLU B CA 1
ATOM 3367 C C . GLU B 1 197 ? 0.201 9.094 -6.18 1 92.94 197 GLU B C 1
ATOM 3369 O O . GLU B 1 197 ? -0.612 9.992 -6.391 1 92.94 197 GLU B O 1
ATOM 3374 N N . LEU B 1 198 ? 1.381 9.258 -5.68 1 95.12 198 LEU B N 1
ATOM 3375 C CA . LEU B 1 198 ? 1.835 10.609 -5.371 1 95.12 198 LEU B CA 1
ATOM 3376 C C . LEU B 1 198 ? 1.901 11.461 -6.637 1 95.12 198 LEU B C 1
ATOM 3378 O O . LEU B 1 198 ? 1.577 12.648 -6.605 1 95.12 198 LEU B O 1
ATOM 3382 N N . GLU B 1 199 ? 2.293 10.859 -7.629 1 92.88 199 GLU B N 1
ATOM 3383 C CA . GLU B 1 199 ? 2.439 11.555 -8.906 1 92.88 199 GLU B CA 1
ATOM 3384 C C . GLU B 1 199 ? 1.111 12.141 -9.375 1 92.88 199 GLU B C 1
ATOM 3386 O O . GLU B 1 199 ? 1.087 13.156 -10.07 1 92.88 199 GLU B O 1
ATOM 3391 N N . HIS B 1 200 ? 0.057 11.586 -8.93 1 91.12 200 HIS B N 1
ATOM 3392 C CA . HIS B 1 200 ? -1.267 12.016 -9.367 1 91.12 200 HIS B CA 1
ATOM 3393 C C . HIS B 1 200 ? -1.7 13.289 -8.641 1 91.12 200 HIS B C 1
ATOM 3395 O O . HIS B 1 200 ? -2.598 13.992 -9.102 1 91.12 200 HIS B O 1
ATOM 3401 N N . ILE B 1 201 ? -0.975 13.586 -7.586 1 96 201 ILE B N 1
ATOM 3402 C CA . ILE B 1 201 ? -1.61 14.656 -6.824 1 96 201 ILE B CA 1
ATOM 3403 C C . ILE B 1 201 ? -0.561 15.68 -6.402 1 96 201 ILE B C 1
ATOM 3405 O O . ILE B 1 201 ? -0.878 16.844 -6.195 1 96 201 ILE B O 1
ATOM 3409 N N . ALA B 1 202 ? 0.664 15.32 -6.258 1 97.75 202 ALA B N 1
ATOM 3410 C CA . ALA B 1 202 ? 1.658 16.188 -5.629 1 97.75 202 ALA B CA 1
ATOM 3411 C C . ALA B 1 202 ? 2.135 17.266 -6.598 1 97.75 202 ALA B C 1
ATOM 3413 O O . ALA B 1 202 ? 2.316 17 -7.789 1 97.75 202 ALA B O 1
ATOM 3414 N N . THR B 1 203 ? 2.35 18.469 -6.094 1 98.12 203 THR B N 1
ATOM 3415 C CA . THR B 1 203 ? 2.879 19.578 -6.875 1 98.12 203 THR B CA 1
ATOM 3416 C C . THR B 1 203 ? 4.363 19.797 -6.59 1 98.12 203 THR B C 1
ATOM 3418 O O . THR B 1 203 ? 5.07 20.422 -7.375 1 98.12 203 THR B O 1
ATOM 3421 N N . HIS B 1 204 ? 4.766 19.406 -5.449 1 98.19 204 HIS B N 1
ATOM 3422 C CA . HIS B 1 204 ? 6.156 19.469 -5.008 1 98.19 204 HIS B CA 1
ATOM 3423 C C . HIS B 1 204 ? 6.574 18.156 -4.336 1 98.19 204 HIS B C 1
ATOM 3425 O O . HIS B 1 204 ? 5.738 17.438 -3.795 1 98.19 204 HIS B O 1
ATOM 3431 N N . TYR B 1 205 ? 7.852 17.906 -4.395 1 98 205 TYR B N 1
ATOM 3432 C CA . TYR B 1 205 ? 8.375 16.688 -3.779 1 98 205 TYR B CA 1
ATOM 3433 C C . TYR B 1 205 ? 9.602 17 -2.93 1 98 205 TYR B C 1
ATOM 3435 O O . TYR B 1 205 ? 10.438 17.828 -3.309 1 98 205 TYR B O 1
ATOM 3443 N N . GLY B 1 206 ? 9.703 16.375 -1.819 1 97.81 206 GLY B N 1
ATOM 3444 C CA . GLY B 1 206 ? 10.93 16.234 -1.05 1 97.81 206 GLY B CA 1
ATOM 3445 C C . GLY B 1 206 ? 11.375 14.789 -0.912 1 97.81 206 GLY B C 1
ATOM 3446 O O . GLY B 1 206 ? 10.547 13.898 -0.688 1 97.81 206 GLY B O 1
ATOM 3447 N N . PHE B 1 207 ? 12.664 14.57 -1.086 1 97.5 207 PHE B N 1
ATOM 3448 C CA . PHE B 1 207 ? 13.195 13.211 -1.021 1 97.5 207 PHE B CA 1
ATOM 3449 C C . PHE B 1 207 ? 14.055 13.031 0.224 1 97.5 207 PHE B C 1
ATOM 3451 O O . PHE B 1 207 ? 15.164 13.578 0.308 1 97.5 207 PHE B O 1
ATOM 3458 N N . LEU B 1 208 ? 13.5 12.258 1.121 1 97.31 208 LEU B N 1
ATOM 3459 C CA . LEU B 1 208 ? 14.164 11.961 2.383 1 97.31 208 LEU B CA 1
ATOM 3460 C C . LEU B 1 208 ? 14.859 10.602 2.326 1 97.31 208 LEU B C 1
ATOM 3462 O O . LEU B 1 208 ? 14.242 9.609 1.935 1 97.31 208 LEU B O 1
ATOM 3466 N N . HIS B 1 209 ? 16.109 10.586 2.621 1 96 209 HIS B N 1
ATOM 3467 C CA . HIS B 1 209 ? 16.906 9.359 2.615 1 96 209 HIS B CA 1
ATOM 3468 C C . HIS B 1 209 ? 17.844 9.305 3.816 1 96 209 HIS B C 1
ATOM 3470 O O . HIS B 1 209 ? 18.688 10.18 3.988 1 96 209 HIS B O 1
ATOM 3476 N N . ASN B 1 210 ? 17.688 8.273 4.613 1 94.69 210 ASN B N 1
ATOM 3477 C CA . ASN B 1 210 ? 18.516 8.07 5.797 1 94.69 210 ASN B CA 1
ATOM 3478 C C . ASN B 1 210 ? 18.578 9.328 6.656 1 94.69 210 ASN B C 1
ATOM 3480 O O . ASN B 1 210 ? 19.656 9.758 7.062 1 94.69 210 ASN B O 1
ATOM 3484 N N . GLY B 1 211 ? 17.438 9.938 6.773 1 97.44 211 GLY B N 1
ATOM 3485 C CA . GLY B 1 211 ? 17.312 11.062 7.68 1 97.44 211 GLY B CA 1
ATOM 3486 C C . GLY B 1 211 ? 17.734 12.383 7.055 1 97.44 211 GLY B C 1
ATOM 3487 O O . GLY B 1 211 ? 17.688 13.43 7.703 1 97.44 211 GLY B O 1
ATOM 3488 N N . LYS B 1 212 ? 18.172 12.359 5.816 1 97.44 212 LYS B N 1
ATOM 3489 C CA . LYS B 1 212 ? 18.625 13.562 5.113 1 97.44 212 LYS B CA 1
ATOM 3490 C C . LYS B 1 212 ? 17.688 13.891 3.949 1 97.44 212 LYS B C 1
ATOM 3492 O O . LYS B 1 212 ? 17.266 12.992 3.221 1 97.44 212 LYS B O 1
ATOM 3497 N N . LEU B 1 213 ? 17.344 15.133 3.84 1 97.69 213 LEU B N 1
ATOM 3498 C CA . LEU B 1 213 ? 16.594 15.555 2.664 1 97.69 213 LEU B CA 1
ATOM 3499 C C . LEU B 1 213 ? 17.531 15.797 1.48 1 97.69 213 LEU B C 1
ATOM 3501 O O . LEU B 1 213 ? 18.266 16.781 1.46 1 97.69 213 LEU B O 1
ATOM 3505 N N . LEU B 1 214 ? 17.453 15.016 0.521 1 95.81 214 LEU B N 1
ATOM 3506 C CA . LEU B 1 214 ? 18.391 15.023 -0.599 1 95.81 214 LEU B CA 1
ATOM 3507 C C . LEU B 1 214 ? 18.062 16.141 -1.578 1 95.81 214 LEU B C 1
ATOM 3509 O O . LEU B 1 214 ? 18.953 16.812 -2.1 1 95.81 214 LEU B O 1
ATOM 3513 N N . ARG B 1 215 ? 16.797 16.266 -1.862 1 95.12 215 ARG B N 1
ATOM 3514 C CA . ARG B 1 215 ? 16.359 17.219 -2.883 1 95.12 215 ARG B CA 1
ATOM 3515 C C . ARG B 1 215 ? 14.891 17.609 -2.672 1 95.12 215 ARG B C 1
ATOM 3517 O O . ARG B 1 215 ? 14.117 16.844 -2.096 1 95.12 215 ARG B O 1
ATOM 3524 N N . GLU B 1 216 ? 14.633 18.781 -3.059 1 97.06 216 GLU B N 1
ATOM 3525 C CA . GLU B 1 216 ? 13.273 19.281 -3.242 1 97.06 216 GLU B CA 1
ATOM 3526 C C . GLU B 1 216 ? 13.039 19.719 -4.684 1 97.06 216 GLU B C 1
ATOM 3528 O O . GLU B 1 216 ? 13.875 20.406 -5.273 1 97.06 216 GLU B O 1
ATOM 3533 N N . VAL B 1 217 ? 11.938 19.266 -5.211 1 96.38 217 VAL B N 1
ATOM 3534 C CA . VAL B 1 217 ? 11.719 19.625 -6.605 1 96.38 217 VAL B CA 1
ATOM 3535 C C . VAL B 1 217 ? 10.227 19.875 -6.844 1 96.38 217 VAL B C 1
ATOM 3537 O O . VAL B 1 217 ? 9.383 19.359 -6.109 1 96.38 217 VAL B O 1
ATOM 3540 N N . SER B 1 218 ? 9.961 20.75 -7.789 1 96.5 218 SER B N 1
ATOM 3541 C CA . SER B 1 218 ? 8.594 20.891 -8.289 1 96.5 218 SER B CA 1
ATOM 3542 C C . SER B 1 218 ? 8.227 19.75 -9.234 1 96.5 218 SER B C 1
ATOM 3544 O O . SER B 1 218 ? 9.102 19.188 -9.898 1 96.5 218 SER B O 1
ATOM 3546 N N . SER B 1 219 ? 6.926 19.422 -9.234 1 95.31 219 SER B N 1
ATOM 3547 C CA . SER B 1 219 ? 6.465 18.359 -10.125 1 95.31 219 SER B CA 1
ATOM 3548 C C . SER B 1 219 ? 6.805 18.672 -11.578 1 95.31 219 SER B C 1
ATOM 3550 O O . SER B 1 219 ? 7.043 17.766 -12.375 1 95.31 219 SER B O 1
ATOM 3552 N N . SER B 1 220 ? 6.902 19.891 -11.914 1 93.19 220 SER B N 1
ATOM 3553 C CA . SER B 1 220 ? 7.199 20.328 -13.273 1 93.19 220 SER B CA 1
ATOM 3554 C C . SER B 1 220 ? 8.633 19.969 -13.672 1 93.19 220 SER B C 1
ATOM 3556 O O . SER B 1 220 ? 8.953 19.891 -14.859 1 93.19 220 SER B O 1
ATOM 3558 N N . SER B 1 221 ? 9.438 19.781 -12.711 1 91 221 SER B N 1
ATOM 3559 C CA . SER B 1 221 ? 10.844 19.469 -12.953 1 91 221 SER B CA 1
ATOM 3560 C C . SER B 1 221 ? 11.055 17.984 -13.164 1 91 221 SER B C 1
ATOM 3562 O O . SER B 1 221 ? 12.148 17.547 -13.531 1 91 221 SER B O 1
ATOM 3564 N N . ILE B 1 222 ? 10.062 17.172 -12.812 1 90.19 222 ILE B N 1
ATOM 3565 C CA . ILE B 1 222 ? 10.148 15.727 -13 1 90.19 222 ILE B CA 1
ATOM 3566 C C . ILE B 1 222 ? 9.906 15.383 -14.469 1 90.19 222 ILE B C 1
ATOM 3568 O O . ILE B 1 222 ? 8.914 15.805 -15.055 1 90.19 222 ILE B O 1
ATOM 3572 N N . PRO B 1 223 ? 10.891 14.672 -15.023 1 81.88 223 PRO B N 1
ATOM 3573 C CA . PRO B 1 223 ? 10.75 14.32 -16.438 1 81.88 223 PRO B CA 1
ATOM 3574 C C . PRO B 1 223 ? 9.453 13.57 -16.734 1 81.88 223 PRO B C 1
ATOM 3576 O O . PRO B 1 223 ? 9.023 12.734 -15.93 1 81.88 223 PRO B O 1
ATOM 3579 N N . GLN B 1 224 ? 8.883 13.938 -17.781 1 75.19 224 GLN B N 1
ATOM 3580 C CA . GLN B 1 224 ? 7.68 13.242 -18.234 1 75.19 224 GLN B CA 1
ATOM 3581 C C . GLN B 1 224 ? 8.031 11.953 -18.969 1 75.19 224 GLN B C 1
ATOM 3583 O O . GLN B 1 224 ? 7.211 11.414 -19.719 1 75.19 224 GLN B O 1
ATOM 3588 N N . SER B 1 225 ? 9.133 11.422 -18.672 1 70 225 SER B N 1
ATOM 3589 C CA . SER B 1 225 ? 9.539 10.164 -19.281 1 70 225 SER B CA 1
ATOM 3590 C C . SER B 1 225 ? 8.688 9 -18.781 1 70 225 SER B C 1
ATOM 3592 O O . SER B 1 225 ? 7.828 9.188 -17.906 1 70 225 SER B O 1
ATOM 3594 N N . SER B 1 226 ? 8.945 7.836 -19.391 1 66.81 226 SER B N 1
ATOM 3595 C CA . SER B 1 226 ? 8.203 6.621 -19.078 1 66.81 226 SER B CA 1
ATOM 3596 C C . SER B 1 226 ? 8.352 6.258 -17.594 1 66.81 226 SER B C 1
ATOM 3598 O O . SER B 1 226 ? 7.414 5.742 -16.984 1 66.81 226 SER B O 1
ATOM 3600 N N . ASP B 1 227 ? 9.453 6.648 -17.016 1 79.12 227 ASP B N 1
ATOM 3601 C CA . ASP B 1 227 ? 9.641 6.172 -15.656 1 79.12 227 ASP B CA 1
ATOM 3602 C C . ASP B 1 227 ? 9.156 7.203 -14.641 1 79.12 227 ASP B C 1
ATOM 3604 O O . ASP B 1 227 ? 8.938 6.879 -13.469 1 79.12 227 ASP B O 1
ATOM 3608 N N . GLY B 1 228 ? 8.961 8.469 -15.133 1 87.19 228 GLY B N 1
ATOM 3609 C CA . GLY B 1 228 ? 8.359 9.508 -14.312 1 87.19 228 GLY B CA 1
ATOM 3610 C C . GLY B 1 228 ? 9.062 9.695 -12.977 1 87.19 228 GLY B C 1
ATOM 3611 O O . GLY B 1 228 ? 10.281 9.836 -12.922 1 87.19 228 GLY B O 1
ATOM 3612 N N . LEU B 1 229 ? 8.336 9.875 -11.906 1 92.5 229 LEU B N 1
ATOM 3613 C CA . LEU B 1 229 ? 8.812 10.117 -10.547 1 92.5 229 LEU B CA 1
ATOM 3614 C C . LEU B 1 229 ? 9.68 8.961 -10.062 1 92.5 229 LEU B C 1
ATOM 3616 O O . LEU B 1 229 ? 10.695 9.188 -9.391 1 92.5 229 LEU B O 1
ATOM 3620 N N . GLU B 1 230 ? 9.32 7.805 -10.5 1 92.25 230 GLU B N 1
ATOM 3621 C CA . GLU B 1 230 ? 10.062 6.617 -10.094 1 92.25 230 GLU B CA 1
ATOM 3622 C C . GLU B 1 230 ? 11.492 6.648 -10.641 1 92.25 230 GLU B C 1
ATOM 3624 O O . GLU B 1 230 ? 12.445 6.383 -9.914 1 92.25 230 GLU B O 1
ATOM 3629 N N . GLY B 1 231 ? 11.578 6.875 -11.906 1 91.38 231 GLY B N 1
ATOM 3630 C CA . GLY B 1 231 ? 12.891 6.992 -12.516 1 91.38 231 GLY B CA 1
ATOM 3631 C C . GLY B 1 231 ? 13.742 8.078 -11.883 1 91.38 231 GLY B C 1
ATOM 3632 O O . GLY B 1 231 ? 14.938 7.867 -11.625 1 91.38 231 GLY B O 1
ATOM 3633 N N . PHE B 1 232 ? 13.172 9.188 -11.664 1 92.38 232 PHE B N 1
ATOM 3634 C CA . PHE B 1 232 ? 13.852 10.305 -11.023 1 92.38 232 PHE B CA 1
ATOM 3635 C C . PHE B 1 232 ? 14.383 9.898 -9.648 1 92.38 232 PHE B C 1
ATOM 3637 O O . PHE B 1 232 ? 15.531 10.188 -9.312 1 92.38 232 PHE B O 1
ATOM 3644 N N . TYR B 1 233 ? 13.547 9.258 -8.898 1 93.31 233 TYR B N 1
ATOM 3645 C CA . TYR B 1 233 ? 13.914 8.805 -7.562 1 93.31 233 TYR B CA 1
ATOM 3646 C C . TYR B 1 233 ? 15.062 7.809 -7.617 1 93.31 233 TYR B C 1
ATOM 3648 O O . TYR B 1 233 ? 16.016 7.918 -6.852 1 93.31 233 TYR B O 1
ATOM 3656 N N . LYS B 1 234 ? 14.938 6.914 -8.492 1 91.19 234 LYS B N 1
ATOM 3657 C CA . LYS B 1 234 ? 15.984 5.91 -8.68 1 91.19 234 LYS B CA 1
ATOM 3658 C C . LYS B 1 234 ? 17.312 6.566 -9.016 1 91.19 234 LYS B C 1
ATOM 3660 O O . LYS B 1 234 ? 18.344 6.227 -8.43 1 91.19 234 LYS B O 1
ATOM 3665 N N . ASP B 1 235 ? 17.281 7.465 -9.93 1 90.31 235 ASP B N 1
ATOM 3666 C CA . ASP B 1 235 ? 18.484 8.18 -10.344 1 90.31 235 ASP B CA 1
ATOM 3667 C C . ASP B 1 235 ? 19.094 8.945 -9.172 1 90.31 235 ASP B C 1
ATOM 3669 O O . ASP B 1 235 ? 20.328 8.992 -9.023 1 90.31 235 ASP B O 1
ATOM 3673 N N . MET B 1 236 ? 18.203 9.531 -8.453 1 89.38 236 MET B N 1
ATOM 3674 C CA . MET B 1 236 ? 18.656 10.312 -7.301 1 89.38 236 MET B CA 1
ATOM 3675 C C . MET B 1 236 ? 19.375 9.43 -6.293 1 89.38 236 MET B C 1
ATOM 3677 O O . MET B 1 236 ? 20.406 9.828 -5.746 1 89.38 236 MET B O 1
ATOM 3681 N N . LEU B 1 237 ? 18.875 8.289 -6.09 1 89.5 237 LEU B N 1
ATOM 3682 C CA . LEU B 1 237 ? 19.469 7.375 -5.129 1 89.5 237 LEU B CA 1
ATOM 3683 C C . LEU B 1 237 ? 20.781 6.809 -5.66 1 89.5 237 LEU B C 1
ATOM 3685 O O . LEU B 1 237 ? 21.703 6.551 -4.891 1 89.5 237 LEU B O 1
ATOM 3689 N N . GLU B 1 238 ? 20.797 6.508 -6.949 1 83.94 238 GLU B N 1
ATOM 3690 C CA . GLU B 1 238 ? 22.016 5.977 -7.555 1 83.94 238 GLU B CA 1
ATOM 3691 C C . GLU B 1 238 ? 23.078 7.055 -7.676 1 83.94 238 GLU B C 1
ATOM 3693 O O . GLU B 1 238 ? 24.281 6.762 -7.582 1 83.94 238 GLU B O 1
ATOM 3698 N N . GLY B 1 239 ? 22.688 8.148 -8.227 1 71.06 239 GLY B N 1
ATOM 3699 C CA . GLY B 1 239 ? 23.656 9.227 -8.367 1 71.06 239 GLY B CA 1
ATOM 3700 C C . GLY B 1 239 ? 24.172 9.742 -7.043 1 71.06 239 GLY B C 1
ATOM 3701 O O . GLY B 1 239 ? 25.219 10.398 -6.992 1 71.06 239 GLY B O 1
ATOM 3702 N N . GLY B 1 240 ? 23.406 9.758 -5.996 1 56.91 240 GLY B N 1
ATOM 3703 C CA . GLY B 1 240 ? 23.891 10.172 -4.684 1 56.91 240 GLY B CA 1
ATOM 3704 C C . GLY B 1 240 ? 24.906 9.211 -4.094 1 56.91 240 GLY B C 1
ATOM 3705 O O . GLY B 1 240 ? 25.422 9.445 -3 1 56.91 240 GLY B O 1
ATOM 3706 N N . LYS B 1 241 ? 24.938 8.086 -4.648 1 45.56 241 LYS B N 1
ATOM 3707 C CA . LYS B 1 241 ? 26.031 7.191 -4.281 1 45.56 241 LYS B CA 1
ATOM 3708 C C . LYS B 1 241 ? 27.328 7.574 -5 1 45.56 241 LYS B C 1
ATOM 3710 O O . LYS B 1 241 ? 27.312 7.922 -6.184 1 45.56 241 LYS B O 1
#

pLDDT: mean 94.11, std 7.28, range [44.28, 98.81]

Sequence (482 aa):
MGDYALTTSKLCRYYGQNQILENVTMSVPSKSIYGLVGENGAGKTTLFRILAGLSQPSSGTFSIMQSVSLQELSEARRRIGFMIEMPALYPDMTVLQNIFVQQIQYNGHKDASKAISVLQIVGLDTQQNKKARHLSLGMKQRLALAIALLNDPEILILDEPINGLDPMGIVEIRELLLSLNQTNGITIVISSHILSELEHIATHYGFLHNGKLLREVSSSSIPQSSDGLEGFYKDMLEGGKMGDYALTTSKLCRYYGQNQILENVTMSVPSKSIYGLVGENGAGKTTLFRILAGLSQPSSGTFSIMQSVSLQELSEARRRIGFMIEMPALYPDMTVLQNIFVQQIQYNGHKDASKAISVLQIVGLDTQQNKKARHLSLGMKQRLALAIALLNDPEILILDEPINGLDPMGIVEIRELLLSLNQTNGITIVISSHILSELEHIATHYGFLHNGKLLREVSSSSIPQSSDGLEGFYKDMLEGGK

InterPro domains:
  IPR003439 ABC transporter-like, ATP-binding domain [PF00005] (21-163)
  IPR003439 ABC transporter-like, ATP-binding domain [PS50893] (6-235)
  IPR003593 AAA+ ATPase domain [SM00382] (30-216)
  IPR017871 ABC transporter-like, conserved site [PS00211] (135-149)
  IPR027417 P-loop containing nucleoside triphosphate hydrolase [G3DSA:3.40.50.300] (2-229)
  IPR027417 P-loop containing nucleoside triphosphate hydrolase [SSF52540] (4-222)

Radius of gyration: 24.18 Å; Cα contacts (8 Å, |Δi|>4): 942; chains: 2; bounding box: 51×72×54 Å

Solvent-accessible surface area (backbone atoms only — not comparable to full-atom values): 25091 Å² total; per-residue (Å²): 129,86,68,45,38,34,37,34,43,46,23,22,28,59,61,86,88,46,72,43,31,49,54,28,57,46,76,38,52,52,51,31,30,33,30,44,36,44,47,83,84,14,31,65,69,60,53,51,30,35,75,71,64,76,41,77,66,69,41,60,46,53,32,43,68,79,20,62,49,71,71,46,36,58,58,44,48,58,31,46,14,54,39,68,67,76,75,86,70,54,45,88,31,24,44,48,51,46,46,39,56,52,31,35,73,73,70,69,42,79,52,67,68,60,51,48,52,34,25,48,74,53,70,42,53,92,44,34,80,41,39,43,64,76,46,52,68,53,53,48,49,33,50,37,50,23,57,21,45,68,63,66,34,54,33,37,41,32,45,41,75,55,69,84,31,31,43,65,52,39,51,50,52,51,50,50,52,50,45,43,27,72,74,68,47,23,18,34,39,35,32,47,44,50,58,71,62,43,66,74,64,37,48,27,36,35,36,31,49,81,13,24,55,76,47,72,44,49,47,85,73,47,56,87,51,96,51,29,68,56,44,53,50,51,48,52,59,56,67,73,94,129,85,66,45,39,36,37,33,42,46,23,22,30,61,61,86,89,46,71,42,31,51,54,28,57,47,75,37,52,52,52,31,31,34,30,44,35,44,48,84,84,13,31,65,68,60,53,50,30,35,75,70,65,76,40,79,66,69,41,60,45,54,29,42,67,79,20,62,50,72,70,46,36,58,58,44,48,57,31,45,14,54,39,68,69,77,76,88,71,55,46,89,31,25,44,47,50,47,46,38,54,52,32,35,73,75,71,68,43,77,53,67,69,59,50,47,51,35,24,48,74,53,70,41,53,93,46,34,79,41,39,43,64,76,44,52,67,53,51,47,46,31,50,38,49,25,58,22,44,67,62,66,35,53,33,36,42,32,44,42,75,55,68,85,30,30,44,64,52,38,52,50,53,52,51,48,52,48,44,43,26,72,74,68,48,24,18,34,39,35,34,48,46,50,57,72,63,44,66,72,64,37,49,28,38,35,38,31,50,82,12,25,53,78,48,72,46,50,47,85,72,46,56,87,50,95,52,29,67,56,44,52,51,51,47,50,60,55,65,72,94

Nearest PDB structures (foldseek):
  7w7b-assembly2_G  TM=9.000E-01  e=1.068E-18  Corynebacterium diphtheriae NCTC 13129
  8w9m-assembly1_D  TM=8.323E-01  e=5.606E-19  Nostoc sp. PCC 7120 = FACHB-418
  6xji-assembly1_D  TM=8.730E-01  e=3.446E-18  Staphylococcus aureus
  7w7a-assembly2_E  TM=8.996E-01  e=1.030E-16  Corynebacterium diphtheriae NCTC 13129
  8w9m-assembly1_C  TM=8.277E-01  e=1.776E-17  Nostoc sp. PCC 7120 = FACHB-418